Protein AF-A0A7S1SEB1-F1 (afdb_monomer_lite)

Structure (mmCIF, N/CA/C/O backbone):
data_AF-A0A7S1SEB1-F1
#
_entry.id   AF-A0A7S1SEB1-F1
#
loop_
_atom_site.group_PDB
_atom_site.id
_atom_site.type_symbol
_atom_site.label_atom_id
_atom_site.label_alt_id
_atom_site.label_comp_id
_atom_site.label_asym_id
_atom_site.label_entity_id
_atom_site.label_seq_id
_atom_site.pdbx_PDB_ins_code
_atom_site.Cartn_x
_atom_site.Cartn_y
_atom_site.Cartn_z
_atom_site.occupancy
_atom_site.B_iso_or_equiv
_atom_site.auth_seq_id
_atom_site.auth_comp_id
_atom_site.auth_asym_id
_atom_site.auth_atom_id
_atom_site.pdbx_PDB_model_num
ATOM 1 N N . MET A 1 1 ? -3.897 -37.855 32.418 1.00 38.00 1 MET A N 1
ATOM 2 C CA . MET A 1 1 ? -3.810 -38.508 31.096 1.00 38.00 1 MET A CA 1
ATOM 3 C C . MET A 1 1 ? -5.219 -38.795 30.617 1.00 38.00 1 MET A C 1
ATOM 5 O O . MET A 1 1 ? -5.769 -39.822 30.973 1.00 38.00 1 MET A O 1
ATOM 9 N N . TRP A 1 2 ? -5.819 -37.851 29.900 1.00 24.36 2 TRP A N 1
ATOM 10 C CA . TRP A 1 2 ? -7.064 -38.052 29.164 1.00 24.36 2 TRP A CA 1
ATOM 11 C C . TRP A 1 2 ? -6.826 -37.488 27.768 1.00 24.36 2 TRP A C 1
ATOM 13 O O . TRP A 1 2 ? -6.440 -36.330 27.614 1.00 24.36 2 TRP A O 1
ATOM 23 N N . VAL A 1 3 ? -6.945 -38.374 26.788 1.00 36.75 3 VAL A N 1
ATOM 24 C CA . VAL A 1 3 ? -6.894 -38.090 25.358 1.00 36.75 3 VAL A CA 1
ATOM 25 C C . VAL A 1 3 ? -8.266 -37.546 24.970 1.00 36.75 3 VAL A C 1
ATOM 27 O O . VAL A 1 3 ? -9.271 -38.155 25.327 1.00 36.75 3 VAL A O 1
ATOM 30 N N . SER A 1 4 ? -8.311 -36.435 24.235 1.00 29.17 4 SER A N 1
ATOM 31 C CA . SER A 1 4 ? -9.498 -36.045 23.468 1.00 29.17 4 SER A CA 1
ATOM 32 C C . SER A 1 4 ? -9.174 -36.181 21.978 1.00 29.17 4 SER A C 1
ATOM 34 O O . SER A 1 4 ? -8.154 -35.635 21.547 1.00 29.17 4 SER A O 1
ATOM 36 N N . PRO A 1 5 ? -9.990 -36.907 21.194 1.00 39.53 5 PRO A N 1
ATOM 37 C CA . PRO A 1 5 ? -9.763 -37.100 19.771 1.00 39.53 5 PRO A CA 1
ATOM 38 C C . PRO A 1 5 ? -10.240 -35.878 18.978 1.00 39.53 5 PRO A C 1
ATOM 40 O O . PRO A 1 5 ? -11.338 -35.365 19.200 1.00 39.53 5 PRO A O 1
ATOM 43 N N . CYS A 1 6 ? -9.413 -35.422 18.034 1.00 33.25 6 CYS A N 1
ATOM 44 C CA . CYS A 1 6 ? -9.842 -34.523 16.966 1.00 33.25 6 CYS A CA 1
ATOM 45 C C . CYS A 1 6 ? -10.966 -35.203 16.180 1.00 33.25 6 CYS A C 1
ATOM 47 O O . CYS A 1 6 ? -10.743 -36.230 15.544 1.00 33.25 6 CYS A O 1
ATOM 49 N N . GLY A 1 7 ? -12.165 -34.628 16.233 1.00 30.94 7 GLY A N 1
ATOM 50 C CA . GLY A 1 7 ? -13.262 -35.026 15.365 1.00 30.94 7 GLY A CA 1
ATOM 51 C C . GLY A 1 7 ? -12.960 -34.632 13.923 1.00 30.94 7 GLY A C 1
ATOM 52 O O . GLY A 1 7 ? -12.793 -33.449 13.623 1.00 30.94 7 GLY A O 1
ATOM 53 N N . GLU A 1 8 ? -12.924 -35.625 13.040 1.00 37.16 8 GLU A N 1
ATOM 54 C CA . GLU A 1 8 ? -13.113 -35.454 11.604 1.00 37.16 8 GLU A CA 1
ATOM 55 C C . GLU A 1 8 ? -14.477 -34.794 11.374 1.00 37.16 8 GLU A C 1
ATOM 57 O O . GLU A 1 8 ? -15.529 -35.431 11.433 1.00 37.16 8 GLU A O 1
ATOM 62 N N . LYS A 1 9 ? -14.482 -33.481 11.138 1.00 36.47 9 LYS A N 1
ATOM 63 C CA . LYS A 1 9 ? -15.625 -32.831 10.506 1.00 36.47 9 LYS A CA 1
ATOM 64 C C . LYS A 1 9 ? -15.469 -33.017 9.005 1.00 36.47 9 LYS A C 1
ATOM 66 O O . LYS A 1 9 ? -14.685 -32.324 8.367 1.00 36.47 9 LYS A O 1
ATOM 71 N N . LEU A 1 10 ? -16.232 -33.967 8.473 1.00 33.00 10 LEU A N 1
ATOM 72 C CA . LEU A 1 10 ? -16.591 -34.044 7.063 1.00 33.00 10 LEU A CA 1
ATOM 73 C C . LEU A 1 10 ? -17.139 -32.678 6.628 1.00 33.00 10 LEU A C 1
ATOM 75 O O . LEU A 1 10 ? -18.270 -32.315 6.955 1.00 33.00 10 LEU A O 1
ATOM 79 N N . CYS A 1 11 ? -16.326 -31.907 5.909 1.00 33.72 11 CYS A N 1
ATOM 80 C CA . CYS A 1 11 ? -16.822 -30.818 5.086 1.00 33.72 11 CYS A CA 1
ATOM 81 C C . CYS A 1 11 ? -17.691 -31.453 3.998 1.00 33.72 11 CYS A C 1
ATOM 83 O O . CYS A 1 11 ? -17.181 -32.113 3.094 1.00 33.72 11 CYS A O 1
ATOM 85 N N . ALA A 1 12 ? -19.010 -31.300 4.117 1.00 34.56 12 ALA A N 1
ATOM 86 C CA . ALA A 1 12 ? -19.921 -31.616 3.031 1.00 34.56 12 ALA A CA 1
ATOM 87 C C . ALA A 1 12 ? -19.513 -30.784 1.807 1.00 34.56 12 ALA A C 1
ATOM 89 O O . ALA A 1 12 ? -19.389 -29.560 1.897 1.00 34.56 12 ALA A O 1
ATOM 90 N N . ALA A 1 13 ? -19.256 -31.462 0.689 1.00 32.56 13 ALA A N 1
ATOM 91 C CA . ALA A 1 13 ? -18.938 -30.825 -0.578 1.00 32.56 13 ALA A CA 1
ATOM 92 C C . ALA A 1 13 ? -20.072 -29.854 -0.965 1.00 32.56 13 ALA A C 1
ATOM 94 O O . ALA A 1 13 ? -21.242 -30.247 -0.908 1.00 32.56 13 ALA A O 1
ATOM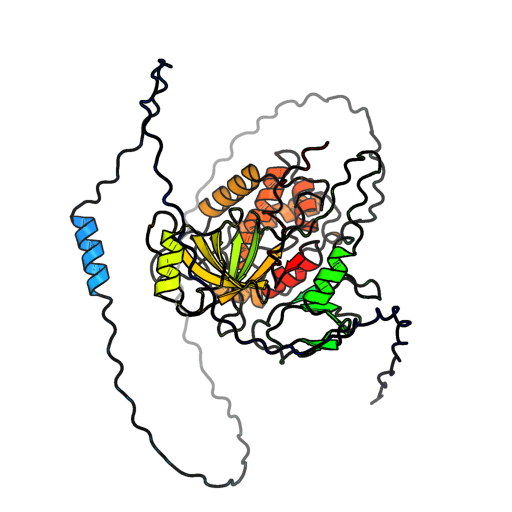 95 N N . PRO A 1 14 ? -19.774 -28.601 -1.349 1.00 40.75 14 PRO A N 1
ATOM 96 C CA . PRO A 1 14 ? -20.790 -27.731 -1.912 1.00 40.75 14 PRO A CA 1
ATOM 97 C C . PRO A 1 14 ? -21.247 -28.305 -3.256 1.00 40.75 14 PRO A C 1
ATOM 99 O O . PRO A 1 14 ? -20.438 -28.757 -4.068 1.00 40.75 14 PRO A O 1
ATOM 102 N N . SER A 1 15 ? -22.562 -28.301 -3.463 1.00 34.50 15 SER A N 1
ATOM 103 C CA . SER A 1 15 ? -23.223 -28.677 -4.708 1.00 34.50 15 SER A CA 1
ATOM 104 C C . SER A 1 15 ? -22.515 -28.053 -5.909 1.00 34.50 15 SER A C 1
ATOM 106 O O . SER A 1 15 ? -22.302 -26.842 -5.951 1.00 34.50 15 SER A O 1
ATOM 108 N N . ALA A 1 16 ? -22.146 -28.906 -6.865 1.00 33.25 16 ALA A N 1
ATOM 109 C CA . ALA A 1 16 ? -21.445 -28.543 -8.085 1.00 33.25 16 ALA A CA 1
ATOM 110 C C . ALA A 1 16 ? -22.100 -27.339 -8.781 1.00 33.25 16 ALA A C 1
ATOM 112 O O . ALA A 1 16 ? -23.281 -27.371 -9.134 1.00 33.25 16 ALA A O 1
ATOM 113 N N . LEU A 1 17 ? -21.311 -26.286 -8.999 1.00 43.44 17 LEU A N 1
ATOM 114 C CA . LEU A 1 17 ? -21.631 -25.240 -9.965 1.00 43.44 17 LEU A CA 1
ATOM 115 C C . LEU A 1 17 ? -21.738 -25.876 -11.364 1.00 43.44 17 LEU A C 1
ATOM 117 O O . LEU A 1 17 ? -20.976 -26.799 -11.668 1.00 43.44 17 LEU A O 1
ATOM 121 N N . PRO A 1 18 ? -22.658 -25.412 -12.229 1.00 37.62 18 PRO A N 1
ATOM 122 C CA . PRO A 1 18 ? -22.805 -25.963 -13.568 1.00 37.62 18 PRO A CA 1
ATOM 123 C C . PRO A 1 18 ? -21.523 -25.734 -14.374 1.00 37.62 18 PRO A C 1
ATOM 125 O O . PRO A 1 18 ? -21.113 -24.603 -14.640 1.00 37.62 18 PRO A O 1
ATOM 128 N N . SER A 1 19 ? -20.890 -26.835 -14.768 1.00 33.78 19 SER A N 1
ATOM 129 C CA . SER A 1 19 ? -19.739 -26.870 -15.659 1.00 33.78 19 SER A CA 1
ATOM 130 C C . SER A 1 19 ? -20.108 -26.257 -17.014 1.00 33.78 19 SER A C 1
ATOM 132 O O . SER A 1 19 ? -20.946 -26.773 -17.753 1.00 33.78 19 SER A O 1
ATOM 134 N N . ARG A 1 20 ? -19.464 -25.135 -17.354 1.00 40.53 20 ARG A N 1
ATOM 135 C CA . ARG A 1 20 ? -19.492 -24.563 -18.707 1.00 40.53 20 ARG A CA 1
ATOM 136 C C . ARG A 1 20 ? -18.846 -25.556 -19.688 1.00 40.53 20 ARG A C 1
ATOM 138 O O . ARG A 1 20 ? -17.756 -26.051 -19.394 1.00 40.53 20 ARG A O 1
ATOM 145 N N . PRO A 1 21 ? -19.452 -25.834 -20.856 1.00 36.34 21 PRO A N 1
ATOM 146 C CA . PRO A 1 21 ? -18.835 -26.699 -21.849 1.00 36.34 21 PRO A CA 1
ATOM 147 C C . PRO A 1 21 ? -17.609 -26.013 -22.464 1.00 36.34 21 PRO A C 1
ATOM 149 O O . PRO A 1 21 ? -17.689 -24.900 -22.985 1.00 36.34 21 PRO A O 1
ATOM 152 N N . LEU A 1 22 ? -16.471 -26.703 -22.397 1.00 37.47 22 LEU A N 1
ATOM 153 C CA . LEU A 1 22 ? -15.257 -26.378 -23.139 1.00 37.47 22 LEU A CA 1
ATOM 154 C C . LEU A 1 22 ? -15.545 -26.485 -24.642 1.00 37.47 22 LEU A C 1
ATOM 156 O O . LEU A 1 22 ? -15.949 -27.540 -25.133 1.00 37.47 22 LEU A O 1
ATOM 160 N N . ALA A 1 23 ? -15.328 -25.392 -25.372 1.00 39.53 23 ALA A N 1
ATOM 161 C CA . ALA A 1 23 ? -15.370 -25.391 -26.827 1.00 39.53 23 ALA A CA 1
ATOM 162 C C . ALA A 1 23 ? -14.225 -26.258 -27.399 1.00 39.53 23 ALA A C 1
ATOM 164 O O . ALA A 1 23 ? -13.099 -26.197 -26.892 1.00 39.53 23 ALA A O 1
ATOM 165 N N . PRO A 1 24 ? -14.468 -27.051 -28.457 1.00 37.38 24 PRO A N 1
ATOM 166 C CA . PRO A 1 24 ? -13.430 -27.865 -29.071 1.00 37.38 24 PRO A CA 1
ATOM 167 C C . PRO A 1 24 ? -12.435 -26.989 -29.845 1.00 37.38 24 PRO A C 1
ATOM 169 O O . PRO A 1 24 ? -12.802 -26.239 -30.748 1.00 37.38 24 PRO A O 1
ATOM 172 N N . ARG A 1 25 ? -11.145 -27.128 -29.519 1.00 34.66 25 ARG A N 1
ATOM 173 C CA . ARG A 1 25 ? -10.030 -26.636 -30.339 1.00 34.66 25 ARG A CA 1
ATOM 174 C C . ARG A 1 25 ? -9.874 -27.525 -31.581 1.00 34.66 25 ARG A C 1
ATOM 176 O O . ARG A 1 25 ? -9.190 -28.542 -31.537 1.00 34.66 25 ARG A O 1
ATOM 183 N N . SER A 1 26 ? -10.479 -27.126 -32.697 1.00 38.56 26 SER A N 1
ATOM 184 C CA . SER A 1 26 ? -9.928 -27.365 -34.042 1.00 38.56 26 SER A CA 1
ATOM 185 C C . SER A 1 26 ? -8.702 -26.460 -34.209 1.00 38.56 26 SER A C 1
ATOM 187 O O . SER A 1 26 ? -8.721 -25.333 -33.731 1.00 38.56 26 SER A O 1
ATOM 189 N N . GLY A 1 27 ? -7.596 -26.797 -34.851 1.00 32.59 27 GLY A N 1
ATOM 190 C CA . GLY A 1 27 ? -7.280 -27.801 -35.850 1.00 32.59 27 GLY A CA 1
ATOM 191 C C . GLY A 1 27 ? -6.057 -27.223 -36.571 1.00 32.59 27 GLY A C 1
ATOM 192 O O . GLY A 1 27 ? -6.034 -26.036 -36.890 1.00 32.59 27 GLY A O 1
ATOM 193 N N . ALA A 1 28 ? -5.004 -28.019 -36.720 1.00 39.50 28 ALA A N 1
ATOM 194 C CA . ALA A 1 28 ? -3.757 -27.599 -37.339 1.00 39.50 28 ALA A CA 1
ATOM 195 C C . ALA A 1 28 ? -3.965 -27.219 -38.815 1.00 39.50 28 ALA A C 1
ATOM 197 O O . ALA A 1 28 ? -4.583 -27.972 -39.565 1.00 39.50 28 ALA A O 1
ATOM 198 N N . ALA A 1 29 ? -3.386 -26.096 -39.240 1.00 34.09 29 ALA A N 1
ATOM 199 C CA . ALA A 1 29 ? -3.176 -25.781 -40.647 1.00 34.09 29 ALA A CA 1
ATOM 200 C C . ALA A 1 29 ? -1.748 -25.255 -40.836 1.00 34.09 29 ALA A C 1
ATOM 202 O O . ALA A 1 29 ? -1.388 -24.174 -40.374 1.00 34.09 29 ALA A O 1
ATOM 203 N N . GLN A 1 30 ? -0.933 -26.068 -41.509 1.00 40.16 30 GLN A N 1
ATOM 204 C CA . GLN A 1 30 ? 0.271 -25.630 -42.200 1.00 40.16 30 GLN A CA 1
ATOM 205 C C . GLN A 1 30 ? -0.144 -24.764 -43.392 1.00 40.16 30 GLN A C 1
ATOM 207 O O . GLN A 1 30 ? -0.973 -25.188 -44.194 1.00 40.16 30 GLN A O 1
ATOM 212 N N . ALA A 1 31 ? 0.475 -23.597 -43.551 1.00 33.25 31 ALA A N 1
ATOM 213 C CA . ALA A 1 31 ? 0.543 -22.920 -44.840 1.00 33.25 31 ALA A CA 1
ATOM 214 C C . ALA A 1 31 ? 1.804 -22.053 -44.907 1.00 33.25 31 ALA A C 1
ATOM 216 O O . ALA A 1 31 ? 1.947 -21.032 -44.240 1.00 33.25 31 ALA A O 1
ATOM 217 N N . THR A 1 32 ? 2.733 -22.510 -45.734 1.00 38.75 32 THR A N 1
ATOM 218 C CA . THR A 1 32 ? 3.841 -21.756 -46.309 1.00 38.75 32 THR A CA 1
ATOM 219 C C . THR A 1 32 ? 3.314 -20.619 -47.184 1.00 38.75 32 THR A C 1
ATOM 221 O O . THR A 1 32 ? 2.493 -20.866 -48.065 1.00 38.75 32 THR A O 1
ATOM 224 N N . GLY A 1 33 ? 3.834 -19.402 -47.020 1.00 29.72 33 GLY A N 1
ATOM 225 C CA . GLY A 1 33 ? 3.551 -18.309 -47.950 1.00 29.72 33 GLY A CA 1
ATOM 226 C C . GLY A 1 33 ? 4.321 -17.035 -47.622 1.00 29.72 33 GLY A C 1
ATOM 227 O O . GLY A 1 33 ? 3.949 -16.300 -46.716 1.00 29.72 33 GLY A O 1
ATOM 228 N N . ARG A 1 34 ? 5.398 -16.766 -48.371 1.00 40.66 34 ARG A N 1
ATOM 229 C CA . ARG A 1 34 ? 6.026 -15.438 -48.443 1.00 40.66 34 ARG A CA 1
ATOM 230 C C . ARG A 1 34 ? 5.094 -14.498 -49.219 1.00 40.66 34 ARG A C 1
ATOM 232 O O . ARG A 1 34 ? 4.678 -14.839 -50.321 1.00 40.66 34 ARG A O 1
ATOM 239 N N . GLY A 1 35 ? 4.832 -13.318 -48.664 1.00 28.19 35 GLY A N 1
ATOM 240 C CA . GLY A 1 35 ? 4.080 -12.211 -49.267 1.00 28.19 35 GLY A CA 1
ATOM 241 C C . GLY A 1 35 ? 4.427 -10.886 -48.566 1.00 28.19 35 GLY A C 1
ATOM 242 O O . GLY A 1 35 ? 5.011 -10.932 -47.488 1.00 28.19 35 GLY A O 1
ATOM 243 N N . PRO A 1 36 ? 4.182 -9.724 -49.194 1.00 33.62 36 PRO A N 1
ATOM 244 C CA . PRO A 1 36 ? 5.205 -8.696 -49.405 1.00 33.62 36 PRO A CA 1
ATOM 245 C C . PRO A 1 36 ? 5.323 -7.623 -48.312 1.00 33.62 36 PRO A C 1
ATOM 247 O O . PRO A 1 36 ? 4.404 -7.354 -47.546 1.00 33.62 36 PRO A O 1
ATOM 250 N N 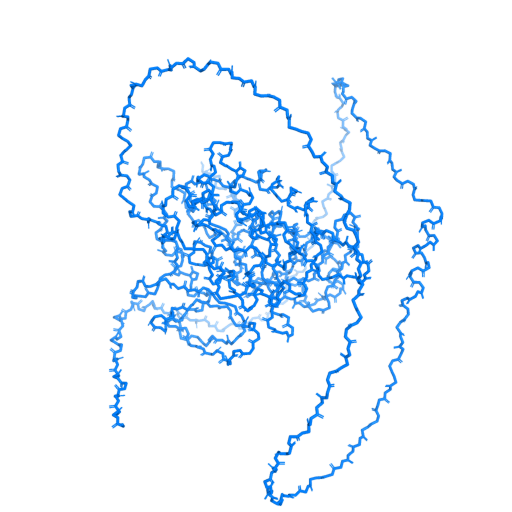. ILE A 1 37 ? 6.491 -6.974 -48.321 1.00 33.28 37 ILE A N 1
ATOM 251 C CA . ILE A 1 37 ? 6.842 -5.764 -47.572 1.00 33.28 37 ILE A CA 1
ATOM 252 C C . ILE A 1 37 ? 5.919 -4.619 -48.016 1.00 33.28 37 ILE A C 1
ATOM 254 O O . ILE A 1 37 ? 5.992 -4.174 -49.161 1.00 33.28 37 ILE A O 1
ATOM 258 N N . LEU A 1 38 ? 5.074 -4.133 -47.104 1.00 29.25 38 LEU A N 1
ATOM 259 C CA . LEU A 1 38 ? 4.325 -2.887 -47.259 1.00 29.25 38 LEU A CA 1
ATOM 260 C C . LEU A 1 38 ? 5.122 -1.747 -46.617 1.00 29.25 38 LEU A C 1
ATOM 262 O O . LEU A 1 38 ? 5.408 -1.758 -45.421 1.00 29.25 38 LEU A O 1
ATOM 266 N N . GLN A 1 39 ? 5.514 -0.786 -47.451 1.00 31.05 39 GLN A N 1
ATOM 267 C CA . GLN A 1 39 ? 6.132 0.473 -47.049 1.00 31.05 39 GLN A CA 1
ATOM 268 C C . GLN A 1 39 ? 5.088 1.390 -46.399 1.00 31.05 39 GLN A C 1
ATOM 270 O O . GLN A 1 39 ? 3.972 1.533 -46.896 1.00 31.05 39 GLN A O 1
ATOM 275 N N . TRP A 1 40 ? 5.478 2.028 -45.298 1.00 32.00 40 TRP A N 1
ATOM 276 C CA . TRP A 1 40 ? 4.720 3.092 -44.645 1.00 32.00 40 TRP A CA 1
ATOM 277 C C . TRP A 1 40 ? 4.797 4.383 -45.475 1.00 32.00 40 TRP A C 1
ATOM 279 O O . TRP A 1 40 ? 5.883 4.705 -45.962 1.00 32.00 40 TRP A O 1
ATOM 289 N N . PRO A 1 41 ? 3.704 5.152 -45.635 1.00 31.45 41 PRO A N 1
ATOM 290 C CA . PRO A 1 41 ? 3.784 6.460 -46.267 1.00 31.45 41 PRO A CA 1
ATOM 291 C C . PRO A 1 41 ? 4.419 7.487 -45.316 1.00 31.45 41 PRO A C 1
ATOM 293 O O . PRO A 1 41 ? 4.035 7.607 -44.152 1.00 31.45 41 PRO A O 1
ATOM 296 N N . GLU A 1 42 ? 5.381 8.246 -45.840 1.00 32.09 42 GLU A N 1
ATOM 297 C CA . GLU A 1 42 ? 5.944 9.444 -45.213 1.00 32.09 42 GLU A CA 1
ATOM 298 C C . GLU A 1 42 ? 4.846 10.481 -44.932 1.00 32.09 42 GLU A C 1
ATOM 300 O O . GLU A 1 42 ? 4.195 10.997 -45.844 1.00 32.09 42 GLU A O 1
ATOM 305 N N . VAL A 1 43 ? 4.679 10.832 -43.657 1.00 35.31 43 VAL A N 1
ATOM 306 C CA . VAL A 1 43 ? 3.854 11.961 -43.223 1.00 35.31 43 VAL A CA 1
ATOM 307 C C . VAL A 1 43 ? 4.688 13.235 -43.354 1.00 35.31 43 VAL A C 1
ATOM 309 O O . VAL A 1 43 ? 5.654 13.433 -42.617 1.00 35.31 43 VAL A O 1
ATOM 312 N N . ARG A 1 44 ? 4.327 14.115 -44.294 1.00 38.56 44 ARG A N 1
ATOM 313 C CA . ARG A 1 44 ? 4.907 15.465 -44.381 1.00 38.56 44 ARG A CA 1
ATOM 314 C C . ARG A 1 44 ? 4.308 16.369 -43.296 1.00 38.56 44 ARG A C 1
ATOM 316 O O . ARG A 1 44 ? 3.089 16.348 -43.117 1.00 38.56 44 ARG A O 1
ATOM 323 N N . PRO A 1 45 ? 5.112 17.201 -42.615 1.00 38.88 45 PRO A N 1
ATOM 324 C CA . PRO A 1 45 ? 4.590 18.184 -41.675 1.00 38.88 45 PRO A CA 1
ATOM 325 C C . PRO A 1 45 ? 3.885 19.331 -42.423 1.00 38.88 45 PRO A C 1
ATOM 327 O O . PRO A 1 45 ? 4.319 19.711 -43.516 1.00 38.88 45 PRO A O 1
ATOM 330 N N . PRO A 1 46 ? 2.814 19.915 -41.857 1.00 41.75 46 PRO A N 1
ATOM 331 C CA . PRO A 1 46 ? 2.149 21.058 -42.459 1.00 41.75 46 PRO A CA 1
ATOM 332 C C . PRO A 1 46 ? 3.021 22.312 -42.338 1.00 41.75 46 PRO A C 1
ATOM 334 O O . PRO A 1 46 ? 3.354 22.776 -41.250 1.00 41.75 46 PRO A O 1
ATOM 337 N N . THR A 1 47 ? 3.357 22.887 -43.488 1.00 43.69 47 THR A N 1
ATOM 338 C CA . THR A 1 47 ? 3.875 24.248 -43.628 1.00 43.69 47 THR A CA 1
ATOM 339 C C . THR A 1 47 ? 2.705 25.229 -43.602 1.00 43.69 47 THR A C 1
ATOM 341 O O . THR A 1 47 ? 1.978 25.353 -44.588 1.00 43.69 47 THR A O 1
ATOM 344 N N . GLY A 1 48 ? 2.525 25.938 -42.490 1.00 49.31 48 GLY A N 1
ATOM 345 C CA . GLY A 1 48 ? 1.622 27.082 -42.393 1.00 49.31 48 GLY A CA 1
ATOM 346 C C . GLY A 1 48 ? 2.168 28.100 -41.387 1.00 49.31 48 GLY A C 1
ATOM 347 O O . GLY A 1 48 ? 2.638 27.686 -40.326 1.00 49.31 48 GLY A O 1
ATOM 348 N N . PRO A 1 49 ? 2.170 29.408 -41.701 1.00 38.22 49 PRO A N 1
ATOM 349 C CA . PRO A 1 49 ? 2.665 30.433 -40.788 1.00 38.22 49 PRO A CA 1
ATOM 350 C C . PRO A 1 49 ? 1.650 30.694 -39.658 1.00 38.22 49 PRO A C 1
ATOM 352 O O . PRO A 1 49 ? 0.442 30.654 -39.905 1.00 38.22 49 PRO A O 1
ATOM 355 N N . PRO A 1 50 ? 2.102 30.987 -38.425 1.00 36.31 50 PRO A N 1
ATOM 356 C CA . PRO A 1 50 ? 1.198 31.248 -37.316 1.00 36.31 50 PRO A CA 1
ATOM 357 C C . PRO A 1 50 ? 0.562 32.636 -37.449 1.00 36.31 50 PRO A C 1
ATOM 359 O O . PRO A 1 50 ? 1.246 33.649 -37.606 1.00 36.31 50 PRO A O 1
ATOM 362 N N . LEU A 1 51 ? -0.767 32.671 -37.360 1.00 32.47 51 LEU A N 1
ATOM 363 C CA . LEU A 1 51 ? -1.551 33.895 -37.252 1.00 32.47 51 LEU A CA 1
ATOM 364 C C . LEU A 1 51 ? -1.415 34.476 -35.838 1.00 32.47 51 LEU A C 1
ATOM 366 O O . LEU A 1 51 ? -1.736 33.828 -34.844 1.00 32.47 51 LEU A O 1
ATOM 370 N N . TYR A 1 52 ? -0.933 35.713 -35.784 1.00 33.72 52 TYR A N 1
ATOM 371 C CA . TYR A 1 52 ? -0.799 36.554 -34.598 1.00 33.72 52 TYR A CA 1
ATOM 372 C C . TYR A 1 52 ? -2.110 37.308 -34.330 1.00 33.72 52 TYR A C 1
ATOM 374 O O . TYR A 1 52 ? -2.589 38.003 -35.223 1.00 33.72 52 TYR A O 1
ATOM 382 N N . LEU A 1 53 ? -2.632 37.258 -33.100 1.00 30.95 53 LEU A N 1
ATOM 383 C CA . LEU A 1 53 ? -3.541 38.266 -32.526 1.00 30.95 53 LEU A CA 1
ATOM 384 C C . LEU A 1 53 ? -3.299 38.398 -31.000 1.00 30.95 53 LEU A C 1
ATOM 386 O O . LEU A 1 53 ? -2.699 37.501 -30.406 1.00 30.95 53 LEU A O 1
ATOM 390 N N . PRO A 1 54 ? -3.661 39.539 -30.373 1.00 37.38 54 PRO A N 1
ATOM 391 C CA . PRO A 1 54 ? -2.765 40.207 -29.432 1.00 37.38 54 PRO A CA 1
ATOM 392 C C . PRO A 1 54 ? -3.168 40.139 -27.947 1.00 37.38 54 PRO A C 1
ATOM 394 O O . PRO A 1 54 ? -4.330 39.988 -27.590 1.00 37.38 54 PRO A O 1
ATOM 397 N N . ALA A 1 55 ? -2.138 40.362 -27.124 1.00 32.28 55 ALA A N 1
ATOM 398 C CA . ALA A 1 55 ? -2.100 41.080 -25.846 1.00 32.28 55 ALA A CA 1
ATOM 399 C C . ALA A 1 55 ? -3.153 40.763 -24.761 1.00 32.28 55 ALA A C 1
ATOM 401 O O . ALA A 1 55 ? -4.269 41.279 -24.762 1.00 32.28 55 ALA A O 1
ATOM 402 N N . LYS A 1 56 ? -2.690 40.080 -23.705 1.00 28.28 56 LYS A N 1
ATOM 403 C CA . LYS A 1 56 ? -3.166 40.287 -22.330 1.00 28.28 56 LYS A CA 1
ATOM 404 C C . LYS A 1 56 ? -1.991 40.693 -21.439 1.00 28.28 56 LYS A C 1
ATOM 406 O O . LYS A 1 56 ? -0.952 40.040 -21.443 1.00 28.28 56 LYS A O 1
ATOM 411 N N . GLN A 1 57 ? -2.187 41.804 -20.735 1.00 29.89 57 GLN A N 1
ATOM 412 C CA . GLN A 1 57 ? -1.263 42.445 -19.803 1.00 29.89 57 GLN A CA 1
ATOM 413 C C . GLN A 1 57 ? -1.006 41.613 -18.537 1.00 29.89 57 GLN A C 1
ATOM 415 O O . GLN A 1 57 ? -1.933 41.095 -17.920 1.00 29.89 57 GLN A O 1
ATOM 420 N N . GLU A 1 58 ? 0.285 41.548 -18.205 1.00 35.22 58 GLU A N 1
ATOM 421 C CA . GLU A 1 58 ? 0.948 41.649 -16.895 1.00 35.22 58 GLU A CA 1
ATOM 422 C C . GLU A 1 58 ? 0.277 41.075 -15.634 1.00 35.22 58 GLU A C 1
ATOM 424 O O . GLU A 1 58 ? -0.575 41.693 -15.002 1.00 35.22 58 GLU A O 1
ATOM 429 N N . LEU A 1 59 ? 0.845 39.962 -15.160 1.00 30.28 59 LEU A N 1
ATOM 430 C CA . LEU A 1 59 ? 1.001 39.655 -13.736 1.00 30.28 59 LEU A CA 1
ATOM 431 C C . LEU A 1 59 ? 2.389 39.021 -13.544 1.00 30.28 59 LEU A C 1
ATOM 433 O O . LEU A 1 59 ? 2.595 37.827 -13.748 1.00 30.28 59 LEU A O 1
ATOM 437 N N . LEU A 1 60 ? 3.367 39.875 -13.232 1.00 31.27 60 LEU A N 1
ATOM 438 C CA . LEU A 1 60 ? 4.734 39.511 -12.862 1.00 31.27 60 LEU A CA 1
ATOM 439 C C . LEU A 1 60 ? 4.727 38.879 -11.463 1.00 31.27 60 LEU A C 1
ATOM 441 O O . LEU A 1 60 ? 4.571 39.578 -10.463 1.00 31.27 60 LEU A O 1
ATOM 445 N N . ALA A 1 61 ? 4.934 37.565 -11.395 1.00 32.28 61 ALA A N 1
ATOM 446 C CA . ALA A 1 61 ? 5.367 36.876 -10.186 1.00 32.28 61 ALA A CA 1
ATOM 447 C C . ALA A 1 61 ? 6.803 36.377 -10.399 1.00 32.28 61 ALA A C 1
ATOM 449 O O . ALA A 1 61 ? 7.125 35.744 -11.403 1.00 32.28 61 ALA A O 1
ATOM 450 N N . LEU A 1 62 ? 7.667 36.747 -9.460 1.00 33.84 62 LEU A N 1
ATOM 451 C CA . LEU A 1 62 ? 9.110 36.536 -9.456 1.00 33.84 62 LEU A CA 1
ATOM 452 C C . LEU A 1 62 ? 9.462 35.040 -9.502 1.00 33.84 62 LEU A C 1
ATOM 454 O O . LEU A 1 62 ? 9.084 34.283 -8.610 1.00 33.84 62 LEU A O 1
ATOM 458 N N . ALA A 1 63 ? 10.237 34.633 -10.507 1.00 39.75 63 ALA A N 1
ATOM 459 C CA . ALA A 1 63 ? 10.947 33.359 -10.490 1.00 39.75 63 ALA A CA 1
ATOM 460 C C . ALA A 1 63 ? 12.092 33.413 -9.454 1.00 39.75 63 ALA A C 1
ATOM 462 O O . ALA A 1 63 ? 12.785 34.434 -9.377 1.00 39.75 63 ALA A O 1
ATOM 463 N N . PRO A 1 64 ? 12.333 32.349 -8.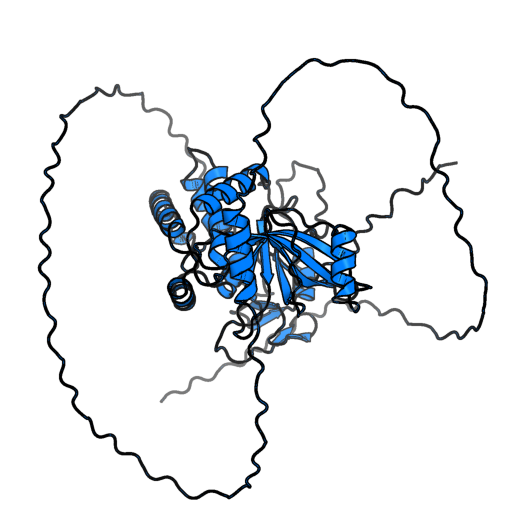665 1.00 35.59 64 PRO A N 1
ATOM 464 C CA . PRO A 1 64 ? 13.505 32.286 -7.801 1.00 35.59 64 PRO A CA 1
ATOM 465 C C . PRO A 1 64 ? 14.788 32.150 -8.645 1.00 35.59 64 PRO A C 1
ATOM 467 O O . PRO A 1 64 ? 14.770 31.500 -9.694 1.00 35.59 64 PRO A O 1
ATOM 470 N N . PRO A 1 65 ? 15.913 32.752 -8.216 1.00 39.78 65 PRO A N 1
ATOM 471 C CA . PRO A 1 65 ? 17.162 32.674 -8.958 1.00 39.78 65 PRO A CA 1
ATOM 472 C C . PRO A 1 65 ? 17.727 31.251 -8.936 1.00 39.78 65 PRO A C 1
ATOM 474 O O . PRO A 1 65 ? 17.667 30.550 -7.924 1.00 39.78 65 PRO A O 1
ATOM 477 N N . ALA A 1 66 ? 18.314 30.852 -10.065 1.00 39.34 66 ALA A N 1
ATOM 478 C CA . ALA A 1 66 ? 19.073 29.619 -10.193 1.00 39.34 66 ALA A CA 1
ATOM 479 C C . ALA A 1 66 ? 20.163 29.547 -9.112 1.00 39.34 66 ALA A C 1
ATOM 481 O O . ALA A 1 66 ? 20.946 30.483 -8.930 1.00 39.34 66 ALA A O 1
ATOM 482 N N . VAL A 1 67 ? 20.217 28.420 -8.402 1.00 44.22 67 VAL A N 1
ATOM 483 C CA . VAL A 1 67 ? 21.270 28.130 -7.428 1.00 44.22 67 VAL A CA 1
ATOM 484 C C . VAL A 1 67 ? 22.572 27.922 -8.196 1.00 44.22 67 VAL A C 1
ATOM 486 O O . VAL A 1 67 ? 22.823 26.861 -8.761 1.00 44.22 67 VAL A O 1
ATOM 489 N N . VAL A 1 68 ? 23.406 28.958 -8.233 1.00 46.44 68 VAL A N 1
ATOM 490 C CA . VAL A 1 68 ? 24.790 28.854 -8.693 1.00 46.44 68 VAL A CA 1
ATOM 491 C C . VAL A 1 68 ? 25.563 28.102 -7.614 1.00 46.44 68 VAL A C 1
ATOM 493 O O . VAL A 1 68 ? 25.924 28.665 -6.582 1.00 46.44 68 VAL A O 1
ATOM 496 N N . THR A 1 69 ? 25.791 26.806 -7.827 1.00 51.38 69 THR A N 1
ATOM 497 C CA . THR A 1 69 ? 26.695 26.019 -6.982 1.00 51.38 69 THR A CA 1
ATOM 498 C C . THR A 1 69 ? 28.098 26.600 -7.082 1.00 51.38 69 THR A C 1
ATOM 500 O O . THR A 1 69 ? 28.636 26.764 -8.179 1.00 51.38 69 THR A O 1
ATOM 503 N N . THR A 1 70 ? 28.696 26.923 -5.940 1.00 64.25 70 THR A N 1
ATOM 504 C CA . THR A 1 70 ? 30.040 27.500 -5.894 1.00 64.25 70 THR A CA 1
ATOM 505 C C . THR A 1 70 ? 31.091 26.462 -6.319 1.00 64.25 70 THR A C 1
ATOM 507 O O . THR A 1 70 ? 30.896 25.261 -6.104 1.00 64.25 70 THR A O 1
ATOM 510 N N . PRO A 1 71 ? 32.252 26.883 -6.858 1.00 54.66 71 PRO A N 1
ATOM 511 C CA . PRO A 1 71 ? 33.354 25.976 -7.208 1.00 54.66 71 PRO A CA 1
ATOM 512 C C . PRO A 1 71 ? 33.798 25.070 -6.045 1.00 54.66 71 PRO A C 1
ATOM 514 O O . PRO A 1 71 ? 34.282 23.960 -6.254 1.00 54.66 71 PRO A O 1
ATOM 517 N N . GLN A 1 72 ? 33.576 25.513 -4.805 1.00 45.16 72 GLN A N 1
ATOM 518 C CA . GLN A 1 72 ? 33.863 24.751 -3.594 1.00 45.16 72 GLN A CA 1
ATOM 519 C C . GLN A 1 72 ? 32.890 23.574 -3.386 1.00 45.16 72 GLN A C 1
ATOM 521 O O . GLN A 1 72 ? 33.325 22.502 -2.966 1.00 45.16 72 GLN A O 1
ATOM 526 N N . GLN A 1 73 ? 31.609 23.724 -3.748 1.00 42.44 73 GLN A N 1
ATOM 527 C CA . GLN A 1 73 ? 30.637 22.621 -3.745 1.00 42.44 73 GLN A CA 1
ATOM 528 C C . GLN A 1 73 ? 30.917 21.609 -4.861 1.00 42.44 73 GLN A C 1
ATOM 530 O O . GLN A 1 73 ? 30.848 20.407 -4.611 1.00 42.44 73 GLN A O 1
ATOM 535 N N . GLN A 1 74 ? 31.324 22.062 -6.053 1.00 47.16 74 GLN A N 1
ATOM 536 C CA . GLN A 1 74 ? 31.753 21.155 -7.128 1.00 47.16 74 GLN A CA 1
ATOM 537 C C . GLN A 1 74 ? 33.015 20.368 -6.749 1.00 47.16 74 GLN A C 1
ATOM 539 O O . GLN A 1 74 ? 33.080 19.162 -6.982 1.00 47.16 74 GLN A O 1
ATOM 544 N N . HIS A 1 75 ? 33.990 21.009 -6.096 1.00 44.31 75 HIS A N 1
ATOM 545 C CA . HIS A 1 75 ? 35.200 20.327 -5.635 1.00 44.31 75 HIS A CA 1
ATOM 546 C C . HIS A 1 75 ? 34.903 19.293 -4.536 1.00 44.31 75 HIS A C 1
ATOM 548 O O . HIS A 1 75 ? 35.456 18.193 -4.548 1.00 44.31 75 HIS A O 1
ATOM 554 N N . GLN A 1 76 ? 33.976 19.596 -3.622 1.00 43.72 76 GLN A N 1
ATOM 555 C CA . GLN A 1 76 ? 33.553 18.662 -2.576 1.00 43.72 76 GLN A CA 1
ATOM 556 C C . GLN A 1 76 ? 32.768 17.467 -3.146 1.00 43.72 76 GLN A C 1
ATOM 558 O O . GLN A 1 76 ? 32.952 16.337 -2.691 1.00 43.72 76 GLN A O 1
ATOM 563 N N . GLN A 1 77 ? 31.955 17.690 -4.182 1.00 45.94 77 GLN A N 1
ATOM 564 C CA . GLN A 1 77 ? 31.223 16.631 -4.882 1.00 45.94 77 GLN A CA 1
ATOM 565 C C . GLN A 1 77 ? 32.164 15.729 -5.703 1.00 45.94 77 GLN A C 1
ATOM 567 O O . GLN A 1 77 ? 31.994 14.510 -5.726 1.00 45.94 77 GLN A O 1
ATOM 572 N N . GLN A 1 78 ? 33.219 16.299 -6.294 1.00 49.03 78 GLN A N 1
ATOM 573 C CA . GLN A 1 78 ? 34.232 15.553 -7.045 1.00 49.03 78 GLN A CA 1
ATOM 574 C C . GLN A 1 78 ? 35.165 14.732 -6.131 1.00 49.03 78 GLN A C 1
ATOM 576 O O . GLN A 1 78 ? 35.516 13.601 -6.470 1.00 49.03 78 GLN A O 1
ATOM 581 N N . GLN A 1 79 ? 35.503 15.233 -4.934 1.00 48.31 79 GLN A N 1
ATOM 582 C CA . GLN A 1 79 ? 36.255 14.461 -3.931 1.00 48.31 79 GLN A CA 1
ATOM 583 C C . GLN A 1 79 ? 35.453 13.273 -3.370 1.00 48.31 79 GLN A C 1
ATOM 585 O O . GLN A 1 79 ? 36.032 12.228 -3.074 1.00 48.31 79 GLN A O 1
ATOM 590 N N . GLN A 1 80 ? 34.124 13.391 -3.264 1.00 45.00 80 GLN A N 1
ATOM 591 C CA . GLN A 1 80 ? 33.261 12.288 -2.822 1.00 45.00 80 GLN A CA 1
ATOM 592 C C . GLN A 1 80 ? 33.127 11.170 -3.869 1.00 45.00 80 GLN A C 1
ATOM 594 O O . GLN A 1 80 ? 32.975 10.009 -3.490 1.00 45.00 80 GLN A O 1
ATOM 599 N N . GLN A 1 81 ? 33.245 11.480 -5.166 1.00 46.69 81 GLN A N 1
ATOM 600 C CA . GLN A 1 81 ? 33.245 10.470 -6.235 1.00 46.69 81 GLN A CA 1
ATOM 601 C C . GLN A 1 81 ? 34.561 9.677 -6.307 1.00 46.69 81 GLN A C 1
ATOM 603 O O . GLN A 1 81 ? 34.541 8.486 -6.608 1.00 46.69 81 GLN A O 1
ATOM 608 N N . GLN A 1 82 ? 35.705 10.282 -5.966 1.00 41.28 82 GLN A N 1
ATOM 609 C CA . GLN A 1 82 ? 37.003 9.586 -6.003 1.00 41.28 82 GLN A CA 1
ATOM 610 C C . GLN A 1 82 ? 37.188 8.549 -4.880 1.00 41.28 82 GLN A C 1
ATOM 612 O O . GLN A 1 82 ? 38.010 7.646 -5.016 1.00 41.28 82 GLN A O 1
ATOM 617 N N . GLN A 1 83 ? 36.401 8.615 -3.800 1.00 40.97 83 GLN A N 1
ATOM 618 C CA . GLN A 1 83 ? 36.443 7.625 -2.713 1.00 40.97 83 GLN A CA 1
ATOM 619 C C . GLN A 1 83 ? 35.612 6.357 -2.996 1.00 40.97 83 GLN A C 1
ATOM 621 O O . GLN A 1 83 ? 35.562 5.463 -2.154 1.00 40.97 83 GLN A O 1
ATOM 626 N N . GLN A 1 84 ? 34.979 6.250 -4.170 1.00 36.97 84 GLN A N 1
ATOM 627 C CA . GLN A 1 84 ? 34.114 5.126 -4.552 1.00 36.97 84 GLN A CA 1
ATOM 628 C C . GLN A 1 84 ? 34.771 4.133 -5.530 1.00 36.97 84 GLN A C 1
ATOM 630 O O . GLN A 1 84 ? 34.085 3.547 -6.363 1.00 36.97 84 GLN A O 1
ATOM 635 N N . GLN A 1 85 ? 36.086 3.895 -5.446 1.00 33.84 85 GLN A N 1
ATOM 636 C CA . GLN A 1 85 ? 36.672 2.761 -6.173 1.00 33.84 85 GLN A CA 1
ATOM 637 C C . GLN A 1 85 ? 36.424 1.438 -5.421 1.00 33.84 85 GLN A C 1
ATOM 639 O O . GLN A 1 85 ? 36.720 1.351 -4.225 1.00 33.84 85 GLN A O 1
ATOM 644 N N . PRO A 1 86 ? 35.902 0.390 -6.085 1.00 32.22 86 PRO A N 1
ATOM 645 C CA . PRO A 1 86 ? 35.709 -0.909 -5.462 1.00 32.22 86 PRO A CA 1
ATOM 646 C C . PRO A 1 86 ? 37.054 -1.627 -5.292 1.00 32.22 86 PRO A C 1
ATOM 648 O O . PRO A 1 86 ? 37.813 -1.816 -6.240 1.00 32.22 86 PRO A O 1
ATOM 651 N N . MET A 1 87 ? 37.336 -2.064 -4.064 1.00 26.62 87 MET A N 1
ATOM 652 C CA . MET A 1 87 ? 38.433 -2.985 -3.765 1.00 26.62 87 MET A CA 1
ATOM 653 C C . MET A 1 87 ? 38.204 -4.305 -4.516 1.00 26.62 87 MET A C 1
ATOM 655 O O . MET A 1 87 ? 37.225 -5.007 -4.257 1.00 26.62 87 MET A O 1
ATOM 659 N N . HIS A 1 88 ? 39.112 -4.647 -5.432 1.00 31.06 88 HIS A N 1
ATOM 660 C CA . HIS A 1 88 ? 39.139 -5.940 -6.112 1.00 31.06 88 HIS A CA 1
ATOM 661 C C . HIS A 1 88 ? 39.179 -7.091 -5.090 1.00 31.06 88 HIS A C 1
ATOM 663 O O . HIS A 1 88 ? 40.088 -7.177 -4.263 1.00 31.06 88 HIS A O 1
ATOM 669 N N . LEU A 1 89 ? 38.191 -7.987 -5.157 1.00 32.00 89 LEU A N 1
ATOM 670 C CA . LEU A 1 89 ? 38.152 -9.214 -4.365 1.00 32.00 89 LEU A CA 1
ATOM 671 C C . LEU A 1 89 ? 39.159 -10.235 -4.917 1.00 32.00 89 LEU A C 1
ATOM 673 O O . LEU A 1 89 ? 39.136 -10.590 -6.094 1.00 32.00 89 LEU A O 1
ATOM 677 N N . VAL A 1 90 ? 40.032 -10.710 -4.030 1.00 31.12 90 VAL A N 1
ATOM 678 C CA . VAL A 1 90 ? 40.999 -11.793 -4.256 1.00 31.12 90 VAL A CA 1
ATOM 679 C C . VAL A 1 90 ? 40.256 -13.138 -4.350 1.00 31.12 90 VAL A C 1
ATOM 681 O O . VAL A 1 90 ? 39.396 -13.401 -3.507 1.00 31.12 90 VAL A O 1
ATOM 684 N N . PRO A 1 91 ? 40.571 -14.025 -5.314 1.00 30.86 91 PRO A N 1
ATOM 685 C CA . PRO A 1 91 ? 39.892 -15.312 -5.441 1.00 30.86 91 PRO A CA 1
ATOM 686 C C . PRO A 1 91 ? 40.396 -16.336 -4.408 1.00 30.86 91 PRO A C 1
ATOM 688 O O . PRO A 1 91 ? 41.593 -16.620 -4.317 1.00 30.86 91 PRO A O 1
ATOM 691 N N . CYS A 1 92 ? 39.476 -16.940 -3.651 1.00 28.36 92 CYS A N 1
ATOM 692 C CA . CYS A 1 92 ? 39.764 -18.074 -2.770 1.00 28.36 92 CYS A CA 1
ATOM 693 C C . CYS A 1 92 ? 39.867 -19.389 -3.564 1.00 28.36 92 CYS A C 1
ATOM 695 O O . CYS A 1 92 ? 38.985 -19.729 -4.351 1.00 28.36 92 CYS A O 1
ATOM 697 N N . ARG A 1 93 ? 40.941 -20.152 -3.317 1.00 30.36 93 ARG A N 1
ATOM 698 C CA . ARG A 1 93 ? 41.151 -21.524 -3.815 1.00 30.36 93 ARG A CA 1
ATOM 699 C C . ARG A 1 93 ? 40.284 -22.552 -3.062 1.00 30.36 93 ARG A C 1
ATOM 701 O O . ARG A 1 93 ? 40.042 -22.367 -1.870 1.00 30.36 93 ARG A O 1
ATOM 708 N N . PRO A 1 94 ? 39.904 -23.671 -3.708 1.00 32.94 94 PRO A N 1
ATOM 709 C CA . PRO A 1 94 ? 39.111 -24.726 -3.090 1.00 32.94 94 PRO A CA 1
ATOM 710 C C . PRO A 1 94 ? 39.991 -25.705 -2.298 1.00 32.94 94 PRO A C 1
ATOM 712 O O . PRO A 1 94 ? 41.029 -26.156 -2.783 1.00 32.94 94 PRO A O 1
ATOM 715 N N . LEU A 1 95 ? 39.551 -26.077 -1.094 1.00 35.28 95 LEU A N 1
ATOM 716 C CA . LEU A 1 95 ? 40.101 -27.201 -0.335 1.00 35.28 95 LEU A CA 1
ATOM 717 C C . LEU A 1 95 ? 39.095 -28.354 -0.337 1.00 35.28 95 LEU A C 1
ATOM 719 O O . LEU A 1 95 ? 38.044 -28.287 0.294 1.00 35.28 95 LEU A O 1
ATOM 723 N N . HIS A 1 96 ? 39.459 -29.429 -1.033 1.00 37.00 96 HIS A N 1
ATOM 724 C CA . HIS A 1 96 ? 38.897 -30.758 -0.826 1.00 37.00 96 HIS A CA 1
ATOM 725 C C . HIS A 1 96 ? 39.363 -31.319 0.525 1.00 37.00 96 HIS A C 1
ATOM 727 O O . HIS A 1 96 ? 40.563 -31.331 0.804 1.00 37.00 96 HIS A O 1
ATOM 733 N N . ARG A 1 97 ? 38.449 -31.905 1.308 1.00 31.81 97 ARG A N 1
ATOM 734 C CA . ARG A 1 97 ? 38.778 -33.051 2.171 1.00 31.81 97 ARG A CA 1
ATOM 735 C C . ARG A 1 97 ? 37.564 -33.967 2.401 1.00 31.81 97 ARG A C 1
ATOM 737 O O . ARG A 1 97 ? 36.436 -33.490 2.313 1.00 31.81 97 ARG A O 1
ATOM 744 N N . PRO A 1 98 ? 37.801 -35.271 2.638 1.00 42.66 98 PRO A N 1
ATOM 745 C CA . PRO A 1 98 ? 36.813 -36.325 2.472 1.00 42.66 98 PRO A CA 1
ATOM 746 C C . PRO A 1 98 ? 36.067 -36.693 3.761 1.00 42.66 98 PRO A C 1
ATOM 748 O O . PRO A 1 98 ? 36.463 -36.353 4.874 1.00 42.66 98 PRO A O 1
ATOM 751 N N . VAL A 1 99 ? 34.993 -37.443 3.527 1.00 43.28 99 VAL A N 1
ATOM 752 C CA . VAL A 1 99 ? 34.051 -38.070 4.459 1.00 43.28 99 VAL A CA 1
ATOM 753 C C . VAL A 1 99 ? 34.742 -39.054 5.413 1.00 43.28 99 VAL A C 1
ATOM 755 O O . VAL A 1 99 ? 35.504 -39.913 4.971 1.00 43.28 99 VAL A O 1
ATOM 758 N N . ALA A 1 100 ? 34.395 -38.987 6.702 1.00 36.12 100 ALA A N 1
ATOM 759 C CA . ALA A 1 100 ? 34.563 -40.079 7.661 1.00 36.12 100 ALA A CA 1
ATOM 760 C C . ALA A 1 100 ? 33.352 -40.146 8.614 1.00 36.12 100 ALA A C 1
ATOM 762 O O . ALA A 1 100 ? 32.789 -39.121 8.994 1.00 36.12 100 ALA A O 1
ATOM 763 N N . ALA A 1 101 ? 32.950 -41.379 8.926 1.00 44.28 101 ALA A N 1
ATOM 764 C CA . ALA A 1 101 ? 31.742 -41.801 9.640 1.00 44.28 101 ALA A CA 1
ATOM 765 C C . ALA A 1 101 ? 31.823 -41.607 11.183 1.00 44.28 101 ALA A C 1
ATOM 767 O O . ALA A 1 101 ? 32.888 -41.252 11.691 1.00 44.28 101 ALA A O 1
ATOM 768 N N . PRO A 1 102 ? 30.717 -41.815 11.938 1.00 55.66 102 PRO A N 1
ATOM 769 C CA . PRO A 1 102 ? 30.510 -41.219 13.258 1.00 55.66 102 PRO A CA 1
ATOM 770 C C . PRO A 1 102 ? 30.879 -42.140 14.434 1.00 55.66 102 PRO A C 1
ATOM 772 O O . PRO A 1 102 ? 30.811 -43.364 14.334 1.00 55.66 102 PRO A O 1
ATOM 775 N N . ALA A 1 103 ? 31.203 -41.534 15.581 1.00 34.66 103 ALA A N 1
ATOM 776 C CA . ALA A 1 103 ? 31.350 -42.192 16.885 1.00 34.66 103 ALA A CA 1
ATOM 777 C C . ALA A 1 103 ? 31.064 -41.164 18.020 1.00 34.66 103 ALA A C 1
ATOM 779 O O . ALA A 1 103 ? 31.031 -39.966 17.739 1.00 34.66 103 ALA A O 1
ATOM 780 N N . PRO A 1 104 ? 30.788 -41.584 19.271 1.00 50.47 104 PRO A N 1
ATOM 781 C CA . PRO A 1 104 ? 29.505 -41.341 19.923 1.00 50.47 104 PRO A CA 1
ATOM 782 C C . PRO A 1 104 ? 29.515 -40.249 21.002 1.00 50.47 104 PRO A C 1
ATOM 784 O O . PRO A 1 104 ? 30.551 -39.828 21.516 1.00 50.47 104 PRO A O 1
ATOM 787 N N . GLU A 1 105 ? 28.296 -39.833 21.342 1.00 43.38 105 GLU A N 1
ATOM 788 C CA . GLU A 1 105 ? 27.928 -38.809 22.317 1.00 43.38 105 GLU A CA 1
ATOM 789 C C . GLU A 1 105 ? 28.487 -39.067 23.727 1.00 43.38 105 GLU A C 1
ATOM 791 O O . GLU A 1 105 ? 28.428 -40.176 24.262 1.00 43.38 105 GLU A O 1
ATOM 796 N N . LYS A 1 106 ? 28.970 -37.993 24.365 1.00 39.53 106 LYS A N 1
ATOM 797 C CA . LYS A 1 106 ? 29.180 -37.906 25.816 1.00 39.53 106 LYS A CA 1
ATOM 798 C C . LYS A 1 106 ? 28.475 -36.660 26.369 1.00 39.53 106 LYS A C 1
ATOM 800 O O . LYS A 1 10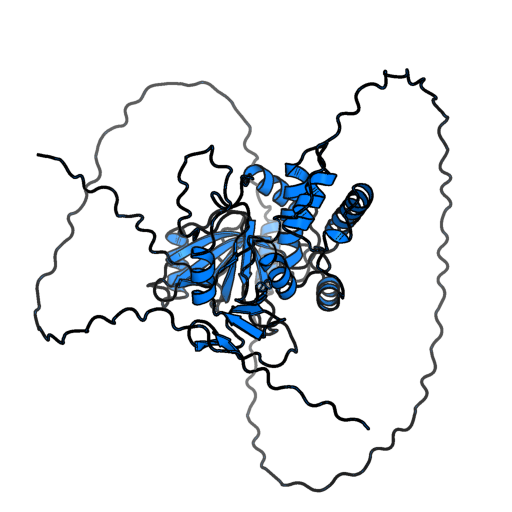6 ? 28.438 -35.638 25.684 1.00 39.53 106 LYS A O 1
ATOM 805 N N . PRO A 1 107 ? 27.932 -36.726 27.597 1.00 39.50 107 PRO A N 1
ATOM 806 C CA . PRO A 1 107 ? 27.093 -35.676 28.157 1.00 39.50 107 PRO A CA 1
ATOM 807 C C . PRO A 1 107 ? 27.938 -34.506 28.673 1.00 39.50 107 PRO A C 1
ATOM 809 O O . PRO A 1 107 ? 28.899 -34.695 29.419 1.00 39.50 107 PRO A O 1
ATOM 812 N N . VAL A 1 108 ? 27.556 -33.285 28.296 1.00 39.28 108 VAL A N 1
ATOM 813 C CA . VAL A 1 108 ? 28.166 -32.046 28.793 1.00 39.28 108 VAL A CA 1
ATOM 814 C C . VAL A 1 108 ? 27.518 -31.666 30.125 1.00 39.28 108 VAL A C 1
ATOM 816 O O . VAL A 1 108 ? 26.334 -31.336 30.189 1.00 39.28 108 VAL A O 1
ATOM 819 N N . GLN A 1 109 ? 28.316 -31.713 31.192 1.00 31.50 109 GLN A N 1
ATOM 820 C CA . GLN A 1 109 ? 28.022 -31.089 32.480 1.00 31.50 109 GLN A CA 1
ATOM 821 C C . GLN A 1 109 ? 28.226 -29.572 32.368 1.00 31.50 109 GLN A C 1
ATOM 823 O O . GLN A 1 109 ? 29.268 -29.115 31.903 1.00 31.50 109 GLN A O 1
ATOM 828 N N . TRP A 1 110 ? 27.246 -28.792 32.822 1.00 34.06 110 TRP A N 1
ATOM 829 C CA . TRP A 1 110 ? 27.359 -27.340 32.950 1.00 34.06 110 TRP A CA 1
ATOM 830 C C . TRP A 1 110 ? 27.895 -26.990 34.340 1.00 34.06 110 TRP A C 1
ATOM 832 O O . TRP A 1 110 ? 27.233 -27.257 35.342 1.00 34.06 110 TRP A O 1
ATOM 842 N N . THR A 1 111 ? 29.074 -26.373 34.411 1.00 33.72 111 THR A N 1
ATOM 843 C CA . THR A 1 111 ? 29.558 -25.692 35.617 1.00 33.72 111 THR A CA 1
ATOM 844 C C . THR A 1 111 ? 29.249 -24.200 35.525 1.00 33.72 111 THR A C 1
ATOM 846 O O . THR A 1 111 ? 29.532 -23.536 34.529 1.00 33.72 111 THR A O 1
ATOM 849 N N . ALA A 1 112 ? 28.627 -23.674 36.579 1.00 35.09 112 ALA A N 1
ATOM 850 C CA . ALA A 1 112 ? 28.340 -22.259 36.745 1.00 35.09 112 ALA A CA 1
ATOM 851 C C . ALA A 1 112 ? 29.631 -21.509 37.109 1.00 35.09 112 ALA A C 1
ATOM 853 O O . ALA A 1 112 ? 30.182 -21.713 38.190 1.00 35.09 112 ALA A O 1
ATOM 854 N N . ALA A 1 113 ? 30.103 -20.634 36.220 1.00 33.03 113 ALA A N 1
ATOM 855 C CA . ALA A 1 113 ? 31.160 -19.678 36.522 1.00 33.03 113 ALA A CA 1
ATOM 856 C C . ALA A 1 113 ? 30.544 -18.311 36.848 1.00 33.03 113 ALA A C 1
ATOM 858 O O . ALA A 1 113 ? 29.798 -17.728 36.061 1.00 33.03 113 ALA A O 1
ATOM 859 N N . GLN A 1 114 ? 30.861 -17.843 38.051 1.00 33.75 114 GLN A N 1
ATOM 860 C CA . GLN A 1 114 ? 30.517 -16.545 38.611 1.00 33.75 114 GLN A CA 1
ATOM 861 C C . GLN A 1 114 ? 31.232 -15.426 37.840 1.00 33.75 114 GLN A C 1
ATOM 863 O O . GLN A 1 114 ? 32.447 -15.471 37.662 1.00 33.75 114 GLN A O 1
ATOM 868 N N . VAL A 1 115 ? 30.490 -14.394 37.436 1.00 35.31 115 VAL A N 1
ATOM 869 C CA . VAL A 1 115 ? 31.046 -13.117 36.970 1.00 35.31 115 VAL A CA 1
ATOM 870 C C . VAL A 1 115 ? 30.543 -12.030 37.914 1.00 35.31 115 VAL A C 1
ATOM 872 O O . VAL A 1 115 ? 29.342 -11.789 38.019 1.00 35.31 115 VAL A O 1
ATOM 875 N N . ALA A 1 116 ? 31.477 -11.419 38.640 1.00 33.44 116 ALA A N 1
ATOM 876 C CA . ALA A 1 116 ? 31.235 -10.286 39.524 1.00 33.44 116 ALA A CA 1
ATOM 877 C C . ALA A 1 116 ? 30.976 -8.996 38.714 1.00 33.44 116 ALA A C 1
ATOM 879 O O . ALA A 1 116 ? 31.586 -8.816 37.657 1.00 33.44 116 ALA A O 1
ATOM 880 N N . PRO A 1 117 ? 30.117 -8.076 39.190 1.00 36.59 117 PRO A N 1
ATOM 881 C CA . PRO A 1 117 ? 29.886 -6.801 38.523 1.00 36.59 117 PRO A CA 1
ATOM 882 C C . PRO A 1 117 ? 30.910 -5.735 38.948 1.00 36.59 117 PRO A C 1
ATOM 884 O O . PRO A 1 117 ? 31.233 -5.587 40.126 1.00 36.59 117 PRO A O 1
ATOM 887 N N . ALA A 1 118 ? 31.384 -4.964 37.968 1.00 33.78 118 ALA A N 1
ATOM 888 C CA . ALA A 1 118 ? 32.180 -3.754 38.168 1.00 33.78 118 ALA A CA 1
ATOM 889 C C . ALA A 1 118 ? 31.295 -2.568 38.623 1.00 33.78 118 ALA A C 1
ATOM 891 O O . ALA A 1 118 ? 30.122 -2.504 38.239 1.00 33.78 118 ALA A O 1
ATOM 892 N N . PRO A 1 119 ? 31.823 -1.619 39.421 1.00 36.66 119 PRO A N 1
ATOM 893 C CA . PRO A 1 119 ? 31.029 -0.543 40.006 1.00 36.66 119 PRO A CA 1
ATOM 894 C C . PRO A 1 119 ? 30.768 0.614 39.027 1.00 36.66 119 PRO A C 1
ATOM 896 O O . PRO A 1 119 ? 31.664 1.098 38.337 1.00 36.66 119 PRO A O 1
ATOM 899 N N . LEU A 1 120 ? 29.517 1.078 39.024 1.00 33.06 120 LEU A N 1
ATOM 900 C CA . LEU A 1 120 ? 29.031 2.286 38.354 1.00 33.06 120 LEU A CA 1
ATOM 901 C C . LEU A 1 120 ? 29.543 3.547 39.069 1.00 33.06 120 LEU A C 1
ATOM 903 O O . LEU A 1 120 ? 29.223 3.778 40.234 1.00 33.06 120 LEU A O 1
ATOM 907 N N . GLN A 1 121 ? 30.284 4.391 38.347 1.00 36.28 121 GLN A N 1
ATOM 908 C CA . GLN A 1 121 ? 30.557 5.773 38.741 1.00 36.28 121 GLN A CA 1
ATOM 909 C C . GLN A 1 121 ? 29.292 6.623 38.562 1.00 36.28 121 GLN A C 1
ATOM 911 O O . GLN A 1 121 ? 28.728 6.713 37.471 1.00 36.28 121 GLN A O 1
ATOM 916 N N . GLN A 1 122 ? 28.846 7.243 39.653 1.00 31.86 122 GLN A N 1
ATOM 917 C CA . GLN A 1 122 ? 27.769 8.226 39.673 1.00 31.86 122 GLN A CA 1
ATOM 918 C C . GLN A 1 122 ? 28.313 9.585 39.215 1.00 31.86 122 GLN A C 1
ATOM 920 O O . GLN A 1 122 ? 29.102 10.211 39.919 1.00 31.86 122 GLN A O 1
ATOM 925 N N . HIS A 1 123 ? 27.868 10.059 38.052 1.00 37.78 123 HIS A N 1
ATOM 926 C CA . HIS A 1 123 ? 27.966 11.472 37.699 1.00 37.78 123 HIS A CA 1
ATOM 927 C C . HIS A 1 123 ? 26.750 12.207 38.275 1.00 37.78 123 HIS A C 1
ATOM 929 O O . HIS A 1 123 ? 25.612 11.984 37.863 1.00 37.78 123 HIS A O 1
ATOM 935 N N . HIS A 1 124 ? 27.008 13.064 39.262 1.00 34.62 124 HIS A N 1
ATOM 936 C CA . HIS A 1 124 ? 26.080 14.086 39.731 1.00 34.62 124 HIS A CA 1
ATOM 937 C C . HIS A 1 124 ? 25.996 15.199 38.676 1.00 34.62 124 HIS A C 1
ATOM 939 O O . HIS A 1 124 ? 26.946 15.959 38.510 1.00 34.62 124 HIS A O 1
ATOM 945 N N . GLU A 1 125 ? 24.856 15.316 37.994 1.00 34.81 125 GLU A N 1
ATOM 946 C CA . GLU A 1 125 ? 24.492 16.521 37.243 1.00 34.81 125 GLU A CA 1
ATOM 947 C C . GLU A 1 125 ? 23.389 17.282 37.984 1.00 34.81 125 GLU A C 1
ATOM 949 O O . GLU A 1 125 ? 22.281 16.795 38.223 1.00 34.81 125 GLU A O 1
ATOM 954 N N . SER A 1 126 ? 23.737 18.502 38.377 1.00 36.12 126 SER A N 1
ATOM 955 C CA . SER A 1 126 ? 22.906 19.482 39.063 1.00 36.12 126 SER A CA 1
ATOM 956 C C . SER A 1 126 ? 21.872 20.072 38.098 1.00 36.12 126 SER A C 1
ATOM 958 O O . SER A 1 126 ? 22.231 20.719 37.116 1.00 36.12 126 SER A O 1
ATOM 960 N N . LYS A 1 127 ? 20.576 19.910 38.389 1.00 38.44 127 LYS A N 1
ATOM 961 C CA . LYS A 1 127 ? 19.496 20.661 37.724 1.00 38.44 127 LYS A CA 1
ATOM 962 C C . LYS A 1 127 ? 19.422 22.091 38.281 1.00 38.44 127 LYS A C 1
ATOM 964 O O . LYS A 1 127 ? 19.305 22.228 39.499 1.00 38.44 127 LYS A O 1
ATOM 969 N N . PRO A 1 128 ? 19.377 23.147 37.449 1.00 41.31 128 PRO A N 1
ATOM 970 C CA . PRO A 1 128 ? 18.947 24.459 37.909 1.00 41.31 128 PRO A CA 1
ATOM 971 C C . PRO A 1 128 ? 17.414 24.516 37.997 1.00 41.31 128 PRO A C 1
ATOM 973 O O . PRO A 1 128 ? 16.694 24.110 37.082 1.00 41.31 128 PRO A O 1
ATOM 976 N N . ALA A 1 129 ? 16.920 25.016 39.128 1.00 34.41 129 ALA A N 1
ATOM 977 C CA . ALA A 1 129 ? 15.514 25.303 39.361 1.00 34.41 129 ALA A CA 1
ATOM 978 C C . ALA A 1 129 ? 15.102 26.561 38.581 1.00 34.41 129 ALA A C 1
ATOM 980 O O . ALA A 1 129 ? 15.579 27.657 38.864 1.00 34.41 129 ALA A O 1
ATOM 981 N N . VAL A 1 130 ? 14.195 26.405 37.617 1.00 40.34 130 VAL A N 1
ATOM 982 C CA . VAL A 1 130 ? 13.498 27.523 36.971 1.00 40.34 130 VAL A CA 1
ATOM 983 C C . VAL A 1 130 ? 12.171 27.717 37.698 1.00 40.34 130 VAL A C 1
ATOM 985 O O . VAL A 1 130 ? 11.268 26.886 37.602 1.00 40.34 130 VAL A O 1
ATOM 988 N N . GLN A 1 131 ? 12.071 28.804 38.463 1.00 37.75 131 GLN A N 1
ATOM 989 C CA . GLN A 1 131 ? 10.814 29.289 39.026 1.00 37.75 131 GLN A CA 1
ATOM 990 C C . GLN A 1 131 ? 9.993 29.927 37.900 1.00 37.75 131 GLN A C 1
ATOM 992 O O . GLN A 1 131 ? 10.360 30.975 37.375 1.00 37.75 131 GLN A O 1
ATOM 997 N N . ALA A 1 132 ? 8.885 29.291 37.523 1.00 37.06 132 ALA A N 1
ATOM 998 C CA . ALA A 1 132 ? 7.893 29.885 36.638 1.00 37.06 132 ALA A CA 1
ATOM 999 C C . ALA A 1 132 ? 6.867 30.658 37.477 1.00 37.06 132 ALA A C 1
ATOM 1001 O O . ALA A 1 132 ? 6.147 30.084 38.297 1.00 37.06 132 ALA A O 1
ATOM 1002 N N . ALA A 1 133 ? 6.830 31.974 37.272 1.00 36.28 133 ALA A N 1
ATOM 1003 C CA . ALA A 1 133 ? 5.831 32.869 37.829 1.00 36.28 133 ALA A CA 1
ATOM 1004 C C . ALA A 1 133 ? 4.432 32.541 37.277 1.00 36.28 133 ALA A C 1
ATOM 1006 O O . ALA A 1 133 ? 4.246 32.289 36.087 1.00 36.28 133 ALA A O 1
ATOM 1007 N N . ARG A 1 134 ? 3.447 32.549 38.174 1.00 37.81 134 ARG A N 1
ATOM 1008 C CA . ARG A 1 134 ? 2.027 32.288 37.918 1.00 37.81 134 ARG A CA 1
ATOM 1009 C C . ARG A 1 134 ? 1.355 33.605 37.484 1.00 37.81 134 ARG A C 1
ATOM 1011 O O . ARG A 1 134 ? 1.435 34.558 38.259 1.00 37.81 134 ARG A O 1
ATOM 1018 N N . PRO A 1 135 ? 0.697 33.707 36.315 1.00 42.66 135 PRO A N 1
ATOM 1019 C CA . PRO A 1 135 ? -0.086 34.894 35.988 1.00 42.66 135 PRO A CA 1
ATOM 1020 C C . PRO A 1 135 ? -1.457 34.870 36.698 1.00 42.66 135 PRO A C 1
ATOM 1022 O O . PRO A 1 135 ? -1.964 33.791 37.027 1.00 42.66 135 PRO A O 1
ATOM 1025 N N . PRO A 1 136 ? -2.047 36.047 36.980 1.00 44.00 136 PRO A N 1
ATOM 1026 C CA . PRO A 1 136 ? -3.265 36.171 37.770 1.00 44.00 136 PRO A CA 1
ATOM 1027 C C . PRO A 1 136 ? -4.536 35.828 36.981 1.00 44.00 136 PRO A C 1
ATOM 1029 O O . PRO A 1 136 ? -4.649 36.078 35.784 1.00 44.00 136 PRO A O 1
ATOM 1032 N N . ASN A 1 137 ? -5.502 35.280 37.722 1.00 39.97 137 ASN A N 1
ATOM 1033 C CA . ASN A 1 137 ? -6.890 35.034 37.336 1.00 39.97 137 ASN A CA 1
ATOM 1034 C C . ASN A 1 137 ? -7.538 36.251 36.659 1.00 39.97 137 ASN A C 1
ATOM 1036 O O . ASN A 1 137 ? -7.733 37.280 37.306 1.00 39.97 137 ASN A O 1
ATOM 1040 N N . LEU A 1 138 ? -8.002 36.071 35.423 1.00 37.03 138 LEU A N 1
ATOM 1041 C CA . LEU A 1 138 ? -9.074 36.869 34.834 1.00 37.03 138 LEU A CA 1
ATOM 1042 C C . LEU A 1 138 ? -10.330 35.995 34.783 1.00 37.03 138 LEU A C 1
ATOM 1044 O O . LEU A 1 138 ? -10.422 35.046 34.010 1.00 37.03 138 LEU A O 1
ATOM 1048 N N . ARG A 1 139 ? -11.274 36.292 35.680 1.00 36.53 139 ARG A N 1
ATOM 1049 C CA . ARG A 1 139 ? -12.653 35.809 35.610 1.00 36.53 139 ARG A CA 1
ATOM 1050 C C . ARG A 1 139 ? -13.398 36.700 34.620 1.00 36.53 139 ARG A C 1
ATOM 1052 O O . ARG A 1 139 ? -13.757 37.818 34.975 1.00 36.53 139 ARG A O 1
ATOM 1059 N N . GLU A 1 140 ? -13.637 36.201 33.415 1.00 38.66 140 GLU A N 1
ATOM 1060 C CA . GLU A 1 140 ? -14.665 36.748 32.531 1.00 38.66 140 GLU A CA 1
ATOM 1061 C C . GLU A 1 140 ? -16.010 36.084 32.835 1.00 38.66 140 GLU A C 1
ATOM 1063 O O . GLU A 1 140 ? -16.114 34.869 33.023 1.00 38.66 140 GLU A O 1
ATOM 1068 N N . ALA A 1 141 ? -17.036 36.922 32.954 1.00 39.25 141 ALA A N 1
ATOM 1069 C CA . ALA A 1 141 ? -18.410 36.530 33.198 1.00 39.25 141 ALA A CA 1
ATOM 1070 C C . ALA A 1 141 ? -19.002 35.901 31.929 1.00 39.25 141 ALA A C 1
ATOM 1072 O O . ALA A 1 141 ? -19.188 36.576 30.919 1.00 39.25 141 ALA A O 1
ATOM 1073 N N . VAL A 1 142 ? -19.314 34.607 31.996 1.00 41.34 142 VAL A N 1
ATOM 1074 C CA . VAL A 1 142 ? -20.064 33.896 30.956 1.00 41.34 142 VAL A CA 1
ATOM 1075 C C . VAL A 1 142 ? -21.554 34.143 31.185 1.00 41.34 142 VAL A C 1
ATOM 1077 O O . VAL A 1 142 ? -22.104 33.791 32.228 1.00 41.34 142 VAL A O 1
ATOM 1080 N N . VAL A 1 143 ? -22.196 34.774 30.203 1.00 48.62 143 VAL A N 1
ATOM 1081 C CA . VAL A 1 143 ? -23.653 34.929 30.113 1.00 48.62 143 VAL A CA 1
ATOM 1082 C C . VAL A 1 143 ? -24.273 33.561 29.783 1.00 48.62 143 VAL A C 1
ATOM 1084 O O . VAL A 1 143 ? -23.777 32.899 28.868 1.00 48.62 143 VAL A O 1
ATOM 1087 N N . PRO A 1 144 ? -25.339 33.108 30.471 1.00 38.53 144 PRO A N 1
ATOM 1088 C CA . PRO A 1 144 ? -26.000 31.850 30.139 1.00 38.53 144 PRO A CA 1
ATOM 1089 C C . PRO A 1 144 ? -26.775 32.002 28.825 1.00 38.53 144 PRO A C 1
ATOM 1091 O O . PRO A 1 144 ? -27.685 32.825 28.730 1.00 38.53 144 PRO A O 1
ATOM 1094 N N . LEU A 1 145 ? -26.424 31.204 27.816 1.00 40.31 145 LEU A N 1
ATOM 1095 C CA . LEU A 1 145 ? -27.269 30.989 26.640 1.00 40.31 145 LEU A CA 1
ATOM 1096 C C . LEU A 1 145 ? -28.406 30.015 27.002 1.00 40.31 145 LEU A C 1
ATOM 1098 O O . LEU A 1 145 ? -28.176 29.082 27.778 1.00 40.31 145 LEU A O 1
ATOM 1102 N N . PRO A 1 146 ? -29.622 30.220 26.468 1.00 45.47 146 PRO A N 1
ATOM 1103 C CA . PRO A 1 146 ? -30.776 29.400 26.794 1.00 45.47 146 PRO A CA 1
ATOM 1104 C C . PRO A 1 146 ? -30.586 27.970 26.282 1.00 45.47 146 PRO A C 1
ATOM 1106 O O . PRO A 1 146 ? -30.344 27.722 25.101 1.00 45.47 146 PRO A O 1
ATOM 1109 N N . SER A 1 147 ? -30.689 27.046 27.230 1.00 53.97 147 SER A N 1
ATOM 1110 C CA . SER A 1 147 ? -30.848 25.613 27.035 1.00 53.97 147 SER A CA 1
ATOM 1111 C C . SER A 1 147 ? -32.259 25.362 26.531 1.00 53.97 147 SER A C 1
ATOM 1113 O O . SER A 1 147 ? -33.153 25.388 27.359 1.00 53.97 147 SER A O 1
ATOM 1115 N N . ASP A 1 148 ? -32.449 25.113 25.234 1.00 53.28 148 ASP A N 1
ATOM 1116 C CA . ASP A 1 148 ? -33.651 24.457 24.703 1.00 53.28 148 ASP A CA 1
ATOM 1117 C C . ASP A 1 148 ? -33.400 23.937 23.279 1.00 53.28 148 ASP A C 1
ATOM 1119 O O . ASP A 1 148 ? -33.349 24.707 22.322 1.00 53.28 148 ASP A O 1
ATOM 1123 N N . ALA A 1 149 ? -33.208 22.618 23.169 1.00 42.50 149 ALA A N 1
ATOM 1124 C CA . ALA A 1 149 ? -33.709 21.729 22.113 1.00 42.50 149 ALA A CA 1
ATOM 1125 C C . ALA A 1 149 ? -32.921 20.410 22.174 1.00 42.50 149 ALA A C 1
ATOM 1127 O O . ALA A 1 149 ? -31.922 20.228 21.474 1.00 42.50 149 ALA A O 1
ATOM 1128 N N . GLU A 1 150 ? -33.384 19.469 23.004 1.00 45.16 150 GLU A N 1
ATOM 1129 C CA . GLU A 1 150 ? -33.036 18.050 22.877 1.00 45.16 150 GLU A CA 1
ATOM 1130 C C . GLU A 1 150 ? -33.512 17.546 21.508 1.00 45.16 150 GLU A C 1
ATOM 1132 O O . GLU A 1 150 ? -34.590 16.976 21.339 1.00 45.16 150 GLU A O 1
ATOM 1137 N N . THR A 1 151 ? -32.686 17.773 20.492 1.00 46.69 151 THR A N 1
ATOM 1138 C CA . THR A 1 151 ? -32.783 17.053 19.233 1.00 46.69 151 THR A CA 1
ATOM 1139 C C . THR A 1 151 ? -32.347 15.634 19.552 1.00 46.69 151 THR A C 1
ATOM 1141 O O . THR A 1 151 ? -31.152 15.356 19.635 1.00 46.69 151 THR A O 1
ATOM 1144 N N . LYS A 1 152 ? -33.317 14.744 19.795 1.00 39.53 152 LYS A N 1
ATOM 1145 C CA . LYS A 1 152 ? -33.082 13.300 19.848 1.00 39.53 152 LYS A CA 1
ATOM 1146 C C . LYS A 1 152 ? -32.443 12.907 18.524 1.00 39.53 152 LYS A C 1
ATOM 1148 O O . LYS A 1 152 ? -33.138 12.744 17.521 1.00 39.53 152 LYS A O 1
ATOM 1153 N N . GLN A 1 153 ? -31.114 12.826 18.509 1.00 39.78 153 GLN A N 1
ATOM 1154 C CA . GLN A 1 153 ? -30.408 12.210 17.405 1.00 39.78 153 GLN A CA 1
ATOM 1155 C C . GLN A 1 153 ? -31.005 10.811 17.258 1.00 39.78 153 GLN A C 1
ATOM 1157 O O . GLN A 1 153 ? -31.140 10.113 18.268 1.00 39.78 153 GLN A O 1
ATOM 1162 N N . PRO A 1 154 ? -31.447 10.425 16.050 1.00 42.62 154 PRO A N 1
ATOM 1163 C CA . PRO A 1 154 ? -31.967 9.090 15.834 1.00 42.62 154 PRO A CA 1
ATOM 1164 C C . PRO A 1 154 ? -30.904 8.123 16.336 1.00 42.62 154 PRO A C 1
ATOM 1166 O O . PRO A 1 154 ? -29.737 8.258 15.959 1.00 42.62 154 PRO A O 1
ATOM 1169 N N . GLU A 1 155 ? -31.296 7.208 17.223 1.00 43.53 155 GLU A N 1
ATOM 1170 C CA . GLU A 1 155 ? -30.458 6.093 17.634 1.00 43.53 155 GLU A CA 1
ATOM 1171 C C . GLU A 1 155 ? -30.056 5.365 16.353 1.00 43.53 155 GLU A C 1
ATOM 1173 O O . GLU A 1 155 ? -30.807 4.563 15.794 1.00 43.53 155 GLU A O 1
ATOM 1178 N N . LEU A 1 156 ? -28.885 5.729 15.829 1.00 45.47 156 LEU A N 1
ATOM 1179 C CA . LEU A 1 156 ? -28.208 5.037 14.758 1.00 45.47 156 LEU A CA 1
ATOM 1180 C C . LEU A 1 156 ? -27.936 3.659 15.346 1.00 45.47 156 LEU A C 1
ATOM 1182 O O . LEU A 1 156 ? -26.921 3.456 16.006 1.00 45.47 156 LEU A O 1
ATOM 1186 N N . GLY A 1 157 ? -28.880 2.731 15.187 1.00 44.47 157 GLY A N 1
ATOM 1187 C CA . GLY A 1 157 ? -28.696 1.335 15.528 1.00 44.47 157 GLY A CA 1
ATOM 1188 C C . GLY A 1 157 ? -27.434 0.882 14.816 1.00 44.47 157 GLY A C 1
ATOM 1189 O O . GLY A 1 157 ? -27.447 0.671 13.603 1.00 44.47 157 GLY A O 1
ATOM 1190 N N . GLN A 1 158 ? -26.339 0.817 15.576 1.00 49.41 158 GLN A N 1
ATOM 1191 C CA . GLN A 1 158 ? -24.962 0.574 15.160 1.00 49.41 158 GLN A CA 1
ATOM 1192 C C . GLN A 1 158 ? -24.788 -0.874 14.684 1.00 49.41 158 GLN A C 1
ATOM 1194 O O . GLN A 1 158 ? -23.884 -1.594 15.106 1.00 49.41 158 GLN A O 1
ATOM 1199 N N . ARG A 1 159 ? -25.618 -1.328 13.739 1.00 46.56 159 ARG A N 1
ATOM 1200 C CA . ARG A 1 159 ? -25.166 -2.324 12.777 1.00 46.56 159 ARG A CA 1
ATOM 1201 C C . ARG A 1 159 ? -24.107 -1.628 11.951 1.00 46.56 159 ARG A C 1
ATOM 1203 O O . ARG A 1 159 ? -24.381 -0.979 10.947 1.00 46.56 159 ARG A O 1
ATOM 1210 N N . THR A 1 160 ? -22.886 -1.732 12.447 1.00 52.59 160 THR A N 1
ATOM 1211 C CA . THR A 1 160 ? -21.659 -1.427 11.743 1.00 52.59 160 THR A CA 1
ATOM 1212 C C . THR A 1 160 ? -21.672 -2.207 10.426 1.00 52.59 160 THR A C 1
ATOM 1214 O O . THR A 1 160 ? -21.105 -3.289 10.323 1.00 52.59 160 THR A O 1
ATOM 1217 N N . ARG A 1 161 ? -22.256 -1.616 9.370 1.00 57.94 161 ARG A N 1
ATOM 1218 C CA . ARG A 1 161 ? -22.102 -1.990 7.943 1.00 57.94 161 ARG A CA 1
ATOM 1219 C C . ARG A 1 161 ? -20.630 -1.883 7.475 1.00 57.94 161 ARG A C 1
ATOM 1221 O O . ARG A 1 161 ? -20.316 -1.724 6.304 1.00 57.94 161 ARG A O 1
ATOM 1228 N N . SER A 1 162 ? -19.690 -1.886 8.422 1.00 52.09 162 SER A N 1
ATOM 1229 C CA . SER A 1 162 ? -18.265 -1.611 8.277 1.00 52.09 162 SER A CA 1
ATOM 1230 C C . SER A 1 162 ? -17.485 -2.808 7.729 1.00 52.09 162 SER A C 1
ATOM 1232 O O . SER A 1 162 ? -16.298 -2.661 7.458 1.00 52.09 162 SER A O 1
ATOM 1234 N N . LEU A 1 163 ? -18.114 -3.979 7.573 1.00 60.38 163 LEU A N 1
ATOM 1235 C CA . LEU A 1 163 ? -17.448 -5.224 7.175 1.00 60.38 163 LEU A CA 1
ATOM 1236 C C . LEU A 1 163 ? -17.950 -5.798 5.843 1.00 60.38 163 LEU A C 1
ATOM 1238 O O . LEU A 1 163 ? -17.609 -6.934 5.511 1.00 60.38 163 LEU A O 1
ATOM 1242 N N . ASP A 1 164 ? -18.753 -5.055 5.086 1.00 70.88 164 ASP A N 1
ATOM 1243 C CA . ASP A 1 164 ? -19.361 -5.586 3.857 1.00 70.88 164 ASP A CA 1
ATOM 1244 C C . ASP A 1 164 ? -18.362 -5.661 2.689 1.00 70.88 164 ASP A C 1
ATOM 1246 O O . ASP A 1 164 ? -18.602 -6.354 1.710 1.00 70.88 164 ASP A O 1
ATOM 1250 N N . PHE A 1 165 ? -17.195 -5.020 2.814 1.00 81.50 165 PHE A N 1
ATOM 1251 C CA . PHE A 1 165 ? -16.175 -4.974 1.758 1.00 81.50 165 PHE A CA 1
ATOM 1252 C C . PHE A 1 165 ? -15.064 -6.022 1.895 1.00 81.50 165 PHE A C 1
ATOM 1254 O O . PHE A 1 165 ? -14.226 -6.145 1.000 1.00 81.50 165 PHE A O 1
ATOM 1261 N N . ALA A 1 166 ? -14.995 -6.727 3.026 1.00 91.06 166 ALA A N 1
ATOM 1262 C CA . ALA A 1 166 ? -13.993 -7.764 3.228 1.00 91.06 166 ALA A CA 1
ATOM 1263 C C . ALA A 1 166 ? -14.387 -9.021 2.446 1.00 91.06 166 ALA A C 1
ATOM 1265 O O . ALA A 1 166 ? -15.546 -9.433 2.488 1.00 91.06 166 ALA A O 1
ATOM 1266 N N . ILE A 1 167 ? -13.417 -9.675 1.797 1.00 93.94 167 ILE A N 1
ATOM 1267 C CA . ILE A 1 167 ? -13.654 -11.008 1.231 1.00 93.94 167 ILE A CA 1
ATOM 1268 C C . ILE A 1 167 ? -14.093 -11.935 2.364 1.00 93.94 167 ILE A C 1
ATOM 1270 O O . ILE A 1 167 ? -13.464 -11.953 3.425 1.00 93.94 167 ILE A O 1
ATOM 1274 N N . ARG A 1 168 ? -15.146 -12.721 2.140 1.00 95.19 168 ARG A N 1
ATOM 1275 C CA . ARG A 1 168 ? -15.627 -13.723 3.093 1.00 95.19 168 ARG A CA 1
ATOM 1276 C C . ARG A 1 168 ? -15.471 -15.124 2.530 1.00 95.19 168 ARG A C 1
ATOM 1278 O O . ARG A 1 168 ? -15.643 -15.340 1.335 1.00 95.19 168 ARG A O 1
ATOM 1285 N N . CYS A 1 169 ? -15.153 -16.074 3.401 1.00 96.56 169 CYS A N 1
ATOM 1286 C CA . CYS A 1 169 ? -15.231 -17.485 3.040 1.00 96.56 169 CYS A CA 1
ATOM 1287 C C . CYS A 1 169 ? -16.707 -17.934 2.970 1.00 96.56 169 CYS A C 1
ATOM 1289 O O . CYS A 1 169 ? -17.587 -17.203 3.437 1.00 96.56 169 CYS A O 1
ATOM 1291 N N . PRO A 1 170 ? -17.005 -19.153 2.481 1.00 96.44 170 PRO A N 1
ATOM 1292 C CA . PRO A 1 170 ? -18.374 -19.681 2.457 1.00 96.44 170 PRO A CA 1
ATOM 1293 C C . PRO A 1 170 ? -19.064 -19.728 3.833 1.00 96.44 170 PRO A C 1
ATOM 1295 O O . PRO A 1 170 ? -20.285 -19.655 3.914 1.00 96.44 170 PRO A O 1
ATOM 1298 N N . GLY A 1 171 ? -18.291 -19.801 4.924 1.00 95.69 171 GLY A N 1
ATOM 1299 C CA . GLY A 1 171 ? -18.798 -19.722 6.300 1.00 95.69 171 GLY A CA 1
ATOM 1300 C C . GLY A 1 171 ? -19.105 -18.301 6.794 1.00 95.69 171 GLY A C 1
ATOM 1301 O O . GLY A 1 171 ? -19.461 -18.128 7.952 1.00 95.69 171 GLY A O 1
ATOM 1302 N N . GLY A 1 172 ? -18.930 -17.274 5.959 1.00 94.06 172 GLY A N 1
ATOM 1303 C CA . GLY A 1 172 ? -19.195 -15.877 6.306 1.00 94.06 172 GLY A CA 1
ATOM 1304 C C . GLY A 1 172 ? -18.078 -15.173 7.086 1.00 94.06 172 GLY A C 1
ATOM 1305 O O . GLY A 1 172 ? -18.195 -13.976 7.350 1.00 94.06 172 GLY A O 1
ATOM 1306 N N . HIS A 1 173 ? -16.980 -15.850 7.430 1.00 94.75 173 HIS A N 1
ATOM 1307 C CA . HIS A 1 173 ? -15.849 -15.239 8.139 1.00 94.75 173 HIS A CA 1
ATOM 1308 C C . HIS A 1 173 ? -15.019 -14.349 7.210 1.00 94.75 173 HIS A C 1
ATOM 1310 O O . HIS A 1 173 ? -14.767 -14.707 6.058 1.00 94.75 173 HIS A O 1
ATOM 1316 N N . ALA A 1 174 ? -14.536 -13.217 7.725 1.00 94.00 174 ALA A N 1
ATOM 1317 C CA . ALA A 1 174 ? -13.648 -12.333 6.977 1.00 94.00 174 ALA A CA 1
ATOM 1318 C C . ALA A 1 174 ? -12.296 -13.014 6.701 1.00 94.00 174 ALA A C 1
ATOM 1320 O O . ALA A 1 174 ? -11.645 -13.555 7.599 1.00 94.00 174 ALA A O 1
ATOM 1321 N N . MET A 1 175 ? -11.864 -12.964 5.447 1.00 96.75 175 MET A N 1
ATOM 1322 C CA . MET A 1 175 ? -10.580 -13.478 4.992 1.00 96.75 175 MET A CA 1
ATOM 1323 C C . MET A 1 175 ? -9.511 -12.391 5.089 1.00 96.75 175 MET A C 1
ATOM 1325 O O . MET A 1 175 ? -9.786 -11.205 4.914 1.00 96.75 175 MET A O 1
ATOM 1329 N N . LYS A 1 176 ? -8.272 -12.805 5.352 1.00 96.12 176 LYS A N 1
ATOM 1330 C CA . LYS A 1 176 ? -7.114 -11.912 5.445 1.00 96.12 176 LYS A CA 1
ATOM 1331 C C . LYS A 1 176 ? -6.211 -12.120 4.250 1.00 96.12 176 LYS A C 1
ATOM 1333 O O . LYS A 1 176 ? -5.865 -13.261 3.944 1.00 96.12 176 LYS A O 1
ATOM 1338 N N . ALA A 1 177 ? -5.812 -11.026 3.620 1.00 96.12 177 ALA A N 1
ATOM 1339 C CA . ALA A 1 177 ? -4.802 -11.064 2.581 1.00 96.12 177 ALA A CA 1
ATOM 1340 C C . ALA A 1 177 ? -3.430 -11.387 3.182 1.00 96.12 177 ALA A C 1
ATOM 1342 O O . ALA A 1 177 ? -3.115 -11.000 4.312 1.00 96.12 177 ALA A O 1
ATOM 1343 N N . ARG A 1 178 ? -2.613 -12.096 2.411 1.00 93.44 178 ARG A N 1
ATOM 1344 C CA . ARG A 1 178 ? -1.264 -12.519 2.767 1.00 93.44 178 ARG A CA 1
ATOM 1345 C C . ARG A 1 178 ? -0.351 -12.333 1.567 1.00 93.44 178 ARG A C 1
ATOM 1347 O O . ARG A 1 178 ? -0.764 -12.520 0.428 1.00 93.44 178 ARG A O 1
ATOM 1354 N N . VAL A 1 179 ? 0.898 -12.008 1.857 1.00 90.06 179 VAL A N 1
ATOM 1355 C CA . VAL A 1 179 ? 2.025 -12.079 0.923 1.00 90.06 179 VAL A CA 1
ATOM 1356 C C . VAL A 1 179 ? 3.097 -12.973 1.536 1.00 90.06 179 VAL A C 1
ATOM 1358 O O . VAL A 1 179 ? 2.986 -13.357 2.709 1.00 90.06 179 VAL A O 1
ATOM 1361 N N . SER A 1 180 ? 4.122 -13.301 0.750 1.00 78.38 180 SER A N 1
ATOM 1362 C CA . SER A 1 180 ? 5.290 -14.076 1.172 1.00 78.38 180 SER A CA 1
ATOM 1363 C C . SER A 1 180 ? 5.767 -13.637 2.556 1.00 78.38 180 SER A C 1
ATOM 1365 O O . SER A 1 180 ? 5.908 -12.443 2.830 1.00 78.38 180 SER A O 1
ATOM 1367 N N . ARG A 1 181 ? 5.924 -14.607 3.462 1.00 69.12 181 ARG A N 1
ATOM 1368 C CA . ARG A 1 181 ? 6.022 -14.318 4.896 1.00 69.12 181 ARG A CA 1
ATOM 1369 C C . ARG A 1 181 ? 7.356 -13.680 5.280 1.00 69.12 181 ARG A C 1
ATOM 1371 O O . ARG A 1 181 ? 8.425 -14.156 4.907 1.00 69.12 181 ARG A O 1
ATOM 1378 N N . GLU A 1 182 ? 7.261 -12.687 6.157 1.00 60.25 182 GLU A N 1
ATOM 1379 C CA . GLU A 1 182 ? 8.384 -12.119 6.900 1.00 60.25 182 GLU A CA 1
ATOM 1380 C C . GLU A 1 182 ? 8.840 -13.137 7.956 1.00 60.25 182 GLU A C 1
ATOM 1382 O O . GLU A 1 182 ? 8.007 -13.627 8.714 1.00 60.25 182 GLU A O 1
ATOM 1387 N N . LEU A 1 183 ? 10.139 -13.462 7.979 1.00 61.50 183 LEU A N 1
ATOM 1388 C CA . LEU A 1 183 ? 10.890 -14.170 9.032 1.00 61.50 183 LEU A CA 1
ATOM 1389 C C . LEU A 1 183 ? 10.182 -15.322 9.810 1.00 61.50 183 LEU A C 1
ATOM 1391 O O . LEU A 1 183 ? 9.244 -15.138 10.579 1.00 61.50 183 LEU A O 1
ATOM 1395 N N . TRP A 1 184 ? 10.792 -16.516 9.765 1.00 59.56 184 TRP A N 1
ATOM 1396 C CA . TRP A 1 184 ? 10.709 -17.571 10.804 1.00 59.56 184 TRP A CA 1
ATOM 1397 C C . TRP A 1 184 ? 9.393 -18.342 10.947 1.00 59.56 184 TRP A C 1
ATOM 1399 O O . TRP A 1 184 ? 9.248 -19.170 11.848 1.00 59.56 184 TRP A O 1
ATOM 1409 N N . THR A 1 185 ? 8.444 -18.158 10.042 1.00 58.03 185 THR A N 1
ATOM 1410 C CA . THR A 1 185 ? 7.280 -19.040 9.982 1.00 58.03 185 THR A CA 1
ATOM 1411 C C . THR A 1 185 ? 7.524 -20.178 8.993 1.00 58.03 185 THR A C 1
ATOM 1413 O O . THR A 1 185 ? 8.102 -19.962 7.932 1.00 58.03 185 THR A O 1
ATOM 1416 N N . ARG A 1 186 ? 7.122 -21.405 9.366 1.00 69.25 186 ARG A N 1
ATOM 1417 C CA . ARG A 1 186 ? 7.203 -22.597 8.498 1.00 69.25 186 ARG A CA 1
ATOM 1418 C C . ARG A 1 186 ? 6.635 -22.280 7.112 1.00 69.25 186 ARG A C 1
ATOM 1420 O O . ARG A 1 186 ? 5.649 -21.538 7.035 1.00 69.25 186 ARG A O 1
ATOM 1427 N N . SER A 1 187 ? 7.258 -22.843 6.072 1.00 74.81 187 SER A N 1
ATOM 1428 C CA . SER A 1 187 ? 6.770 -22.764 4.693 1.00 74.81 187 SER A CA 1
ATOM 1429 C C . SER A 1 187 ? 5.270 -23.038 4.692 1.00 74.81 187 SER A C 1
ATOM 1431 O O . SER A 1 187 ? 4.804 -24.040 5.235 1.00 74.81 187 SER A O 1
ATOM 1433 N N . TYR A 1 188 ? 4.516 -22.058 4.206 1.00 83.38 188 TYR A N 1
ATOM 1434 C CA . TYR A 1 188 ? 3.079 -22.173 4.059 1.00 83.38 188 TYR A CA 1
ATOM 1435 C C . TYR A 1 188 ? 2.820 -22.521 2.610 1.00 83.38 188 TYR A C 1
ATOM 1437 O O . TYR A 1 188 ? 3.089 -21.707 1.731 1.00 83.38 188 TYR A O 1
ATOM 1445 N N . GLU A 1 189 ? 2.347 -23.731 2.398 1.00 91.88 189 GLU A N 1
ATOM 1446 C CA . GLU A 1 189 ? 1.863 -24.208 1.116 1.00 91.88 189 GLU A CA 1
ATOM 1447 C C . GLU A 1 189 ? 0.403 -24.571 1.333 1.00 91.88 189 GLU A C 1
ATOM 1449 O O . GLU A 1 189 ? 0.036 -25.128 2.373 1.00 91.88 189 GLU A O 1
ATOM 1454 N N . ALA A 1 190 ? -0.432 -24.170 0.389 1.00 95.19 190 ALA A N 1
ATOM 1455 C CA . ALA A 1 190 ? -1.857 -24.424 0.427 1.00 95.19 190 ALA A CA 1
ATOM 1456 C C . ALA A 1 190 ? -2.346 -24.740 -0.982 1.00 95.19 190 ALA A C 1
ATOM 1458 O O . ALA A 1 190 ? -1.652 -24.519 -1.972 1.00 95.19 190 ALA A O 1
ATOM 1459 N N . GLU A 1 191 ? -3.568 -25.233 -1.070 1.00 97.56 191 GLU A N 1
ATOM 1460 C CA . GLU A 1 191 ? -4.274 -25.391 -2.329 1.00 97.56 191 GLU A CA 1
ATOM 1461 C C . GLU A 1 191 ? -5.443 -24.409 -2.333 1.00 97.56 191 GLU A C 1
ATOM 1463 O O . GLU A 1 191 ? -6.145 -24.261 -1.331 1.00 97.56 191 GLU A O 1
ATOM 1468 N N . CYS A 1 192 ? -5.640 -23.699 -3.441 1.00 98.00 192 CYS A N 1
ATOM 1469 C CA . CYS A 1 192 ? -6.773 -22.801 -3.586 1.00 98.00 192 CYS A CA 1
ATOM 1470 C C . CYS A 1 192 ? -8.077 -23.603 -3.515 1.00 98.00 192 CYS A C 1
ATOM 1472 O O . CYS A 1 192 ? -8.332 -24.448 -4.367 1.00 98.00 192 CYS A O 1
ATOM 1474 N N . CYS A 1 193 ? -8.951 -23.287 -2.564 1.00 98.12 193 CYS A N 1
ATOM 1475 C CA . CYS A 1 193 ? -10.237 -23.964 -2.413 1.00 98.12 193 CYS A CA 1
ATOM 1476 C C . CYS A 1 193 ? -11.222 -23.680 -3.562 1.00 98.12 193 CYS A C 1
ATOM 1478 O O . CYS A 1 193 ? -12.251 -24.342 -3.647 1.00 98.12 193 CYS A O 1
ATOM 1480 N N . GLY A 1 194 ? -10.942 -22.684 -4.413 1.00 97.12 194 GLY A N 1
ATOM 1481 C CA . GLY A 1 194 ? -11.751 -22.364 -5.592 1.00 97.12 194 GLY A CA 1
ATOM 1482 C C . GLY A 1 194 ? -11.316 -23.124 -6.847 1.00 97.12 194 GLY A C 1
ATOM 1483 O O . GLY A 1 194 ? -12.125 -23.802 -7.470 1.00 97.12 194 GLY A O 1
ATOM 1484 N N . CYS A 1 195 ? -10.039 -23.008 -7.226 1.00 97.69 195 CYS A N 1
ATOM 1485 C CA . CYS A 1 195 ? -9.519 -23.550 -8.489 1.00 97.69 195 CYS A CA 1
ATOM 1486 C C . CYS A 1 195 ? -8.546 -24.725 -8.336 1.00 97.69 195 CYS A C 1
ATOM 1488 O O . CYS A 1 195 ? -8.011 -25.186 -9.343 1.00 97.69 195 CYS A O 1
ATOM 1490 N N . HIS A 1 196 ? -8.274 -25.180 -7.111 1.00 97.81 196 HIS A N 1
ATOM 1491 C CA . HIS A 1 196 ? -7.356 -26.285 -6.808 1.00 97.81 196 HIS A CA 1
ATOM 1492 C C . HIS A 1 196 ? -5.890 -26.057 -7.215 1.00 97.81 196 HIS A C 1
ATOM 1494 O O . HIS A 1 196 ? -5.064 -26.967 -7.178 1.00 97.81 196 HIS A O 1
ATOM 1500 N N . GLN A 1 197 ? -5.523 -24.833 -7.601 1.00 97.06 197 GLN A N 1
ATOM 1501 C CA . GLN A 1 197 ? -4.132 -24.503 -7.889 1.00 97.06 197 GLN A CA 1
ATOM 1502 C C . GLN A 1 197 ? -3.314 -24.421 -6.601 1.00 97.06 197 GLN A C 1
ATOM 1504 O O . GLN A 1 197 ? -3.771 -23.898 -5.581 1.00 97.06 197 GLN A O 1
ATOM 1509 N N . HIS A 1 198 ? -2.076 -24.900 -6.676 1.00 96.69 198 HIS A N 1
ATOM 1510 C CA . HIS A 1 198 ? -1.109 -24.787 -5.595 1.00 96.69 198 HIS A CA 1
ATOM 1511 C C . HIS A 1 198 ? -0.749 -23.316 -5.337 1.00 96.69 198 HIS A C 1
ATOM 1513 O O . HIS A 1 198 ? -0.343 -22.599 -6.249 1.00 96.69 198 HIS A O 1
ATOM 1519 N N . ILE A 1 199 ? -0.871 -22.891 -4.081 1.00 95.38 199 ILE A N 1
ATOM 1520 C CA . ILE A 1 199 ? -0.457 -21.585 -3.570 1.00 95.38 199 ILE A CA 1
ATOM 1521 C C . ILE A 1 199 ? 0.867 -21.796 -2.841 1.00 95.38 199 ILE A C 1
ATOM 1523 O O . ILE A 1 199 ? 0.913 -22.350 -1.738 1.00 95.38 199 ILE A O 1
ATOM 1527 N N . SER A 1 200 ? 1.955 -21.355 -3.462 1.00 92.44 200 SER A N 1
ATOM 1528 C CA . SER A 1 200 ? 3.287 -21.436 -2.879 1.00 92.44 200 SER A CA 1
ATOM 1529 C C . SER A 1 200 ? 3.497 -20.383 -1.791 1.00 92.44 200 SER A C 1
ATOM 1531 O O . SER A 1 200 ? 2.783 -19.385 -1.685 1.00 92.44 200 SER A O 1
ATOM 1533 N N . ALA A 1 201 ? 4.579 -20.540 -1.027 1.00 87.69 201 ALA A N 1
ATOM 1534 C CA . ALA A 1 201 ? 4.997 -19.552 -0.035 1.00 87.69 201 ALA A CA 1
ATOM 1535 C C . ALA A 1 201 ? 5.377 -18.179 -0.631 1.00 87.69 201 ALA A C 1
ATOM 1537 O O . ALA A 1 201 ? 5.565 -17.231 0.135 1.00 87.69 201 ALA A O 1
ATOM 1538 N N . LYS A 1 202 ? 5.538 -18.078 -1.960 1.00 86.69 202 LYS A N 1
ATOM 1539 C CA . LYS A 1 202 ? 5.836 -16.828 -2.677 1.00 86.69 202 LYS A CA 1
ATOM 1540 C C . LYS A 1 202 ? 4.585 -16.132 -3.217 1.00 86.69 202 LYS A C 1
ATOM 1542 O O . LYS A 1 202 ? 4.661 -14.975 -3.632 1.00 86.69 202 LYS A O 1
ATOM 1547 N N . ASP A 1 203 ? 3.456 -16.830 -3.225 1.00 90.94 203 ASP A N 1
ATOM 1548 C CA . ASP A 1 203 ? 2.226 -16.318 -3.800 1.00 90.94 203 ASP A CA 1
ATOM 1549 C C . ASP A 1 203 ? 1.475 -15.456 -2.790 1.00 90.94 203 ASP A C 1
ATOM 1551 O O . ASP A 1 203 ? 1.429 -15.720 -1.584 1.00 90.94 203 ASP A O 1
ATOM 1555 N N . ALA A 1 204 ? 0.852 -14.402 -3.304 1.00 93.75 204 ALA A N 1
ATOM 1556 C CA . ALA A 1 204 ? -0.154 -13.690 -2.544 1.00 93.75 204 ALA A CA 1
ATOM 1557 C C . ALA A 1 204 ? -1.443 -14.521 -2.498 1.00 93.75 204 ALA A C 1
ATOM 1559 O O . ALA A 1 204 ? -1.759 -15.263 -3.428 1.00 93.75 204 ALA A O 1
ATOM 1560 N N . SER A 1 205 ? -2.193 -14.410 -1.410 1.00 96.06 205 SER A N 1
ATOM 1561 C CA . SER A 1 205 ? -3.431 -15.171 -1.227 1.00 96.06 205 SER A CA 1
ATOM 1562 C C . SER A 1 205 ? -4.349 -14.516 -0.206 1.00 96.06 205 SER A C 1
ATOM 1564 O O . SER A 1 205 ? -3.943 -13.625 0.542 1.00 96.06 205 SER A O 1
ATOM 1566 N N . TYR A 1 206 ? -5.593 -14.980 -0.151 1.00 97.38 206 TYR A N 1
ATOM 1567 C CA . TYR A 1 206 ? -6.502 -14.712 0.957 1.00 97.38 206 TYR A CA 1
ATOM 1568 C C . TYR A 1 206 ? -6.721 -15.991 1.760 1.00 97.38 206 TYR A C 1
ATOM 1570 O O . TYR A 1 206 ? -6.993 -17.039 1.186 1.00 97.38 206 TYR A O 1
ATOM 1578 N N . ASN A 1 207 ? -6.658 -15.898 3.088 1.00 96.69 207 ASN A N 1
ATOM 1579 C CA . ASN A 1 207 ? -6.863 -17.031 3.990 1.00 96.69 207 ASN A CA 1
ATOM 1580 C C . ASN A 1 207 ? -7.911 -16.710 5.061 1.00 96.69 207 ASN A C 1
ATOM 1582 O O . ASN A 1 207 ? -7.885 -15.653 5.700 1.00 96.69 207 ASN A O 1
ATOM 1586 N N . CYS A 1 208 ? -8.809 -17.660 5.298 1.00 97.19 208 CYS A N 1
ATOM 1587 C CA . CYS A 1 208 ? -9.694 -17.683 6.450 1.00 97.19 208 CYS A CA 1
ATOM 1588 C C . CYS A 1 208 ? -9.073 -18.534 7.564 1.00 97.19 208 CYS A C 1
ATOM 1590 O O . CYS A 1 208 ? -8.995 -19.755 7.438 1.00 97.19 208 CYS A O 1
ATOM 1592 N N . LYS A 1 209 ? -8.702 -17.910 8.690 1.00 93.62 209 LYS A N 1
ATOM 1593 C CA . LYS A 1 209 ? -8.107 -18.625 9.837 1.00 93.62 209 LYS A CA 1
ATOM 1594 C C . LYS A 1 209 ? -9.106 -19.528 10.578 1.00 93.62 209 LYS A C 1
ATOM 1596 O O . LYS A 1 209 ? -8.677 -20.417 11.301 1.00 93.62 209 LYS A O 1
ATOM 1601 N N . GLU A 1 210 ? -10.408 -19.296 10.410 1.00 96.19 210 GLU A N 1
ATOM 1602 C CA . GLU A 1 210 ? -11.473 -20.043 11.097 1.00 96.19 210 GLU A CA 1
ATOM 1603 C C . GLU A 1 210 ? -11.868 -21.315 10.338 1.00 96.19 210 GLU A C 1
ATOM 1605 O O . GLU A 1 210 ? -12.023 -22.372 10.941 1.00 96.19 210 GLU A O 1
ATOM 1610 N N . CYS A 1 211 ? -11.985 -21.227 9.009 1.00 96.62 211 CYS A N 1
ATOM 1611 C CA . CYS A 1 211 ? -12.360 -22.358 8.156 1.00 96.62 211 CYS A CA 1
ATOM 1612 C C . CYS A 1 211 ? -11.173 -23.083 7.520 1.00 96.62 211 CYS A C 1
ATOM 1614 O O . CYS A 1 211 ? -11.388 -24.131 6.925 1.00 96.62 211 CYS A O 1
ATOM 1616 N N . VAL A 1 212 ? -9.961 -22.517 7.588 1.00 95.25 212 VAL A N 1
ATOM 1617 C CA . VAL A 1 212 ? -8.810 -22.974 6.786 1.00 95.25 212 VAL A CA 1
ATOM 1618 C C . VAL A 1 212 ? -9.171 -22.980 5.292 1.00 95.25 212 VAL A C 1
ATOM 1620 O O . VAL A 1 212 ? -9.009 -23.966 4.586 1.00 95.25 212 VAL A O 1
ATOM 1623 N N . TYR A 1 213 ? -9.763 -21.870 4.842 1.00 97.44 213 TYR A N 1
ATOM 1624 C CA . TYR A 1 213 ? -10.191 -21.672 3.457 1.00 97.44 213 TYR A CA 1
ATOM 1625 C C . TYR A 1 213 ? -9.229 -20.700 2.781 1.00 97.44 213 TYR A C 1
ATOM 1627 O O . TYR A 1 213 ? -9.116 -19.552 3.224 1.00 97.44 213 TYR A O 1
ATOM 1635 N N . ASP A 1 214 ? -8.546 -21.150 1.735 1.00 97.69 214 ASP A N 1
ATOM 1636 C CA . ASP A 1 214 ? -7.520 -20.397 1.019 1.00 97.69 214 ASP A CA 1
ATOM 1637 C C . ASP A 1 214 ? -7.967 -20.088 -0.407 1.00 97.69 214 ASP A C 1
ATOM 1639 O O . ASP A 1 214 ? -8.525 -20.934 -1.101 1.00 97.69 214 ASP A O 1
ATOM 1643 N N . LEU A 1 215 ? -7.707 -18.866 -0.862 1.00 97.94 215 LEU A N 1
ATOM 1644 C CA . LEU A 1 215 ? -7.959 -18.435 -2.232 1.00 97.94 215 LEU A CA 1
ATOM 1645 C C . LEU A 1 215 ? -6.681 -17.865 -2.839 1.00 97.94 215 LEU A C 1
ATOM 1647 O O . LEU A 1 215 ? -6.039 -16.991 -2.247 1.00 97.94 215 LEU A O 1
ATOM 1651 N N . CYS A 1 216 ? -6.350 -18.322 -4.047 1.00 96.75 216 CYS A N 1
ATOM 1652 C CA . CYS A 1 216 ? -5.360 -17.660 -4.885 1.00 96.75 216 CYS A CA 1
ATOM 1653 C C . CYS A 1 216 ? -5.872 -16.275 -5.314 1.00 96.75 216 CYS A C 1
ATOM 1655 O O . CYS A 1 216 ? -7.058 -15.948 -5.175 1.00 96.75 216 CYS A O 1
ATOM 1657 N N . MET A 1 217 ? -4.976 -15.451 -5.857 1.00 94.62 217 MET A N 1
ATOM 1658 C CA . MET A 1 217 ? -5.328 -14.085 -6.241 1.00 94.62 217 MET A CA 1
ATOM 1659 C C . MET A 1 217 ? -6.398 -14.019 -7.328 1.00 94.62 217 MET A C 1
ATOM 1661 O O . MET A 1 217 ? -7.265 -13.148 -7.241 1.00 94.62 217 MET A O 1
ATOM 1665 N N . ASP A 1 218 ? -6.401 -14.948 -8.280 1.00 93.44 218 ASP A N 1
ATOM 1666 C CA . ASP A 1 218 ? -7.367 -14.949 -9.382 1.00 93.44 218 ASP A CA 1
ATOM 1667 C C . ASP A 1 218 ? -8.782 -15.251 -8.872 1.00 93.44 218 ASP A C 1
ATOM 1669 O O . ASP A 1 218 ? -9.688 -14.440 -9.059 1.00 93.44 218 ASP A O 1
ATOM 1673 N N . CYS A 1 219 ? -8.951 -16.327 -8.091 1.00 95.88 219 CYS A N 1
ATOM 1674 C CA . CYS A 1 219 ? -10.232 -16.647 -7.447 1.00 95.88 219 CYS A CA 1
ATOM 1675 C C . CYS A 1 219 ? -10.697 -15.533 -6.499 1.00 95.88 219 CYS A C 1
ATOM 1677 O O . CYS A 1 219 ? -11.884 -15.220 -6.435 1.00 95.88 219 CYS A O 1
ATOM 1679 N N . SER A 1 220 ? -9.776 -14.906 -5.756 1.00 95.19 220 SER A N 1
ATOM 1680 C CA . SER A 1 220 ? -10.128 -13.787 -4.874 1.00 95.19 220 SER A CA 1
ATOM 1681 C C . SER A 1 220 ? -10.577 -12.542 -5.650 1.00 95.19 220 SER A C 1
ATOM 1683 O O . SER A 1 220 ? -11.445 -11.807 -5.181 1.00 95.19 220 SER A O 1
ATOM 1685 N N . THR A 1 221 ? -10.017 -12.317 -6.843 1.00 91.75 221 THR A N 1
ATOM 1686 C CA . THR A 1 221 ? -10.365 -11.194 -7.721 1.00 91.75 221 THR A CA 1
ATOM 1687 C C . THR A 1 221 ? -11.732 -11.413 -8.355 1.00 91.75 221 THR A C 1
ATOM 1689 O O . THR A 1 221 ? -12.555 -10.501 -8.332 1.00 91.75 221 THR A O 1
ATOM 1692 N N . GLU A 1 222 ? -12.009 -12.624 -8.841 1.00 91.94 222 GLU A N 1
ATOM 1693 C CA . GLU A 1 222 ? -13.331 -13.007 -9.347 1.00 91.94 222 GLU A CA 1
ATOM 1694 C C . GLU A 1 222 ? -14.402 -12.880 -8.257 1.00 91.94 222 GLU A C 1
ATOM 1696 O O . GLU A 1 222 ? -15.434 -12.240 -8.462 1.00 91.94 222 GLU A O 1
ATOM 1701 N N . LEU A 1 223 ? -14.116 -13.389 -7.053 1.00 92.50 223 LEU A N 1
ATOM 1702 C CA . LEU A 1 223 ? -15.019 -13.257 -5.913 1.00 92.50 223 LEU A CA 1
ATOM 1703 C C . LEU A 1 223 ? -15.291 -11.783 -5.584 1.00 92.50 223 LEU A C 1
ATOM 1705 O O . LEU A 1 223 ? -16.443 -11.407 -5.388 1.00 92.50 223 LEU A O 1
ATOM 1709 N N . GLN A 1 224 ? -14.265 -10.928 -5.584 1.00 89.38 224 GLN A N 1
ATOM 1710 C CA . GLN A 1 224 ? -14.441 -9.488 -5.377 1.00 89.38 224 GLN A CA 1
ATOM 1711 C C . GLN A 1 224 ? -15.249 -8.803 -6.478 1.00 89.38 224 GLN A C 1
ATOM 1713 O O . GLN A 1 224 ? -16.034 -7.914 -6.159 1.00 89.38 224 GLN A O 1
ATOM 1718 N N . ALA A 1 225 ? -15.078 -9.203 -7.738 1.00 86.56 225 ALA A N 1
ATOM 1719 C CA . ALA A 1 225 ? -15.860 -8.678 -8.855 1.00 86.56 225 ALA A CA 1
ATOM 1720 C C . ALA A 1 225 ? -17.342 -9.086 -8.767 1.00 86.56 225 ALA A C 1
ATOM 1722 O O . ALA A 1 225 ? -18.206 -8.358 -9.244 1.00 86.56 225 ALA A O 1
ATOM 1723 N N . SER A 1 226 ? -17.636 -10.226 -8.132 1.00 87.44 226 SER A N 1
ATOM 1724 C CA . SER A 1 226 ? -19.005 -10.707 -7.908 1.00 87.44 226 SER A CA 1
ATOM 1725 C C . SER A 1 226 ? -19.694 -10.115 -6.674 1.00 87.44 226 SER A C 1
ATOM 1727 O O . SER A 1 226 ? -20.904 -10.282 -6.515 1.00 87.44 226 SER A O 1
ATOM 1729 N N . MET A 1 227 ? -18.951 -9.454 -5.777 1.00 84.69 227 MET A N 1
ATOM 1730 C CA . MET A 1 227 ? -19.555 -8.871 -4.581 1.00 84.69 227 MET A CA 1
ATOM 1731 C C . MET A 1 227 ? -20.486 -7.722 -4.981 1.00 84.69 227 MET A C 1
ATOM 1733 O O . MET A 1 227 ? -20.083 -6.872 -5.781 1.00 84.69 227 MET A O 1
ATOM 1737 N N . PRO A 1 228 ? -21.710 -7.659 -4.423 1.00 76.56 228 PRO A N 1
ATOM 1738 C CA . PRO A 1 228 ? -22.585 -6.526 -4.662 1.00 76.56 228 PRO A CA 1
ATOM 1739 C C . PRO A 1 228 ? -21.847 -5.253 -4.246 1.00 76.56 228 PRO A C 1
ATOM 1741 O O . PRO A 1 228 ? -21.255 -5.185 -3.164 1.00 76.56 228 PRO A O 1
ATOM 1744 N N . GLY A 1 229 ? -21.857 -4.255 -5.131 1.00 69.12 229 GLY A N 1
ATOM 1745 C CA . GLY A 1 229 ? -21.387 -2.921 -4.784 1.00 69.12 229 GLY A CA 1
ATOM 1746 C C . GLY A 1 229 ? -22.141 -2.385 -3.562 1.00 69.12 229 GLY A C 1
ATOM 1747 O O . GLY A 1 229 ? -23.165 -2.952 -3.164 1.00 69.12 229 GLY A O 1
ATOM 1748 N N . PRO A 1 230 ? -21.676 -1.279 -2.957 1.00 65.38 230 PRO A N 1
ATOM 1749 C CA . PRO A 1 230 ? -22.496 -0.584 -1.977 1.00 65.38 230 PRO A CA 1
ATOM 1750 C C . PRO A 1 230 ? -23.859 -0.337 -2.614 1.00 65.38 230 PRO A C 1
ATOM 1752 O O . PRO A 1 230 ? -23.928 0.266 -3.684 1.00 65.38 230 PRO A O 1
ATOM 1755 N N . THR A 1 231 ? -24.930 -0.801 -1.974 1.00 60.34 231 THR A N 1
ATOM 1756 C CA . THR A 1 231 ? -26.272 -0.332 -2.301 1.00 60.34 231 THR A CA 1
ATOM 1757 C C . THR A 1 231 ? -26.291 1.146 -1.935 1.00 60.34 231 THR A C 1
ATOM 1759 O O . THR A 1 231 ? -26.504 1.497 -0.773 1.00 60.34 231 THR A O 1
ATOM 1762 N N . LEU A 1 232 ? -25.930 2.005 -2.887 1.00 57.97 232 LEU A N 1
ATOM 1763 C CA . LEU A 1 232 ? -26.259 3.416 -2.804 1.00 57.97 232 LEU A CA 1
ATOM 1764 C C . LEU A 1 232 ? -27.784 3.458 -2.745 1.00 57.97 232 LEU A C 1
ATOM 1766 O O . LEU A 1 232 ? -28.445 2.754 -3.513 1.00 57.97 232 LEU A O 1
ATOM 1770 N N . ASP A 1 233 ? -28.325 4.159 -1.750 1.00 59.75 233 ASP A N 1
ATOM 1771 C CA . ASP A 1 233 ? -29.769 4.288 -1.586 1.00 59.75 233 ASP A CA 1
ATOM 1772 C C . ASP A 1 233 ? -30.373 4.700 -2.939 1.00 59.75 233 ASP A C 1
ATOM 1774 O O . ASP A 1 233 ? -29.835 5.576 -3.618 1.00 59.75 233 ASP A O 1
ATOM 1778 N N . ALA A 1 234 ? -31.422 3.983 -3.345 1.00 53.31 234 ALA A N 1
ATOM 1779 C CA . ALA A 1 234 ? -31.879 3.781 -4.725 1.00 53.31 234 ALA A CA 1
ATOM 1780 C C . ALA A 1 234 ? -32.372 5.034 -5.488 1.00 53.31 234 ALA A C 1
ATOM 1782 O O . ALA A 1 234 ? -32.991 4.897 -6.536 1.00 53.31 234 ALA A O 1
ATOM 1783 N N . ASP A 1 235 ? -32.087 6.237 -4.993 1.00 54.88 235 ASP A N 1
ATOM 1784 C CA . ASP A 1 235 ? -32.521 7.510 -5.573 1.00 54.88 235 ASP A CA 1
ATOM 1785 C C . ASP A 1 235 ? -31.445 8.197 -6.440 1.00 54.88 235 ASP A C 1
ATOM 1787 O O . ASP A 1 235 ? -31.688 9.275 -6.982 1.00 54.88 235 ASP A O 1
ATOM 1791 N N . GLN A 1 236 ? -30.257 7.600 -6.609 1.00 55.53 236 GLN A N 1
ATOM 1792 C CA . GLN A 1 236 ? -29.263 8.047 -7.597 1.00 55.53 236 GLN A CA 1
ATOM 1793 C C . GLN A 1 236 ? -29.081 6.981 -8.678 1.00 55.53 236 GLN A C 1
ATOM 1795 O O . GLN A 1 236 ? -28.184 6.145 -8.609 1.00 55.53 236 GLN A O 1
ATOM 1800 N N . ASP A 1 237 ? -29.955 7.045 -9.681 1.00 46.62 237 ASP A N 1
ATOM 1801 C CA . ASP A 1 237 ? -30.054 6.164 -10.858 1.00 46.62 237 ASP A CA 1
ATOM 1802 C C . ASP A 1 237 ? -28.865 6.275 -11.846 1.00 46.62 237 ASP A C 1
ATOM 1804 O O . ASP A 1 237 ? -28.937 5.819 -12.989 1.00 46.62 237 ASP A O 1
ATOM 1808 N N . ASP A 1 238 ? -27.738 6.856 -11.422 1.00 50.84 238 ASP A N 1
ATOM 1809 C CA . ASP A 1 238 ? -26.498 6.803 -12.190 1.00 50.84 238 ASP A CA 1
ATOM 1810 C C . ASP A 1 238 ? -25.845 5.442 -11.957 1.00 50.84 238 ASP A C 1
ATOM 1812 O O . ASP A 1 238 ? -25.145 5.191 -10.974 1.00 50.84 238 ASP A O 1
ATOM 1816 N N . LEU A 1 239 ? -26.127 4.543 -12.897 1.00 47.72 239 LEU A N 1
ATOM 1817 C CA . LEU A 1 239 ? -25.589 3.197 -13.036 1.00 47.72 239 LEU A CA 1
ATOM 1818 C C . LEU A 1 239 ? -24.051 3.245 -13.178 1.00 47.72 239 LEU A C 1
ATOM 1820 O O . LEU A 1 239 ? -23.493 3.074 -14.263 1.00 47.72 239 LEU A O 1
ATOM 1824 N N . PHE A 1 240 ? -23.333 3.497 -12.083 1.00 51.47 240 PHE A N 1
ATOM 1825 C CA . PHE A 1 240 ? -21.881 3.383 -12.037 1.00 51.47 240 PHE A CA 1
ATOM 1826 C C . PHE A 1 240 ? -21.521 1.907 -12.180 1.00 51.47 240 PHE A C 1
ATOM 1828 O O . PHE A 1 240 ? -21.442 1.158 -11.205 1.00 51.47 240 PHE A O 1
ATOM 1835 N N . CYS A 1 241 ? -21.300 1.479 -13.423 1.00 49.72 241 CYS A N 1
ATOM 1836 C CA . CYS A 1 241 ? -20.625 0.229 -13.714 1.00 49.72 241 CYS A CA 1
ATOM 1837 C C . CYS A 1 241 ? -19.290 0.249 -12.967 1.00 49.72 241 CYS A C 1
ATOM 1839 O O . CYS A 1 241 ? -18.375 0.992 -13.326 1.00 49.72 241 CYS A O 1
ATOM 1841 N N . LEU A 1 242 ? -19.199 -0.572 -11.920 1.00 54.19 242 LEU A N 1
ATOM 1842 C CA . LEU A 1 242 ? -17.967 -0.947 -11.239 1.00 54.19 242 LEU A CA 1
ATOM 1843 C C . LEU A 1 242 ? -17.085 -1.716 -12.228 1.00 54.19 242 LEU A C 1
ATOM 1845 O O . LEU A 1 242 ? -16.921 -2.931 -12.131 1.00 54.19 242 LEU A O 1
ATOM 1849 N N . GLY A 1 243 ? -16.555 -1.016 -13.231 1.00 56.72 243 GLY A N 1
ATOM 1850 C CA . GLY A 1 243 ? -15.510 -1.549 -14.082 1.00 56.72 243 GLY A CA 1
ATOM 1851 C C . GLY A 1 243 ? -14.345 -2.011 -13.205 1.00 56.72 243 GLY A C 1
ATOM 1852 O O . GLY A 1 243 ? -14.169 -1.496 -12.093 1.00 56.72 243 GLY A O 1
ATOM 1853 N N . PRO A 1 244 ? -13.552 -2.992 -13.662 1.00 61.22 244 PRO A N 1
ATOM 1854 C CA . PRO A 1 244 ? -12.383 -3.436 -12.924 1.00 61.22 244 PRO A CA 1
ATOM 1855 C C . PRO A 1 244 ? -11.477 -2.220 -12.705 1.00 61.22 244 PRO A C 1
ATOM 1857 O O . PRO A 1 244 ? -10.875 -1.695 -13.639 1.00 61.22 244 PRO A O 1
ATOM 1860 N N . CYS A 1 245 ? -11.455 -1.718 -11.469 1.00 61.38 245 CYS A N 1
ATOM 1861 C CA . CYS A 1 245 ? -10.672 -0.555 -11.071 1.00 61.38 245 CYS A CA 1
ATOM 1862 C C . CYS A 1 245 ? -9.203 -0.991 -10.993 1.00 61.38 245 CYS A C 1
ATOM 1864 O O . CYS A 1 245 ? -8.666 -1.238 -9.915 1.00 61.38 245 CYS A O 1
ATOM 1866 N N . ASN A 1 246 ? -8.610 -1.197 -12.169 1.00 75.06 246 ASN A N 1
ATOM 1867 C CA . ASN A 1 246 ? -7.246 -1.681 -12.364 1.00 75.06 246 ASN A CA 1
ATOM 1868 C C . ASN A 1 246 ? -6.238 -0.530 -12.418 1.00 75.06 246 ASN A C 1
ATOM 1870 O O . ASN A 1 246 ? -5.037 -0.770 -12.450 1.00 75.06 246 ASN A O 1
ATOM 1874 N N . GLU A 1 247 ? -6.712 0.713 -12.439 1.00 89.12 247 GLU A N 1
ATOM 1875 C CA . GLU A 1 247 ? -5.846 1.883 -12.435 1.00 89.12 247 GLU A CA 1
ATOM 1876 C C . GLU A 1 247 ? -5.209 2.065 -11.058 1.00 89.12 247 GLU A C 1
ATOM 1878 O O . GLU A 1 247 ? -5.900 2.090 -10.037 1.00 89.12 247 GLU A O 1
ATOM 1883 N N . ILE A 1 248 ? -3.888 2.203 -11.029 1.00 93.31 248 ILE A N 1
ATOM 1884 C CA . ILE A 1 248 ? -3.142 2.513 -9.812 1.00 93.31 248 ILE A CA 1
ATOM 1885 C C . ILE A 1 248 ? -3.256 4.014 -9.576 1.00 93.31 248 ILE A C 1
ATOM 1887 O O . ILE A 1 248 ? -2.910 4.808 -10.451 1.00 93.31 248 ILE A O 1
ATOM 1891 N N . ALA A 1 249 ? -3.773 4.382 -8.410 1.00 94.62 249 ALA A N 1
ATOM 1892 C CA . ALA A 1 249 ? -4.143 5.748 -8.076 1.00 94.62 249 ALA A CA 1
ATOM 1893 C C . ALA A 1 249 ? -3.404 6.233 -6.828 1.00 94.62 249 ALA A C 1
ATOM 1895 O O . ALA A 1 249 ? -2.825 5.456 -6.063 1.00 94.62 249 ALA A O 1
ATOM 1896 N N . GLU A 1 250 ? -3.471 7.541 -6.608 1.00 96.38 250 GLU A N 1
ATOM 1897 C CA . GLU A 1 250 ? -2.949 8.179 -5.407 1.00 96.38 250 GLU A CA 1
ATOM 1898 C C . GLU A 1 250 ? -3.475 7.516 -4.131 1.00 96.38 250 GLU A C 1
ATOM 1900 O O . GLU A 1 250 ? -4.665 7.256 -3.970 1.00 96.38 250 GLU A O 1
ATOM 1905 N N . GLY A 1 251 ? -2.565 7.257 -3.197 1.00 97.31 251 GLY A N 1
ATOM 1906 C CA . GLY A 1 251 ? -2.876 6.639 -1.918 1.00 97.31 251 GLY A CA 1
ATOM 1907 C C . GLY A 1 251 ? -2.954 5.115 -1.925 1.00 97.31 251 GLY A C 1
ATOM 1908 O O . GLY A 1 251 ? -3.033 4.525 -0.842 1.00 97.31 251 GLY A O 1
ATOM 1909 N N . ASP A 1 252 ? -2.852 4.455 -3.079 1.00 97.62 252 ASP A N 1
ATOM 1910 C CA . ASP A 1 252 ? -2.556 3.024 -3.100 1.00 97.62 252 ASP A CA 1
ATOM 1911 C C . ASP A 1 252 ? -1.210 2.715 -2.446 1.00 97.62 252 ASP A C 1
ATOM 1913 O O . ASP A 1 252 ? -0.301 3.547 -2.372 1.00 97.62 252 ASP A O 1
ATOM 1917 N N . ILE A 1 253 ? -1.076 1.476 -1.979 1.00 98.12 253 ILE A N 1
ATOM 1918 C CA . ILE A 1 253 ? 0.122 1.019 -1.286 1.00 98.12 253 ILE A CA 1
ATOM 1919 C C . ILE A 1 253 ? 0.763 -0.111 -2.086 1.00 98.12 253 ILE A C 1
ATOM 1921 O O . ILE A 1 253 ? 0.154 -1.164 -2.290 1.00 98.12 253 ILE A O 1
ATOM 1925 N N . PHE A 1 254 ? 2.014 0.088 -2.485 1.00 97.75 254 PHE A N 1
ATOM 1926 C CA . PHE A 1 254 ? 2.850 -0.952 -3.064 1.00 97.75 254 PHE A CA 1
ATOM 1927 C C . PHE A 1 254 ? 3.576 -1.727 -1.965 1.00 97.75 254 PHE A C 1
ATOM 1929 O O . PHE A 1 254 ? 4.101 -1.158 -1.005 1.00 97.75 254 PHE A O 1
ATOM 1936 N N . PHE A 1 255 ? 3.644 -3.039 -2.147 1.00 96.81 255 PHE A N 1
ATOM 1937 C CA . PHE A 1 255 ? 4.460 -3.966 -1.382 1.00 96.81 255 PHE A CA 1
ATOM 1938 C C . PHE A 1 255 ? 5.520 -4.537 -2.326 1.00 96.81 255 PHE A C 1
ATOM 1940 O O . PHE A 1 255 ? 5.249 -5.486 -3.063 1.00 96.81 255 PHE A O 1
ATOM 1947 N N . CYS A 1 256 ? 6.708 -3.937 -2.320 1.00 96.06 256 CYS A N 1
ATOM 1948 C CA . CYS A 1 256 ? 7.827 -4.300 -3.188 1.00 96.06 256 CYS A CA 1
ATOM 1949 C C . CYS A 1 256 ? 8.692 -5.366 -2.504 1.00 96.06 256 CYS A C 1
ATOM 1951 O O . CYS A 1 256 ? 9.173 -5.154 -1.388 1.00 96.06 256 CYS A O 1
ATOM 1953 N N . GLY A 1 257 ? 8.899 -6.512 -3.147 1.00 92.56 257 GLY A N 1
ATOM 1954 C CA . GLY A 1 257 ? 9.722 -7.605 -2.635 1.00 92.56 257 GLY A CA 1
ATOM 1955 C C . GLY A 1 257 ? 9.024 -8.968 -2.709 1.00 92.56 257 GLY A C 1
ATOM 1956 O O . GLY A 1 257 ? 8.207 -9.196 -3.599 1.00 92.56 257 GLY A O 1
ATOM 1957 N N . PRO A 1 258 ? 9.344 -9.901 -1.797 1.00 90.50 258 PRO A N 1
ATOM 1958 C CA . PRO A 1 258 ? 10.106 -9.707 -0.560 1.00 90.50 258 PRO A CA 1
ATOM 1959 C C . PRO A 1 258 ? 11.616 -9.509 -0.771 1.00 90.50 258 PRO A C 1
ATOM 1961 O O . PRO A 1 258 ? 12.181 -9.973 -1.756 1.00 90.50 258 PRO A O 1
ATOM 1964 N N . ASP A 1 259 ? 12.288 -8.879 0.197 1.00 85.69 259 ASP A N 1
ATOM 1965 C CA . ASP A 1 259 ? 13.750 -8.899 0.293 1.00 85.69 259 ASP A CA 1
ATOM 1966 C C . ASP A 1 259 ? 14.275 -10.285 0.733 1.00 85.69 259 ASP A C 1
ATOM 1968 O O . ASP A 1 259 ? 13.517 -11.215 1.024 1.00 85.69 259 ASP A O 1
ATOM 1972 N N . LYS A 1 260 ? 15.599 -10.435 0.851 1.00 84.25 260 LYS A N 1
ATOM 1973 C CA . LYS A 1 260 ? 16.238 -11.685 1.314 1.00 84.25 260 LYS A CA 1
ATOM 1974 C C . LYS A 1 260 ? 15.817 -12.160 2.716 1.00 84.25 260 LYS A C 1
ATOM 1976 O O . LYS A 1 260 ? 16.165 -13.270 3.109 1.00 84.25 260 LYS A O 1
ATOM 1981 N N . TRP A 1 261 ? 15.123 -11.326 3.490 1.00 81.62 261 TRP A N 1
ATOM 1982 C CA . TRP A 1 261 ? 14.579 -11.652 4.809 1.00 81.62 261 TRP A CA 1
ATOM 1983 C C . TRP A 1 261 ? 13.081 -11.982 4.766 1.00 81.62 261 TRP A C 1
ATOM 1985 O O . TRP A 1 261 ? 12.477 -12.218 5.817 1.00 81.62 261 TRP A O 1
ATOM 1995 N N . GLY A 1 262 ? 12.476 -12.008 3.577 1.00 84.00 262 GLY A N 1
ATOM 1996 C CA . GLY A 1 262 ? 11.040 -12.201 3.415 1.00 84.00 262 GLY A CA 1
ATOM 1997 C C . GLY A 1 262 ? 10.230 -10.922 3.644 1.00 84.00 262 GLY A C 1
ATOM 1998 O O . GLY A 1 262 ? 9.011 -11.004 3.750 1.00 84.00 262 GLY A O 1
ATOM 1999 N N . ILE A 1 263 ? 10.873 -9.754 3.780 1.00 87.19 263 ILE A N 1
ATOM 2000 C CA . ILE A 1 263 ? 10.207 -8.503 4.160 1.00 87.19 263 ILE A CA 1
ATOM 2001 C C . ILE A 1 263 ? 9.888 -7.680 2.921 1.00 87.19 263 ILE A C 1
ATOM 2003 O O . ILE A 1 263 ? 10.768 -7.385 2.117 1.00 87.19 263 ILE A O 1
ATOM 2007 N N . HIS A 1 264 ? 8.625 -7.279 2.789 1.00 93.25 264 HIS A N 1
ATOM 2008 C CA . HIS A 1 264 ? 8.210 -6.365 1.731 1.00 93.25 264 HIS A CA 1
ATOM 2009 C C . HIS A 1 264 ? 8.517 -4.922 2.138 1.00 93.25 264 HIS A C 1
ATOM 2011 O O . HIS A 1 264 ? 8.237 -4.496 3.264 1.00 93.25 264 HIS A O 1
ATOM 2017 N N . HIS A 1 265 ? 9.074 -4.150 1.213 1.00 94.69 265 HIS A N 1
ATOM 2018 C CA . HIS A 1 265 ? 9.136 -2.705 1.346 1.00 94.69 265 HIS A CA 1
ATOM 2019 C C . HIS A 1 265 ? 7.764 -2.101 1.041 1.00 94.69 265 HIS A C 1
ATOM 2021 O O . HIS A 1 265 ? 7.067 -2.573 0.148 1.00 94.69 265 HIS A O 1
ATOM 2027 N N . VAL A 1 266 ? 7.363 -1.086 1.807 1.00 96.25 266 VAL A N 1
ATOM 2028 C CA . VAL A 1 266 ? 6.060 -0.431 1.648 1.00 96.25 266 VAL A CA 1
ATOM 2029 C C . VAL A 1 266 ? 6.286 0.945 1.056 1.00 96.25 266 VAL A C 1
ATOM 2031 O O . VAL A 1 266 ? 6.970 1.759 1.678 1.00 96.25 266 VAL A O 1
ATOM 2034 N N . VAL A 1 267 ? 5.673 1.186 -0.097 1.00 97.56 267 VAL A N 1
ATOM 2035 C CA . VAL A 1 267 ? 5.769 2.436 -0.855 1.00 97.56 267 VAL A CA 1
ATOM 2036 C C . VAL A 1 267 ? 4.364 2.984 -1.054 1.00 97.56 267 VAL A C 1
ATOM 2038 O O . VAL A 1 267 ? 3.443 2.231 -1.369 1.00 97.56 267 VAL A O 1
ATOM 2041 N N . LEU A 1 268 ? 4.174 4.281 -0.834 1.00 98.19 268 LEU A N 1
ATOM 2042 C CA . LEU A 1 268 ? 2.886 4.941 -1.027 1.00 98.19 268 LEU A CA 1
ATOM 2043 C C . LEU A 1 268 ? 2.856 5.611 -2.403 1.00 98.19 268 LEU A C 1
ATOM 2045 O O . LEU A 1 268 ? 3.759 6.385 -2.716 1.00 98.19 268 LEU A O 1
ATOM 2049 N N . ALA A 1 269 ? 1.818 5.345 -3.196 1.00 98.25 269 ALA A N 1
ATOM 2050 C CA . ALA A 1 269 ? 1.570 6.053 -4.448 1.00 98.25 269 ALA A CA 1
ATOM 2051 C C . ALA A 1 269 ? 1.177 7.511 -4.167 1.00 98.25 269 ALA A C 1
ATOM 2053 O O . ALA A 1 269 ? 0.253 7.775 -3.391 1.00 98.25 269 ALA A O 1
ATOM 2054 N N . SER A 1 270 ? 1.861 8.455 -4.809 1.00 97.75 270 SER A N 1
ATOM 2055 C CA . SER A 1 270 ? 1.575 9.891 -4.738 1.00 97.75 270 SER A CA 1
ATOM 2056 C C . SER A 1 270 ? 1.123 10.488 -6.068 1.00 97.75 270 SER A C 1
ATOM 2058 O O . SER A 1 270 ? 0.838 11.676 -6.122 1.00 97.75 270 SER A O 1
ATOM 2060 N N . SER A 1 271 ? 1.011 9.686 -7.125 1.00 97.06 271 SER A N 1
ATOM 2061 C CA . SER A 1 271 ? 0.293 10.047 -8.348 1.00 97.06 271 SER A CA 1
ATOM 2062 C C . SER A 1 271 ? -0.471 8.841 -8.882 1.00 97.06 271 SER A C 1
ATOM 2064 O O . SER A 1 271 ? -0.280 7.711 -8.433 1.00 97.06 271 SER A O 1
ATOM 2066 N N . THR A 1 272 ? -1.302 9.073 -9.890 1.00 95.38 272 THR A N 1
ATOM 2067 C CA . THR A 1 272 ? -1.753 8.011 -10.790 1.00 95.38 272 THR A CA 1
ATOM 2068 C C . THR A 1 272 ? -0.563 7.431 -11.557 1.00 95.38 272 THR A C 1
ATOM 2070 O O . THR A 1 272 ? 0.373 8.160 -11.910 1.00 95.38 272 THR A O 1
ATOM 2073 N N . MET A 1 273 ? -0.592 6.124 -11.816 1.00 95.88 273 MET A N 1
ATOM 2074 C CA . MET A 1 273 ? 0.413 5.465 -12.648 1.00 95.88 273 MET A CA 1
ATOM 2075 C C . MET A 1 273 ? 0.163 5.745 -14.132 1.00 95.88 273 MET A C 1
ATOM 2077 O O . MET A 1 273 ? -0.957 5.628 -14.620 1.00 95.88 273 MET A O 1
ATOM 2081 N N . THR A 1 274 ? 1.219 6.085 -14.864 1.00 95.75 274 THR A N 1
ATOM 2082 C CA . THR A 1 274 ? 1.157 6.440 -16.290 1.00 95.75 274 THR A CA 1
ATOM 2083 C C . THR A 1 274 ? 2.243 5.711 -17.080 1.00 95.75 274 THR A C 1
ATOM 2085 O O . THR A 1 274 ? 3.214 5.249 -16.480 1.00 95.75 274 THR A O 1
ATOM 2088 N N . PRO A 1 275 ? 2.119 5.568 -18.411 1.00 96.81 275 PRO A N 1
ATOM 2089 C CA . PRO A 1 275 ? 3.219 5.088 -19.243 1.00 96.81 275 PRO A CA 1
ATOM 2090 C C . PRO A 1 275 ? 4.474 5.945 -19.065 1.00 96.81 275 PRO A C 1
ATOM 2092 O O . PRO A 1 275 ? 4.392 7.173 -19.014 1.00 96.81 275 PRO A O 1
ATOM 2095 N N . ALA A 1 276 ? 5.635 5.299 -18.979 1.00 97.31 276 ALA A N 1
ATOM 2096 C CA . ALA A 1 276 ? 6.900 6.000 -18.832 1.00 97.31 276 ALA A CA 1
ATOM 2097 C C . ALA A 1 276 ? 7.241 6.816 -20.085 1.00 97.31 276 ALA A C 1
ATOM 2099 O O . ALA A 1 276 ? 6.933 6.429 -21.216 1.00 97.31 276 ALA A O 1
ATOM 2100 N N . GLU A 1 277 ? 7.953 7.929 -19.897 1.00 97.81 277 GLU A N 1
ATOM 2101 C CA . GLU A 1 277 ? 8.507 8.675 -21.022 1.00 97.81 277 GLU A CA 1
ATOM 2102 C C . GLU A 1 277 ? 9.418 7.782 -21.875 1.00 97.81 277 GLU A C 1
ATOM 2104 O O . GLU A 1 277 ? 10.113 6.883 -21.384 1.00 97.81 277 GLU A O 1
ATOM 2109 N N . ARG A 1 278 ? 9.458 8.064 -23.180 1.00 97.75 278 ARG A N 1
ATOM 2110 C CA . ARG A 1 278 ? 10.250 7.289 -24.141 1.00 97.75 278 ARG A CA 1
ATOM 2111 C C . ARG A 1 278 ? 11.728 7.211 -23.750 1.00 97.75 278 ARG A C 1
ATOM 2113 O O . ARG A 1 278 ? 12.327 6.149 -23.854 1.00 97.75 278 ARG A O 1
ATOM 2120 N N . THR A 1 279 ? 12.300 8.310 -23.269 1.00 97.88 279 THR A N 1
ATOM 2121 C CA . THR A 1 279 ? 13.713 8.394 -22.864 1.00 97.88 279 THR A CA 1
ATOM 2122 C C . THR A 1 279 ? 14.032 7.509 -21.656 1.00 97.88 279 THR A C 1
ATOM 2124 O O . THR A 1 279 ? 15.111 6.921 -21.597 1.00 97.88 279 THR A O 1
ATOM 2127 N N . ILE A 1 280 ? 13.102 7.389 -20.702 1.00 98.12 280 ILE A N 1
ATOM 2128 C CA . ILE A 1 280 ? 13.213 6.479 -19.554 1.00 98.12 280 ILE A CA 1
ATOM 2129 C C . ILE A 1 280 ? 13.125 5.037 -20.052 1.00 98.12 280 ILE A C 1
ATOM 2131 O O . ILE A 1 280 ? 14.000 4.230 -19.747 1.00 98.12 280 ILE A O 1
ATOM 2135 N N . SER A 1 281 ? 12.122 4.743 -20.882 1.00 98.19 281 SER A N 1
ATOM 2136 C CA . SER A 1 281 ? 11.903 3.411 -21.453 1.00 98.19 281 SER A CA 1
ATOM 2137 C C . SER A 1 281 ? 13.116 2.920 -22.250 1.00 98.19 281 SER A C 1
ATOM 2139 O O . SER A 1 281 ? 13.574 1.802 -22.050 1.00 98.19 281 SER A O 1
ATOM 2141 N N . GLU A 1 282 ? 13.702 3.766 -23.101 1.00 98.06 282 GLU A N 1
ATOM 2142 C CA . GLU A 1 282 ? 14.901 3.428 -23.879 1.00 98.06 282 GLU A CA 1
ATOM 2143 C C . GLU A 1 282 ? 16.102 3.099 -22.981 1.00 98.06 282 GLU A C 1
ATOM 2145 O O . GLU A 1 282 ? 16.812 2.132 -23.248 1.00 98.06 282 GLU A O 1
ATOM 2150 N N . LYS A 1 283 ? 16.316 3.851 -21.892 1.00 97.94 283 LYS A N 1
ATOM 2151 C CA . LYS A 1 283 ? 17.391 3.563 -20.926 1.00 97.94 283 LYS A CA 1
ATOM 2152 C C . LYS A 1 283 ? 17.160 2.256 -20.172 1.00 97.94 283 LYS A C 1
ATOM 2154 O O . LYS A 1 283 ? 18.109 1.502 -19.975 1.00 97.94 283 LYS A O 1
ATOM 2159 N N . ILE A 1 284 ? 15.917 1.979 -19.776 1.00 98.19 284 ILE A N 1
ATOM 2160 C CA . ILE A 1 284 ? 15.546 0.708 -19.148 1.00 98.19 284 ILE A CA 1
ATOM 2161 C C . ILE A 1 284 ? 15.821 -0.451 -20.105 1.00 98.19 284 ILE A C 1
ATOM 2163 O O . ILE A 1 284 ? 16.505 -1.388 -19.719 1.00 98.19 284 ILE A O 1
ATOM 2167 N N . LEU A 1 285 ? 15.371 -0.368 -21.358 1.00 98.00 285 LEU A N 1
ATOM 2168 C CA . LEU A 1 285 ? 15.541 -1.437 -22.349 1.00 98.00 285 LEU A CA 1
ATOM 2169 C C . LEU A 1 285 ? 17.001 -1.650 -22.772 1.00 98.00 285 LEU A C 1
ATOM 2171 O O . LEU A 1 285 ? 17.372 -2.752 -23.167 1.00 98.00 285 LEU A O 1
ATOM 2175 N N . GLN A 1 286 ? 17.847 -0.622 -22.677 1.00 97.69 286 GLN A N 1
ATOM 2176 C CA . GLN A 1 286 ? 19.295 -0.781 -22.851 1.00 97.69 286 GLN A CA 1
ATOM 2177 C C . GLN A 1 286 ? 19.922 -1.634 -21.742 1.00 97.69 286 GLN A C 1
ATOM 2179 O O . GLN A 1 286 ? 20.887 -2.349 -22.005 1.00 97.69 286 GLN A O 1
ATOM 2184 N N . HIS A 1 287 ? 19.395 -1.550 -20.519 1.00 97.31 287 HIS A N 1
ATOM 2185 C CA . HIS A 1 287 ? 19.897 -2.300 -19.369 1.00 97.31 287 HIS A CA 1
ATOM 2186 C C . HIS A 1 287 ? 19.234 -3.684 -19.239 1.00 97.31 287 HIS A C 1
ATOM 2188 O O . HIS A 1 287 ? 19.917 -4.668 -18.975 1.00 97.31 287 HIS A O 1
ATOM 2194 N N . HIS A 1 288 ? 17.925 -3.756 -19.497 1.00 97.44 288 HIS A N 1
ATOM 2195 C CA . HIS A 1 288 ? 17.066 -4.941 -19.411 1.00 97.44 288 HIS A CA 1
ATOM 2196 C C . HIS A 1 288 ? 16.384 -5.213 -20.766 1.00 97.44 288 HIS A C 1
ATOM 2198 O O . HIS A 1 288 ? 15.197 -4.921 -20.946 1.00 97.44 288 HIS A O 1
ATOM 2204 N N . PRO A 1 289 ? 17.122 -5.725 -21.770 1.00 97.75 289 PRO A N 1
ATOM 2205 C CA . PRO A 1 289 ? 16.590 -5.943 -23.119 1.00 97.75 289 PRO A CA 1
ATOM 2206 C C . PRO A 1 289 ? 15.502 -7.026 -23.189 1.00 97.75 289 PRO A C 1
ATOM 2208 O O . PRO A 1 289 ? 14.743 -7.078 -24.155 1.00 97.75 289 PRO A O 1
ATOM 2211 N N . ASP A 1 290 ? 15.402 -7.891 -22.180 1.00 97.56 290 ASP A N 1
ATOM 2212 C CA . ASP A 1 290 ? 14.352 -8.902 -22.039 1.00 97.56 290 ASP A CA 1
ATOM 2213 C C . ASP A 1 290 ? 12.964 -8.297 -21.769 1.00 97.56 290 ASP A C 1
ATOM 2215 O O . ASP A 1 290 ? 11.953 -8.936 -22.064 1.00 97.56 290 ASP A O 1
ATOM 2219 N N . LEU A 1 291 ? 12.903 -7.040 -21.316 1.00 97.50 291 LEU A N 1
ATOM 2220 C CA . LEU A 1 291 ? 11.659 -6.296 -21.096 1.00 97.50 291 LEU A CA 1
ATOM 2221 C C . LEU A 1 291 ? 11.089 -5.661 -22.377 1.00 97.50 291 LEU A C 1
ATOM 2223 O O . LEU A 1 291 ? 10.135 -4.894 -22.305 1.00 97.50 291 LEU A O 1
ATOM 2227 N N . ALA A 1 292 ? 11.632 -5.964 -23.563 1.00 97.56 292 ALA A N 1
ATOM 2228 C CA . ALA A 1 292 ? 11.212 -5.346 -24.829 1.00 97.56 292 ALA A CA 1
ATOM 2229 C C . ALA A 1 292 ? 9.723 -5.534 -25.184 1.00 97.56 292 ALA A C 1
ATOM 2231 O O . ALA A 1 292 ? 9.195 -4.773 -25.992 1.00 97.56 292 ALA A O 1
ATOM 2232 N N . ASN A 1 293 ? 9.056 -6.538 -24.603 1.00 96.94 293 ASN A N 1
ATOM 2233 C CA . ASN A 1 293 ? 7.626 -6.803 -24.802 1.00 96.94 293 ASN A CA 1
ATOM 2234 C C . ASN A 1 293 ? 6.753 -6.369 -23.614 1.00 96.94 293 ASN A C 1
ATOM 2236 O O . ASN A 1 293 ? 5.535 -6.556 -23.659 1.00 96.94 293 ASN A O 1
ATOM 2240 N N . ASP A 1 294 ? 7.360 -5.838 -22.556 1.00 96.50 294 ASP A N 1
ATOM 2241 C CA . ASP A 1 294 ? 6.643 -5.382 -21.375 1.00 96.50 294 ASP A CA 1
ATOM 2242 C C . ASP A 1 294 ? 6.287 -3.887 -21.499 1.00 96.50 294 ASP A C 1
ATOM 2244 O O . ASP A 1 294 ? 6.849 -3.140 -22.305 1.00 96.50 294 ASP A O 1
ATOM 2248 N N . VAL A 1 295 ? 5.327 -3.434 -20.692 1.00 95.75 295 VAL A N 1
ATOM 2249 C CA . VAL A 1 295 ? 4.912 -2.029 -20.626 1.00 95.75 295 VAL A CA 1
ATOM 2250 C C . VAL A 1 295 ? 5.660 -1.339 -19.492 1.00 95.75 295 VAL A C 1
ATOM 2252 O O . VAL A 1 295 ? 5.508 -1.711 -18.329 1.00 95.75 295 VAL A O 1
ATOM 2255 N N . ILE A 1 296 ? 6.435 -0.302 -19.813 1.00 97.56 296 ILE A N 1
ATOM 2256 C CA . ILE A 1 296 ? 7.143 0.494 -18.805 1.00 97.56 296 ILE A CA 1
ATOM 2257 C C . ILE A 1 296 ? 6.223 1.601 -18.287 1.00 97.56 296 ILE A C 1
ATOM 2259 O O . ILE A 1 296 ? 5.667 2.387 -19.058 1.00 97.56 296 ILE A O 1
ATOM 2263 N N . LEU A 1 297 ? 6.060 1.657 -16.970 1.00 97.62 297 LEU A N 1
ATOM 2264 C CA . LEU A 1 297 ? 5.146 2.549 -16.264 1.00 97.62 297 LEU A CA 1
ATOM 2265 C C . LEU A 1 297 ? 5.912 3.391 -15.236 1.00 97.62 297 LEU A C 1
ATOM 2267 O O . LEU A 1 297 ? 6.930 2.959 -14.702 1.00 97.62 297 LEU A O 1
ATOM 2271 N N . CYS A 1 298 ? 5.395 4.571 -14.915 1.00 97.94 298 CYS A N 1
ATOM 2272 C CA . CYS A 1 298 ? 5.917 5.467 -13.890 1.00 97.94 298 CYS A CA 1
ATOM 2273 C C . CYS A 1 298 ? 4.816 5.861 -12.904 1.00 97.94 298 CYS A C 1
ATOM 2275 O O . CYS A 1 298 ? 3.660 6.059 -13.281 1.00 97.94 298 CYS A O 1
ATOM 2277 N N . CYS A 1 299 ? 5.190 6.024 -11.640 1.00 97.88 299 CYS A N 1
ATOM 2278 C CA . CYS A 1 299 ? 4.320 6.557 -10.599 1.00 97.88 299 CYS A CA 1
ATOM 2279 C C . CYS A 1 299 ? 5.157 7.402 -9.644 1.00 97.88 299 CYS A C 1
ATOM 2281 O O . CYS A 1 299 ? 6.212 6.955 -9.188 1.00 97.88 299 CYS A O 1
ATOM 2283 N N . ASN A 1 300 ? 4.684 8.598 -9.295 1.00 98.06 300 ASN A N 1
ATOM 2284 C CA . ASN A 1 300 ? 5.263 9.310 -8.168 1.00 98.06 300 ASN A CA 1
ATOM 2285 C C . ASN A 1 300 ? 4.957 8.523 -6.897 1.00 98.06 300 ASN A C 1
ATOM 2287 O O . ASN A 1 300 ? 3.873 7.957 -6.720 1.00 98.06 300 ASN A O 1
ATOM 2291 N N . THR A 1 301 ? 5.950 8.451 -6.030 1.00 97.88 301 THR A N 1
ATOM 2292 C CA . THR A 1 301 ? 5.939 7.622 -4.839 1.00 97.88 301 THR A CA 1
ATOM 2293 C C . THR A 1 301 ? 6.621 8.326 -3.689 1.00 97.88 301 THR A C 1
ATOM 2295 O O . THR A 1 301 ? 7.475 9.193 -3.880 1.00 97.88 301 THR A O 1
ATOM 2298 N N . ILE A 1 302 ? 6.250 7.924 -2.479 1.00 96.25 302 ILE A N 1
ATOM 2299 C CA . ILE A 1 302 ? 6.943 8.326 -1.267 1.00 96.25 302 ILE A CA 1
ATOM 2300 C C . ILE A 1 302 ? 7.144 7.126 -0.349 1.00 96.25 302 ILE A C 1
ATOM 2302 O O . ILE A 1 302 ? 6.233 6.332 -0.097 1.00 96.25 302 ILE A O 1
ATOM 2306 N N . GLU A 1 303 ? 8.354 6.999 0.178 1.00 94.12 303 GLU A N 1
ATOM 2307 C CA . GLU A 1 303 ? 8.720 5.919 1.085 1.00 94.12 303 GLU A CA 1
ATOM 2308 C C . GLU A 1 303 ? 9.670 6.393 2.187 1.00 94.12 303 GLU A C 1
ATOM 2310 O O . GLU A 1 303 ? 10.054 7.559 2.287 1.00 94.12 303 GLU A O 1
ATOM 2315 N N . CYS A 1 304 ? 10.036 5.472 3.075 1.00 88.94 304 CYS A N 1
ATOM 2316 C CA . CYS A 1 304 ? 11.062 5.717 4.074 1.00 88.94 304 CYS A CA 1
ATOM 2317 C C . CYS A 1 304 ? 12.249 4.803 3.780 1.00 88.94 304 CYS A C 1
ATOM 2319 O O . CYS A 1 304 ? 12.237 3.622 4.145 1.00 88.94 304 CYS A O 1
ATOM 2321 N N . THR A 1 305 ? 13.269 5.356 3.125 1.00 74.62 305 THR A N 1
ATOM 2322 C CA . THR A 1 305 ? 14.471 4.618 2.741 1.00 74.62 305 THR A CA 1
ATOM 2323 C C . THR A 1 305 ? 15.333 4.263 3.951 1.00 74.62 305 THR A C 1
ATOM 2325 O O . THR A 1 305 ? 15.369 4.937 4.990 1.00 74.62 305 THR A O 1
ATOM 2328 N N . ARG A 1 306 ? 16.081 3.163 3.819 1.00 59.88 306 ARG A N 1
ATOM 2329 C CA . ARG A 1 306 ? 17.232 2.904 4.690 1.00 59.88 306 ARG A CA 1
ATOM 2330 C C . ARG A 1 306 ? 18.381 3.799 4.222 1.00 59.88 306 ARG A C 1
ATOM 2332 O O . ARG A 1 306 ? 18.648 3.850 3.029 1.00 59.88 306 ARG A O 1
ATOM 2339 N N . PRO A 1 307 ? 19.081 4.478 5.141 1.00 52.88 307 PRO A N 1
ATOM 2340 C CA . PRO A 1 307 ? 19.940 5.583 4.766 1.00 52.88 307 PRO A CA 1
ATOM 2341 C C . PRO A 1 307 ? 21.168 5.084 4.004 1.00 52.88 307 PRO A C 1
ATOM 2343 O O . PRO A 1 307 ? 21.876 4.185 4.478 1.00 52.88 307 PRO A O 1
ATOM 2346 N N . PHE A 1 308 ? 21.490 5.778 2.912 1.00 56.09 308 PHE A N 1
ATOM 2347 C CA . PHE A 1 308 ? 22.877 6.113 2.609 1.00 56.09 308 PHE A CA 1
ATOM 2348 C C . PHE A 1 308 ? 23.538 6.566 3.920 1.00 56.09 308 PHE A C 1
ATOM 2350 O O . PHE A 1 308 ? 23.042 7.463 4.606 1.00 56.09 308 PHE A O 1
ATOM 2357 N N . ARG A 1 309 ? 24.586 5.862 4.365 1.00 59.22 309 ARG A N 1
ATOM 2358 C CA . ARG A 1 309 ? 25.180 6.097 5.691 1.00 59.22 309 ARG A CA 1
ATOM 2359 C C . ARG A 1 309 ? 25.595 7.570 5.827 1.00 59.22 309 ARG A C 1
ATOM 2361 O O . ARG A 1 309 ? 26.449 8.021 5.079 1.00 59.22 309 ARG A O 1
ATOM 2368 N N . GLY A 1 310 ? 25.064 8.270 6.833 1.00 57.62 310 GLY A N 1
ATOM 2369 C CA . GLY A 1 310 ? 25.609 9.555 7.295 1.00 57.62 310 GLY A CA 1
ATOM 2370 C C . GLY A 1 310 ? 24.768 10.808 7.040 1.00 57.62 310 GLY A C 1
ATOM 2371 O O . GLY A 1 310 ? 25.176 11.864 7.506 1.00 57.62 310 GLY A O 1
ATOM 2372 N N . GLN A 1 311 ? 23.605 10.718 6.387 1.00 58.78 311 GLN A N 1
ATOM 2373 C CA . GLN A 1 311 ? 22.700 11.864 6.218 1.00 58.78 311 GLN A CA 1
ATOM 2374 C C . GLN A 1 311 ? 21.318 11.577 6.819 1.00 58.78 311 GLN A C 1
ATOM 2376 O O . GLN A 1 311 ? 20.803 10.456 6.734 1.00 58.78 311 GLN A O 1
ATOM 2381 N N . ASP A 1 312 ? 20.740 12.587 7.470 1.00 60.34 312 ASP A N 1
ATOM 2382 C CA . ASP A 1 312 ? 19.347 12.567 7.902 1.00 60.34 312 ASP A CA 1
ATOM 2383 C C . ASP A 1 312 ? 18.479 12.851 6.681 1.00 60.34 312 ASP A C 1
ATOM 2385 O O . ASP A 1 312 ? 18.200 13.999 6.349 1.00 60.34 312 ASP A O 1
ATOM 2389 N N . TYR A 1 313 ? 18.087 11.789 5.982 1.00 62.00 313 TYR A N 1
ATOM 2390 C CA . TYR A 1 313 ? 17.111 11.929 4.917 1.00 62.00 313 TYR A CA 1
ATOM 2391 C C . TYR A 1 313 ? 15.700 12.013 5.516 1.00 62.00 313 TYR A C 1
ATOM 2393 O O . TYR A 1 313 ? 15.352 11.177 6.369 1.00 62.00 313 TYR A O 1
ATOM 2401 N N . PRO A 1 314 ? 14.886 12.996 5.087 1.00 79.50 314 PRO A N 1
ATOM 2402 C CA . PRO A 1 314 ? 13.440 12.932 5.252 1.00 79.50 314 PRO A CA 1
ATOM 2403 C C . PRO A 1 314 ? 12.883 11.710 4.499 1.00 79.50 314 PRO A C 1
ATOM 2405 O O . PRO A 1 314 ? 13.626 10.864 3.992 1.00 79.50 314 PRO A O 1
ATOM 2408 N N . TRP A 1 315 ? 11.560 11.570 4.450 1.00 91.06 315 TRP A N 1
ATOM 2409 C CA . TRP A 1 315 ? 10.933 10.653 3.492 1.00 91.06 315 TRP A CA 1
ATOM 2410 C C . TRP A 1 315 ? 11.527 10.826 2.088 1.00 91.06 315 TRP A C 1
ATOM 2412 O O . TRP A 1 315 ? 11.991 11.911 1.750 1.00 91.06 315 TRP A O 1
ATOM 2422 N N . TYR A 1 316 ? 11.557 9.740 1.320 1.00 92.38 316 TYR A N 1
ATOM 2423 C CA . TYR A 1 316 ? 12.154 9.671 -0.008 1.00 92.38 316 TYR A CA 1
ATOM 2424 C C . TYR A 1 316 ? 11.052 9.794 -1.063 1.00 92.38 316 TYR A C 1
ATOM 2426 O O . TYR A 1 316 ? 10.386 8.797 -1.354 1.00 92.38 316 TYR A O 1
ATOM 2434 N N . PRO A 1 317 ? 10.786 11.011 -1.563 1.00 94.56 317 PRO A N 1
ATOM 2435 C CA . PRO A 1 317 ? 9.974 11.211 -2.747 1.00 94.56 317 PRO A CA 1
ATOM 2436 C C . PRO A 1 317 ? 10.776 10.820 -3.992 1.00 94.56 317 PRO A C 1
ATOM 2438 O O . PRO A 1 317 ? 11.930 11.222 -4.170 1.00 94.56 317 PRO A O 1
ATOM 2441 N N . ALA A 1 318 ? 10.154 10.029 -4.857 1.00 96.38 318 ALA A N 1
ATOM 2442 C CA . ALA A 1 318 ? 10.748 9.581 -6.108 1.00 96.38 318 ALA A CA 1
ATOM 2443 C C . ALA A 1 318 ? 9.669 9.287 -7.148 1.00 96.38 318 ALA A C 1
ATOM 2445 O O . ALA A 1 318 ? 8.537 8.939 -6.807 1.00 96.38 318 ALA A O 1
ATOM 2446 N N . MET A 1 319 ? 10.037 9.356 -8.421 1.00 98.00 319 MET A N 1
ATOM 2447 C CA . MET A 1 319 ? 9.277 8.715 -9.486 1.00 98.00 319 MET A CA 1
ATOM 2448 C C . MET A 1 319 ? 9.768 7.275 -9.618 1.00 98.00 319 MET A C 1
ATOM 2450 O O . MET A 1 319 ? 10.849 7.034 -10.151 1.00 98.00 319 MET A O 1
ATOM 2454 N N . SER A 1 320 ? 8.985 6.326 -9.117 1.00 97.94 320 SER A N 1
ATOM 2455 C CA . SER A 1 320 ? 9.270 4.900 -9.263 1.00 97.94 320 SER A CA 1
ATOM 2456 C C . SER A 1 320 ? 8.915 4.434 -10.674 1.00 97.94 320 SER A C 1
ATOM 2458 O O . SER A 1 320 ? 7.875 4.813 -11.220 1.00 97.94 320 SER A O 1
ATOM 2460 N N . VAL A 1 321 ? 9.776 3.597 -11.250 1.00 98.38 321 VAL A N 1
ATOM 2461 C CA . VAL A 1 321 ? 9.637 3.019 -12.590 1.00 98.38 321 VAL A CA 1
ATOM 2462 C C . VAL A 1 321 ? 9.342 1.530 -12.461 1.00 98.38 321 VAL A C 1
ATOM 2464 O O . VAL A 1 321 ? 10.037 0.793 -11.757 1.00 98.38 321 VAL A O 1
ATOM 2467 N N . TYR A 1 322 ? 8.316 1.081 -13.170 1.00 97.94 322 TYR A N 1
ATOM 2468 C CA . TYR A 1 322 ? 7.812 -0.281 -13.132 1.00 97.94 322 TYR A CA 1
ATOM 2469 C C . TYR A 1 322 ? 7.802 -0.893 -14.529 1.00 97.94 322 TYR A C 1
ATOM 2471 O O . TYR A 1 322 ? 7.688 -0.185 -15.527 1.00 97.94 322 TYR A O 1
ATOM 2479 N N . THR A 1 323 ? 7.859 -2.218 -14.590 1.00 97.38 323 THR A N 1
ATOM 2480 C CA . THR A 1 323 ? 7.485 -2.984 -15.779 1.00 97.38 323 THR A CA 1
ATOM 2481 C C . THR A 1 323 ? 6.231 -3.794 -15.479 1.00 97.38 323 THR A C 1
ATOM 2483 O O . THR A 1 323 ? 6.113 -4.403 -14.411 1.00 97.38 323 THR A O 1
ATOM 2486 N N . HIS A 1 324 ? 5.282 -3.778 -16.408 1.00 95.81 324 HIS A N 1
ATOM 2487 C CA . HIS A 1 324 ? 4.085 -4.604 -16.396 1.00 95.81 324 HIS A CA 1
ATOM 2488 C C . HIS A 1 324 ? 4.162 -5.609 -17.536 1.00 95.81 324 HIS A C 1
ATOM 2490 O O . HIS A 1 324 ? 4.332 -5.226 -18.692 1.00 95.81 324 HIS A O 1
ATOM 2496 N N . ARG A 1 325 ? 4.023 -6.893 -17.211 1.00 96.06 325 ARG A N 1
ATOM 2497 C CA . ARG A 1 325 ? 4.078 -7.977 -18.190 1.00 96.06 325 ARG A CA 1
ATOM 2498 C C . ARG A 1 325 ? 2.667 -8.312 -18.672 1.00 96.06 325 ARG A C 1
ATOM 2500 O O . ARG A 1 325 ? 1.924 -8.938 -17.914 1.00 96.06 325 ARG A O 1
ATOM 2507 N N . PRO A 1 326 ? 2.281 -8.006 -19.926 1.00 93.06 326 PRO A N 1
ATOM 2508 C CA . PRO A 1 326 ? 0.902 -8.206 -20.376 1.00 93.06 326 PRO A CA 1
ATOM 2509 C C . PRO A 1 326 ? 0.448 -9.669 -20.332 1.00 93.06 326 PRO A C 1
ATOM 2511 O O . PRO A 1 326 ? -0.717 -9.951 -20.079 1.00 93.06 326 PRO A O 1
ATOM 2514 N N . SER A 1 327 ? 1.369 -10.614 -20.545 1.00 92.44 327 SER A N 1
ATOM 2515 C CA . SER A 1 327 ? 1.053 -12.047 -20.587 1.00 92.44 327 SER A CA 1
ATOM 2516 C C . SER A 1 327 ? 0.700 -12.652 -19.227 1.00 92.44 327 SER A C 1
ATOM 2518 O O . SER A 1 327 ? -0.055 -13.620 -19.183 1.00 92.44 327 SER A O 1
ATOM 2520 N N . THR A 1 328 ? 1.238 -12.110 -18.131 1.00 91.56 328 THR A N 1
ATOM 2521 C CA . THR A 1 328 ? 0.998 -12.609 -16.762 1.00 91.56 328 THR A CA 1
ATOM 2522 C C . THR A 1 328 ? 0.225 -11.616 -15.899 1.00 91.56 328 THR A C 1
ATOM 2524 O O . THR A 1 328 ? -0.295 -11.974 -14.847 1.00 91.56 328 THR A O 1
ATOM 2527 N N . GLY A 1 329 ? 0.154 -10.356 -16.321 1.00 91.19 329 GLY A N 1
ATOM 2528 C CA . GLY A 1 329 ? -0.370 -9.251 -15.533 1.00 91.19 329 GLY A CA 1
ATOM 2529 C C . GLY A 1 329 ? 0.551 -8.817 -14.387 1.00 91.19 329 GLY A C 1
ATOM 2530 O O . GLY A 1 329 ? 0.172 -7.937 -13.617 1.00 91.19 329 GLY A O 1
ATOM 2531 N N . GLU A 1 330 ? 1.726 -9.424 -14.222 1.00 93.44 330 GLU A N 1
ATOM 2532 C CA . GLU A 1 330 ? 2.629 -9.125 -13.109 1.00 93.44 330 GLU A CA 1
ATOM 2533 C C . GLU A 1 330 ? 3.230 -7.721 -13.225 1.00 93.44 330 GLU A C 1
ATOM 2535 O O . GLU A 1 330 ? 3.488 -7.222 -14.322 1.00 93.44 330 GLU A O 1
ATOM 2540 N N . LEU A 1 331 ? 3.487 -7.106 -12.071 1.00 95.50 331 LEU A N 1
ATOM 2541 C CA . LEU A 1 331 ? 4.140 -5.809 -11.957 1.00 95.50 331 LEU A CA 1
ATOM 2542 C C . LEU A 1 331 ? 5.456 -5.958 -11.190 1.00 95.50 331 LEU A C 1
ATOM 2544 O O . LEU A 1 331 ? 5.491 -6.583 -10.125 1.00 95.50 331 LEU A O 1
ATOM 2548 N N . PHE A 1 332 ? 6.517 -5.341 -11.700 1.00 97.19 332 PHE A N 1
ATOM 2549 C CA . PHE A 1 332 ? 7.826 -5.313 -11.054 1.00 97.19 332 PHE A CA 1
ATOM 2550 C C . PHE A 1 332 ? 8.349 -3.881 -10.963 1.00 97.19 332 PHE A C 1
ATOM 2552 O O . PHE A 1 332 ? 8.196 -3.109 -11.903 1.00 97.19 332 PHE A O 1
ATOM 2559 N N . LEU A 1 333 ? 8.983 -3.531 -9.846 1.00 97.56 333 LEU A N 1
ATOM 2560 C CA . LEU A 1 333 ? 9.762 -2.306 -9.688 1.00 97.56 333 LEU A CA 1
ATOM 2561 C C . LEU A 1 333 ? 11.150 -2.550 -10.293 1.00 97.56 333 LEU A C 1
ATOM 2563 O O . LEU A 1 333 ? 11.804 -3.542 -9.960 1.00 97.56 333 LEU A O 1
ATOM 2567 N N . ILE A 1 334 ? 11.578 -1.657 -11.183 1.00 97.88 334 ILE A N 1
ATOM 2568 C CA . ILE A 1 334 ? 12.810 -1.814 -11.976 1.00 97.88 334 ILE A CA 1
ATOM 2569 C C . ILE A 1 334 ? 13.762 -0.627 -11.853 1.00 97.88 334 ILE A C 1
ATOM 2571 O O . ILE A 1 334 ? 14.879 -0.675 -12.361 1.00 97.88 334 ILE A O 1
ATOM 2575 N N . GLY A 1 335 ? 13.337 0.439 -11.186 1.00 97.00 335 GLY A N 1
ATOM 2576 C CA . GLY A 1 335 ? 14.159 1.612 -10.964 1.00 97.00 335 GLY A CA 1
ATOM 2577 C C . GLY A 1 335 ? 13.367 2.768 -10.384 1.00 97.00 335 GLY A C 1
ATOM 2578 O O . GLY A 1 335 ? 12.166 2.658 -10.138 1.00 97.00 335 GLY A O 1
ATOM 2579 N N . ASP A 1 336 ? 14.046 3.886 -10.186 1.00 97.56 336 ASP A N 1
ATOM 2580 C CA . ASP A 1 336 ? 13.467 5.106 -9.650 1.00 97.56 336 ASP A CA 1
ATOM 2581 C C . ASP A 1 336 ? 14.292 6.346 -10.028 1.00 97.56 336 ASP A C 1
ATOM 2583 O O . ASP A 1 336 ? 15.469 6.268 -10.391 1.00 97.56 336 ASP A O 1
ATOM 2587 N N . ILE A 1 337 ? 13.651 7.511 -9.965 1.00 96.94 337 ILE A N 1
ATOM 2588 C CA . ILE A 1 337 ? 14.286 8.822 -10.109 1.00 96.94 337 ILE A CA 1
ATOM 2589 C C . ILE A 1 337 ? 13.984 9.626 -8.847 1.00 96.94 337 ILE A C 1
ATOM 2591 O O . ILE A 1 337 ? 12.834 10.003 -8.612 1.00 96.94 337 ILE A O 1
ATOM 2595 N N . ALA A 1 338 ? 15.012 9.898 -8.042 1.00 94.50 338 ALA A N 1
ATOM 2596 C CA . ALA A 1 338 ? 14.878 10.708 -6.833 1.00 94.50 338 ALA A CA 1
ATOM 2597 C C . ALA A 1 338 ? 14.381 12.123 -7.171 1.00 94.50 338 ALA A C 1
ATOM 2599 O O . ALA A 1 338 ? 14.833 12.720 -8.158 1.00 94.50 338 ALA A O 1
ATOM 2600 N N . GLU A 1 339 ? 13.509 12.687 -6.331 1.00 92.88 339 GLU A N 1
ATOM 2601 C CA . GLU A 1 339 ? 13.018 14.056 -6.511 1.00 92.88 339 GLU A CA 1
ATOM 2602 C C . GLU A 1 339 ? 14.173 15.069 -6.606 1.00 92.88 339 GLU A C 1
ATOM 2604 O O . GLU A 1 339 ? 15.156 15.013 -5.863 1.00 92.88 339 GLU A O 1
ATOM 2609 N N . GLY A 1 340 ? 14.063 16.003 -7.554 1.00 93.56 340 GLY A N 1
ATOM 2610 C CA . GLY A 1 340 ? 15.088 17.020 -7.805 1.00 93.56 340 GLY A CA 1
ATOM 2611 C C . GLY A 1 340 ? 16.333 16.501 -8.533 1.00 93.56 340 GLY A C 1
ATOM 2612 O O . GLY A 1 340 ? 17.278 17.263 -8.736 1.00 93.56 340 GLY A O 1
ATOM 2613 N N . THR A 1 341 ? 16.348 15.233 -8.953 1.00 94.19 341 THR A N 1
ATOM 2614 C CA . THR A 1 341 ? 17.436 14.645 -9.741 1.00 94.19 341 THR A CA 1
ATOM 2615 C C . THR A 1 341 ? 16.961 14.241 -11.137 1.00 94.19 341 THR A C 1
ATOM 2617 O O . THR A 1 341 ? 15.773 14.069 -11.385 1.00 94.19 341 THR A O 1
ATOM 2620 N N . ALA A 1 342 ? 17.909 14.072 -12.061 1.00 95.31 342 ALA A N 1
ATOM 2621 C CA . ALA A 1 342 ? 17.672 13.492 -13.389 1.00 95.31 342 ALA A CA 1
ATOM 2622 C C . ALA A 1 342 ? 18.354 12.119 -13.546 1.00 95.31 342 ALA A C 1
ATOM 2624 O O . ALA A 1 342 ? 18.567 11.636 -14.662 1.00 95.31 342 ALA A O 1
ATOM 2625 N N . ILE A 1 343 ? 18.776 11.523 -12.427 1.00 96.38 343 ILE A N 1
ATOM 2626 C CA . ILE A 1 343 ? 19.522 10.268 -12.410 1.00 96.38 343 ILE A CA 1
ATOM 2627 C C . ILE A 1 343 ? 18.513 9.138 -12.262 1.00 96.38 343 ILE A C 1
ATOM 2629 O O . ILE A 1 343 ? 17.862 9.018 -11.231 1.00 96.38 343 ILE A O 1
ATOM 2633 N N . LEU A 1 344 ? 18.411 8.315 -13.302 1.00 97.38 344 LEU A N 1
ATOM 2634 C CA . LEU A 1 344 ? 17.644 7.079 -13.256 1.00 97.38 344 LEU A CA 1
ATOM 2635 C C . LEU A 1 344 ? 18.481 6.003 -12.562 1.00 97.38 344 LEU A C 1
ATOM 2637 O O . LEU A 1 344 ? 19.471 5.533 -13.128 1.00 97.38 344 LEU A O 1
ATOM 2641 N N . GLY A 1 345 ? 18.087 5.637 -11.345 1.00 96.50 345 GLY A N 1
ATOM 2642 C CA . GLY A 1 345 ? 18.561 4.430 -10.684 1.00 96.50 345 GLY A CA 1
ATOM 2643 C C . GLY A 1 345 ? 17.863 3.228 -11.304 1.00 96.50 345 GLY A C 1
ATOM 2644 O O . GLY A 1 345 ? 16.645 3.129 -11.229 1.00 96.50 345 GLY A O 1
ATOM 2645 N N . ILE A 1 346 ? 18.612 2.337 -11.951 1.00 97.25 346 ILE A N 1
ATOM 2646 C CA . ILE A 1 346 ? 18.078 1.083 -12.499 1.00 97.25 346 ILE A CA 1
ATOM 2647 C C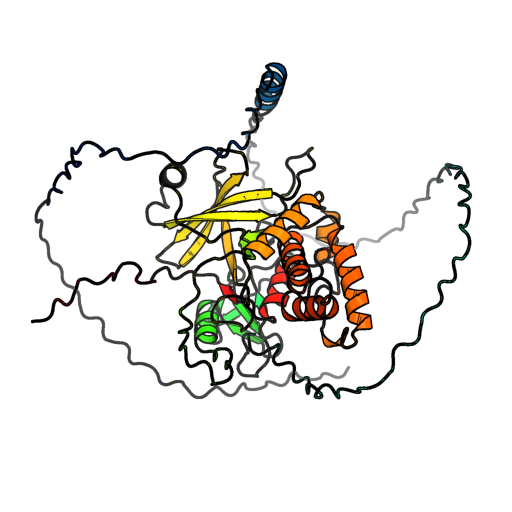 . ILE A 1 346 ? 18.429 -0.037 -11.517 1.00 97.25 346 ILE A C 1
ATOM 2649 O O . ILE A 1 346 ? 19.575 -0.143 -11.085 1.00 97.25 346 ILE A O 1
ATOM 2653 N N . SER A 1 347 ? 17.435 -0.838 -11.138 1.00 95.75 347 SER A N 1
ATOM 2654 C CA . SER A 1 347 ? 17.616 -2.016 -10.291 1.00 95.75 347 SER A CA 1
ATOM 2655 C C . SER A 1 347 ? 18.228 -3.146 -11.111 1.00 95.75 347 SER A C 1
ATOM 2657 O O . SER A 1 347 ? 17.731 -3.442 -12.198 1.00 95.75 347 SER A O 1
ATOM 2659 N N . ASP A 1 348 ? 19.251 -3.817 -10.580 1.00 95.38 348 ASP A N 1
ATOM 2660 C CA . ASP A 1 348 ? 19.863 -4.982 -11.239 1.00 95.38 348 ASP A CA 1
ATOM 2661 C C . ASP A 1 348 ? 18.887 -6.173 -11.331 1.00 95.38 348 ASP A C 1
ATOM 2663 O O . ASP A 1 348 ? 18.990 -7.010 -12.224 1.00 95.38 348 ASP A O 1
ATOM 2667 N N . GLU A 1 349 ? 17.926 -6.252 -10.407 1.00 95.44 349 GLU A N 1
ATOM 2668 C CA . GLU A 1 349 ? 16.917 -7.311 -10.338 1.00 95.44 349 GLU A CA 1
ATOM 2669 C C . GLU A 1 349 ? 15.505 -6.721 -10.398 1.00 95.44 349 GLU A C 1
ATOM 2671 O O . GLU A 1 349 ? 15.222 -5.678 -9.799 1.00 95.44 349 GLU A O 1
ATOM 2676 N N . LEU A 1 350 ? 14.599 -7.426 -11.081 1.00 96.06 350 LEU A N 1
ATOM 2677 C CA . LEU A 1 350 ? 13.171 -7.111 -11.093 1.00 96.06 350 LEU A CA 1
ATOM 2678 C C . LEU A 1 350 ? 12.576 -7.414 -9.716 1.00 96.06 350 LEU A C 1
ATOM 2680 O O . LEU A 1 350 ? 12.553 -8.566 -9.279 1.00 96.06 350 LEU A O 1
ATOM 2684 N N . VAL A 1 351 ? 12.058 -6.394 -9.035 1.00 95.75 351 VAL A N 1
ATOM 2685 C CA . VAL A 1 351 ? 11.479 -6.549 -7.697 1.00 95.75 351 VAL A CA 1
ATOM 2686 C C . VAL A 1 351 ? 9.970 -6.759 -7.828 1.00 95.75 351 VAL A C 1
ATOM 2688 O O . VAL A 1 351 ? 9.287 -5.829 -8.252 1.00 95.75 351 VAL A O 1
ATOM 2691 N N . PRO A 1 352 ? 9.402 -7.926 -7.465 1.00 95.19 352 PRO A N 1
ATOM 2692 C CA . PRO A 1 352 ? 7.965 -8.156 -7.586 1.00 95.19 352 PRO A CA 1
ATOM 2693 C C . PRO A 1 352 ? 7.162 -7.157 -6.751 1.00 95.19 352 PRO A C 1
ATOM 2695 O O . PRO A 1 352 ? 7.546 -6.822 -5.627 1.00 95.19 352 PRO A O 1
ATOM 2698 N N . VAL A 1 353 ? 6.032 -6.696 -7.283 1.00 95.75 353 VAL A N 1
ATOM 2699 C CA . VAL A 1 353 ? 5.180 -5.710 -6.616 1.00 95.75 353 VAL A CA 1
ATOM 2700 C C . VAL A 1 353 ? 3.780 -6.265 -6.422 1.00 95.75 353 VAL A C 1
ATOM 2702 O O . VAL A 1 353 ? 3.133 -6.739 -7.355 1.00 95.75 353 VAL A O 1
ATOM 2705 N N . LYS A 1 354 ? 3.292 -6.179 -5.186 1.00 95.56 354 LYS A N 1
ATOM 2706 C CA . LYS A 1 354 ? 1.886 -6.412 -4.843 1.00 95.56 354 LYS A CA 1
ATOM 2707 C C . LYS A 1 354 ? 1.233 -5.081 -4.512 1.00 95.56 354 LYS A C 1
ATOM 2709 O O . LYS A 1 354 ? 1.878 -4.211 -3.933 1.00 95.56 354 LYS A O 1
ATOM 2714 N N . LEU A 1 355 ? -0.037 -4.921 -4.857 1.00 95.62 355 LEU A N 1
ATOM 2715 C CA . LEU A 1 355 ? -0.743 -3.660 -4.662 1.00 95.62 355 LEU A CA 1
ATOM 2716 C C . LEU A 1 355 ? -1.935 -3.801 -3.754 1.00 95.62 355 LEU A C 1
ATOM 2718 O O . LEU A 1 355 ? -2.729 -4.724 -3.886 1.00 95.62 355 LEU A O 1
ATOM 2722 N N . LEU A 1 356 ? -2.080 -2.838 -2.861 1.00 96.44 356 LEU A N 1
ATOM 2723 C CA . LEU A 1 356 ? -3.206 -2.741 -1.965 1.00 96.44 356 LEU A CA 1
ATOM 2724 C C . LEU A 1 356 ? -3.989 -1.474 -2.304 1.00 96.44 356 LEU A C 1
ATOM 2726 O O . LEU A 1 356 ? -3.557 -0.361 -2.007 1.00 96.44 356 LEU A O 1
ATOM 2730 N N . LEU A 1 357 ? -5.136 -1.676 -2.949 1.00 95.12 357 LEU A N 1
ATOM 2731 C CA . LEU A 1 357 ? -5.991 -0.615 -3.462 1.00 95.12 357 LEU A CA 1
ATOM 2732 C C . LEU A 1 357 ? -6.861 -0.038 -2.347 1.00 95.12 357 LEU A C 1
ATOM 2734 O O . LEU A 1 357 ? -7.533 -0.792 -1.627 1.00 95.12 357 LEU A O 1
ATOM 2738 N N . HIS A 1 358 ? -6.874 1.289 -2.222 1.00 95.12 358 HIS A N 1
ATOM 2739 C CA . HIS A 1 358 ? -7.624 1.964 -1.164 1.00 95.12 358 HIS A CA 1
ATOM 2740 C C . HIS A 1 358 ? -9.152 1.899 -1.385 1.00 95.12 358 HIS A C 1
ATOM 2742 O O . HIS A 1 358 ? -9.633 1.810 -2.518 1.00 95.12 358 HIS A O 1
ATOM 2748 N N . PRO A 1 359 ? -9.964 1.933 -0.311 1.00 92.19 359 PRO A N 1
ATOM 2749 C CA . PRO A 1 359 ? -11.415 1.764 -0.414 1.00 92.19 359 PRO A CA 1
ATOM 2750 C C . PRO A 1 359 ? -12.143 2.991 -0.979 1.00 92.19 359 PRO A C 1
ATOM 2752 O O . PRO A 1 359 ? -13.210 2.831 -1.556 1.00 92.19 359 PRO A O 1
ATOM 2755 N N . LEU A 1 360 ? -11.571 4.197 -0.871 1.00 91.75 360 LEU A N 1
ATOM 2756 C CA . LEU A 1 360 ? -12.213 5.464 -1.283 1.00 91.75 360 LEU A CA 1
ATOM 2757 C C . LEU A 1 360 ? -12.231 5.734 -2.800 1.00 91.75 360 LEU A C 1
ATOM 2759 O O . LEU A 1 360 ? -12.321 6.881 -3.233 1.00 91.75 360 LEU A O 1
ATOM 2763 N N . ARG A 1 361 ? -12.084 4.695 -3.620 1.00 87.69 361 ARG A N 1
ATOM 2764 C CA . ARG A 1 361 ? -12.079 4.824 -5.079 1.00 87.69 361 ARG A CA 1
ATOM 2765 C C . ARG A 1 361 ? -13.484 5.143 -5.601 1.00 87.69 361 ARG A C 1
ATOM 2767 O O . ARG A 1 361 ? -14.461 4.672 -5.003 1.00 87.69 361 ARG A O 1
ATOM 2774 N N . PRO A 1 362 ? -13.606 5.889 -6.715 1.00 81.31 362 PRO A N 1
ATOM 2775 C CA . PRO A 1 362 ? -14.893 6.113 -7.367 1.00 81.31 362 PRO A CA 1
ATOM 2776 C C . PRO A 1 362 ? -15.661 4.797 -7.567 1.00 81.31 362 PRO A C 1
ATOM 2778 O O . PRO A 1 362 ? -15.075 3.767 -7.901 1.00 81.31 362 PRO A O 1
ATOM 2781 N N . GLY A 1 363 ? -16.964 4.818 -7.283 1.00 73.12 363 GLY A N 1
ATOM 2782 C CA . GLY A 1 363 ? -17.850 3.651 -7.359 1.00 73.12 363 GLY A CA 1
ATOM 2783 C C . GLY A 1 363 ? -17.839 2.723 -6.135 1.00 73.12 363 GLY A C 1
ATOM 2784 O O . GLY A 1 363 ? -18.815 2.010 -5.921 1.00 73.12 363 GLY A O 1
ATOM 2785 N N . ARG A 1 364 ? -16.804 2.729 -5.278 1.00 71.81 364 ARG A N 1
ATOM 2786 C CA . ARG A 1 364 ? -16.719 1.785 -4.137 1.00 71.81 364 ARG A CA 1
ATOM 2787 C C . ARG A 1 364 ? -17.244 2.325 -2.814 1.00 71.81 364 ARG A C 1
ATOM 2789 O O . ARG A 1 364 ? -17.642 1.538 -1.963 1.00 71.81 364 ARG A O 1
ATOM 2796 N N . THR A 1 365 ? -17.227 3.635 -2.599 1.00 70.69 365 THR A N 1
ATOM 2797 C CA . THR A 1 365 ? -17.782 4.251 -1.386 1.00 70.69 365 THR A CA 1
ATOM 2798 C C . THR A 1 365 ? -18.484 5.553 -1.725 1.00 70.69 365 THR A C 1
ATOM 2800 O O . THR A 1 365 ? -18.072 6.241 -2.652 1.00 70.69 365 THR A O 1
ATOM 2803 N N . SER A 1 366 ? -19.482 5.937 -0.925 1.00 62.53 366 SER A N 1
ATOM 2804 C CA . SER A 1 366 ? -20.152 7.239 -1.050 1.00 62.53 366 SER A CA 1
ATOM 2805 C C . SER A 1 366 ? -19.230 8.429 -0.752 1.00 62.53 366 SER A C 1
ATOM 2807 O O . SER A 1 366 ? -19.487 9.546 -1.188 1.00 62.53 366 SER A O 1
ATOM 2809 N N . THR A 1 367 ? -18.142 8.213 -0.010 1.00 73.44 367 THR A N 1
ATOM 2810 C CA . THR A 1 367 ? -17.129 9.238 0.255 1.00 73.44 367 THR A CA 1
ATOM 2811 C C . THR A 1 367 ? -16.122 9.306 -0.884 1.00 73.44 367 THR A C 1
ATOM 2813 O O . THR A 1 367 ? -15.354 8.365 -1.080 1.00 73.44 367 THR A O 1
ATOM 2816 N N . LEU A 1 368 ? -16.090 10.435 -1.589 1.00 82.94 368 LEU A N 1
ATOM 2817 C CA . LEU A 1 368 ? -15.114 10.685 -2.645 1.00 82.94 368 LEU A CA 1
ATOM 2818 C C . LEU A 1 368 ? -13.721 10.949 -2.057 1.00 82.94 368 LEU A C 1
ATOM 2820 O O . LEU A 1 368 ? -13.565 11.694 -1.085 1.00 82.94 368 LEU A O 1
ATOM 2824 N N . PHE A 1 369 ? -12.703 10.333 -2.655 1.00 93.50 369 PHE A N 1
ATOM 2825 C CA . PHE A 1 369 ? -11.304 10.643 -2.387 1.00 93.50 369 PHE A CA 1
ATOM 2826 C C . PHE A 1 369 ? -10.965 12.057 -2.879 1.00 93.50 369 PHE A C 1
ATOM 2828 O O . PHE A 1 369 ? -11.245 12.404 -4.025 1.00 93.50 369 PHE A O 1
ATOM 2835 N N . ASN A 1 370 ? -10.365 12.879 -2.015 1.00 95.44 370 ASN A N 1
ATOM 2836 C CA . ASN A 1 370 ? -9.916 14.226 -2.360 1.00 95.44 370 ASN A CA 1
ATOM 2837 C C . ASN A 1 370 ? -8.390 14.235 -2.529 1.00 95.44 370 ASN A C 1
ATOM 2839 O O . ASN A 1 370 ? -7.656 14.315 -1.544 1.00 95.44 370 ASN A O 1
ATOM 2843 N N . SER A 1 371 ? -7.943 14.180 -3.785 1.00 95.50 371 SER A N 1
ATOM 2844 C CA . SER A 1 371 ? -6.524 14.174 -4.169 1.00 95.50 371 SER A CA 1
ATOM 2845 C C . SER A 1 371 ? -5.746 15.357 -3.573 1.00 95.50 371 SER A C 1
ATOM 2847 O O . SER A 1 371 ? -4.766 15.152 -2.863 1.00 95.50 371 SER A O 1
ATOM 2849 N N . ASN A 1 372 ? -6.238 16.593 -3.724 1.00 97.12 372 ASN A N 1
ATOM 2850 C CA . ASN A 1 372 ? -5.562 17.790 -3.200 1.00 97.12 372 ASN A CA 1
ATOM 2851 C C . ASN A 1 372 ? -5.323 17.717 -1.686 1.00 97.12 372 ASN A C 1
ATOM 2853 O O . ASN A 1 372 ? -4.263 18.088 -1.182 1.00 97.12 372 ASN A O 1
ATOM 2857 N N . LEU A 1 373 ? -6.315 17.227 -0.944 1.00 97.50 373 LEU A N 1
ATOM 2858 C CA . LEU A 1 373 ? -6.200 17.074 0.499 1.00 97.50 373 LEU A CA 1
ATOM 2859 C C . LEU A 1 373 ? -5.234 15.947 0.884 1.00 97.50 373 LEU A C 1
ATOM 2861 O O . LEU A 1 373 ? -4.519 16.061 1.880 1.00 97.50 373 LEU A O 1
ATOM 2865 N N . PHE A 1 374 ? -5.213 14.865 0.106 1.00 97.75 374 PHE A N 1
ATOM 2866 C CA . PHE A 1 374 ? -4.269 13.770 0.287 1.00 97.75 374 PHE A CA 1
ATOM 2867 C C . PHE A 1 374 ? -2.824 14.235 0.069 1.00 97.75 374 PHE A C 1
ATOM 2869 O O . PHE A 1 374 ? -1.968 13.960 0.912 1.00 97.75 374 PHE A O 1
ATOM 2876 N N . GLN A 1 375 ? -2.575 15.030 -0.976 1.00 97.69 375 GLN A N 1
ATOM 2877 C CA . GLN A 1 375 ? -1.276 15.666 -1.214 1.00 97.69 375 GLN A CA 1
ATOM 2878 C C . GLN A 1 375 ? -0.876 16.583 -0.053 1.00 97.69 375 GLN A C 1
ATOM 2880 O O . GLN A 1 375 ? 0.215 16.449 0.497 1.00 97.69 375 GLN A O 1
ATOM 2885 N N . ALA A 1 376 ? -1.789 17.434 0.427 1.00 97.62 376 ALA A N 1
ATOM 2886 C CA . ALA A 1 376 ? -1.516 18.302 1.573 1.00 97.62 376 ALA A CA 1
ATOM 2887 C C . ALA A 1 376 ? -1.174 17.511 2.855 1.00 97.62 376 ALA A C 1
ATOM 2889 O O . ALA A 1 376 ? -0.292 17.910 3.624 1.00 97.62 376 ALA A O 1
ATOM 2890 N N . ALA A 1 377 ? -1.845 16.377 3.091 1.00 97.69 377 ALA A N 1
ATOM 2891 C CA . ALA A 1 377 ? -1.533 15.477 4.201 1.00 97.69 377 ALA A CA 1
ATOM 2892 C C . ALA A 1 377 ? -0.142 14.844 4.047 1.00 97.69 377 ALA A C 1
ATOM 2894 O O . ALA A 1 377 ? 0.617 14.767 5.016 1.00 97.69 377 ALA A O 1
ATOM 2895 N N . MET A 1 378 ? 0.212 14.436 2.829 1.00 96.75 378 MET A N 1
ATOM 2896 C CA . MET A 1 378 ? 1.515 13.866 2.500 1.00 96.75 378 MET A CA 1
ATOM 2897 C C . MET A 1 378 ? 2.649 14.866 2.718 1.00 96.75 378 MET A C 1
ATOM 2899 O O . MET A 1 378 ? 3.585 14.560 3.454 1.00 96.75 378 MET A O 1
ATOM 2903 N N . GLU A 1 379 ? 2.535 16.073 2.164 1.00 95.38 379 GLU A N 1
ATOM 2904 C CA . GLU A 1 379 ? 3.502 17.159 2.350 1.00 95.38 379 GLU A CA 1
ATOM 2905 C C . GLU A 1 379 ? 3.678 17.511 3.829 1.00 95.38 379 GLU A C 1
ATOM 2907 O O . GLU A 1 379 ? 4.798 17.683 4.316 1.00 95.38 379 GLU A O 1
ATOM 2912 N N . HIS A 1 380 ? 2.573 17.594 4.578 1.00 95.25 380 HIS A N 1
ATOM 2913 C CA . HIS A 1 380 ? 2.619 17.848 6.012 1.00 95.25 380 HIS A CA 1
ATOM 2914 C C . HIS A 1 380 ? 3.416 16.764 6.745 1.00 95.25 380 HIS A C 1
ATOM 2916 O O . HIS A 1 380 ? 4.335 17.086 7.499 1.00 95.25 380 HIS A O 1
ATOM 2922 N N . CYS A 1 381 ? 3.125 15.487 6.491 1.00 94.94 381 CYS A N 1
ATOM 2923 C CA . CYS A 1 381 ? 3.855 14.398 7.129 1.00 94.94 381 CYS A CA 1
ATOM 2924 C C . CYS A 1 381 ? 5.319 14.294 6.664 1.00 94.94 381 CYS A C 1
ATOM 2926 O O . CYS A 1 381 ? 6.181 13.934 7.469 1.00 94.94 381 CYS A O 1
ATOM 2928 N N . ALA A 1 382 ? 5.621 14.631 5.407 1.00 91.81 382 ALA A N 1
ATOM 2929 C CA . ALA A 1 382 ? 6.982 14.660 4.878 1.00 91.81 382 ALA A CA 1
ATOM 2930 C C . ALA A 1 382 ? 7.835 15.731 5.578 1.00 91.81 382 ALA A C 1
ATOM 2932 O O . ALA A 1 382 ? 8.960 15.439 5.991 1.00 91.81 382 ALA A O 1
ATOM 2933 N N . ARG A 1 383 ? 7.283 16.933 5.811 1.00 90.69 383 ARG A N 1
ATOM 2934 C CA . ARG A 1 383 ? 7.959 18.011 6.563 1.00 90.69 383 ARG A CA 1
ATOM 2935 C C . ARG A 1 383 ? 8.279 17.629 8.007 1.00 90.69 383 ARG A C 1
ATOM 2937 O O . ARG A 1 383 ? 9.312 18.029 8.532 1.00 90.69 383 ARG A O 1
ATOM 2944 N N . GLU A 1 384 ? 7.414 16.849 8.648 1.00 89.94 384 GLU A N 1
ATOM 2945 C CA . GLU A 1 384 ? 7.607 16.377 10.028 1.00 89.94 384 GLU A CA 1
ATOM 2946 C C . GLU A 1 384 ? 8.381 15.052 10.120 1.00 89.94 384 GLU A C 1
ATOM 2948 O O . GLU A 1 384 ? 8.561 14.487 11.210 1.00 89.94 384 GLU A O 1
ATOM 2953 N N . SER A 1 385 ? 8.814 14.516 8.976 1.00 85.38 385 SER A N 1
ATOM 2954 C CA . SER A 1 385 ? 9.428 13.200 8.917 1.00 85.38 385 SER A CA 1
ATOM 2955 C C . SER A 1 385 ? 10.756 13.148 9.675 1.00 85.38 385 SER A C 1
ATOM 2957 O O . SER A 1 385 ? 11.463 14.132 9.885 1.00 85.38 385 SER A O 1
ATOM 2959 N N . ARG A 1 386 ? 11.080 11.949 10.158 1.00 83.06 386 ARG A N 1
ATOM 2960 C CA . ARG A 1 386 ? 12.294 11.669 10.928 1.00 83.06 386 ARG A CA 1
ATOM 2961 C C . ARG A 1 386 ? 13.019 10.490 10.310 1.00 83.06 386 ARG A C 1
ATOM 2963 O O . ARG A 1 386 ? 12.406 9.654 9.650 1.00 83.06 386 ARG A O 1
ATOM 2970 N N . ARG A 1 387 ? 14.299 10.350 10.650 1.00 80.44 387 ARG A N 1
ATOM 2971 C CA . ARG A 1 387 ? 15.120 9.217 10.227 1.00 80.44 387 ARG A CA 1
ATOM 2972 C C . ARG A 1 387 ? 14.515 7.868 10.630 1.00 80.44 387 ARG A C 1
ATOM 2974 O O . ARG A 1 387 ? 14.114 7.663 11.783 1.00 80.44 387 ARG A O 1
ATOM 2981 N N . TRP A 1 388 ? 14.564 6.927 9.689 1.00 82.50 388 TRP A N 1
ATOM 2982 C CA . TRP A 1 388 ? 14.209 5.525 9.889 1.00 82.50 388 TRP A CA 1
ATOM 2983 C C . TRP A 1 388 ? 14.960 4.882 11.069 1.00 82.50 388 TRP A C 1
ATOM 2985 O O . TRP A 1 388 ? 16.135 5.168 11.330 1.00 82.50 388 TRP A O 1
ATOM 2995 N N . SER A 1 389 ? 14.306 3.964 11.786 1.00 80.56 389 SER A N 1
ATOM 2996 C CA . SER A 1 389 ? 14.862 3.342 12.995 1.00 80.56 389 SER A CA 1
ATOM 2997 C C . SER A 1 389 ? 14.775 1.816 12.983 1.00 80.56 389 SER A C 1
ATOM 2999 O O . SER A 1 389 ? 13.686 1.246 13.065 1.00 80.56 389 SER A O 1
ATOM 3001 N N . LYS A 1 390 ? 15.941 1.143 13.028 1.00 84.38 390 LYS A N 1
ATOM 3002 C CA . LYS A 1 390 ? 16.040 -0.320 13.244 1.00 84.38 390 LYS A CA 1
ATOM 3003 C C . LYS A 1 390 ? 15.299 -0.752 14.507 1.00 84.38 390 LYS A C 1
ATOM 3005 O O . LYS A 1 390 ? 14.605 -1.761 14.499 1.00 84.38 390 LYS A O 1
ATOM 3010 N N . GLY A 1 391 ? 15.435 0.029 15.580 1.00 86.06 391 GLY A N 1
ATOM 3011 C CA . GLY A 1 391 ? 14.771 -0.253 16.849 1.00 86.06 391 GLY A CA 1
ATOM 3012 C C . GLY A 1 391 ? 13.249 -0.173 16.739 1.00 86.06 391 GLY A C 1
ATOM 3013 O O . GLY A 1 391 ? 12.562 -0.986 17.346 1.00 86.06 391 GLY A O 1
ATOM 3014 N N . THR A 1 392 ? 12.717 0.753 15.935 1.00 84.12 392 THR A N 1
ATOM 3015 C CA . THR A 1 392 ? 11.271 0.820 15.675 1.00 84.12 392 THR A CA 1
ATOM 3016 C C . THR A 1 392 ? 10.816 -0.384 14.854 1.00 84.12 392 THR A C 1
ATOM 3018 O O . THR A 1 392 ? 9.798 -0.975 15.188 1.00 84.12 392 THR A O 1
ATOM 3021 N N . ALA A 1 393 ? 11.590 -0.809 13.850 1.00 84.75 393 ALA A N 1
ATOM 3022 C CA . ALA A 1 393 ? 11.259 -1.986 13.043 1.00 84.75 393 ALA A CA 1
ATOM 3023 C C . ALA A 1 393 ? 11.182 -3.268 13.882 1.00 84.75 393 ALA A C 1
ATOM 3025 O O . ALA A 1 393 ? 10.201 -3.999 13.797 1.00 84.75 393 ALA A O 1
ATOM 3026 N N . ILE A 1 394 ? 12.161 -3.496 14.762 1.00 87.69 394 ILE A N 1
ATOM 3027 C CA . ILE A 1 394 ? 12.132 -4.638 15.688 1.00 87.69 394 ILE A CA 1
ATOM 3028 C C . ILE A 1 394 ? 10.922 -4.533 16.624 1.00 87.69 394 ILE A C 1
ATOM 3030 O O . ILE A 1 394 ? 10.184 -5.503 16.785 1.00 87.69 394 ILE A O 1
ATOM 3034 N N . LYS A 1 395 ? 10.669 -3.347 17.199 1.00 87.62 395 LYS A N 1
ATOM 3035 C CA . LYS A 1 395 ? 9.501 -3.121 18.063 1.00 87.62 395 LYS A CA 1
ATOM 3036 C C . LYS A 1 395 ? 8.191 -3.430 17.345 1.00 87.62 395 LYS A C 1
ATOM 3038 O O . LYS A 1 395 ? 7.357 -4.101 17.939 1.00 87.62 395 LYS A O 1
ATOM 3043 N N . ALA A 1 396 ? 8.034 -2.999 16.095 1.00 86.06 396 ALA A N 1
ATOM 3044 C CA . ALA A 1 396 ? 6.846 -3.258 15.290 1.00 86.06 396 ALA A CA 1
ATOM 3045 C C . ALA A 1 396 ? 6.628 -4.756 15.037 1.00 86.06 396 ALA A C 1
ATOM 3047 O O . ALA A 1 396 ? 5.515 -5.236 15.207 1.00 86.06 396 ALA A O 1
ATOM 3048 N N . ILE A 1 397 ? 7.688 -5.511 14.731 1.00 85.31 397 ILE A N 1
ATOM 3049 C CA . ILE A 1 397 ? 7.605 -6.972 14.558 1.00 85.31 397 ILE A CA 1
ATOM 3050 C C . ILE A 1 397 ? 7.201 -7.666 15.872 1.00 85.31 397 ILE A C 1
ATOM 3052 O O . ILE A 1 397 ? 6.425 -8.616 15.867 1.00 85.31 397 ILE A O 1
ATOM 3056 N N . THR A 1 398 ? 7.697 -7.184 17.016 1.00 86.06 398 THR A N 1
ATOM 3057 C CA . THR A 1 398 ? 7.404 -7.774 18.340 1.00 86.06 398 THR A CA 1
ATOM 3058 C C . THR A 1 398 ? 6.127 -7.249 19.010 1.00 86.06 398 THR A C 1
ATOM 3060 O O . THR A 1 398 ? 5.766 -7.704 20.099 1.00 86.06 398 THR A O 1
ATOM 3063 N N . ALA A 1 399 ? 5.447 -6.266 18.414 1.00 86.56 399 ALA A N 1
ATOM 3064 C CA . ALA A 1 399 ? 4.302 -5.616 19.034 1.00 86.56 399 ALA A CA 1
ATOM 3065 C C . ALA A 1 399 ? 3.098 -6.569 19.089 1.00 86.56 399 ALA A C 1
ATOM 3067 O O . ALA A 1 399 ? 2.597 -7.033 18.071 1.00 86.56 399 ALA A O 1
ATOM 3068 N N . LYS A 1 400 ? 2.580 -6.818 20.299 1.00 77.75 400 LYS A N 1
ATOM 3069 C CA . LYS A 1 400 ? 1.402 -7.681 20.514 1.00 77.75 400 LYS A CA 1
ATOM 3070 C C . LYS A 1 400 ? 0.084 -7.071 20.012 1.00 77.75 400 LYS A C 1
ATOM 3072 O O . LYS A 1 400 ? -0.884 -7.801 19.829 1.00 77.75 400 LYS A O 1
ATOM 3077 N N . ARG A 1 401 ? 0.017 -5.744 19.852 1.00 70.38 401 ARG A N 1
ATOM 3078 C CA . ARG A 1 401 ? -1.190 -5.009 19.439 1.00 70.38 401 ARG A CA 1
ATOM 3079 C C . ARG A 1 401 ? -0.833 -3.926 18.436 1.00 70.38 401 ARG A C 1
ATOM 3081 O O . ARG A 1 401 ? -0.271 -2.894 18.800 1.00 70.38 401 ARG A O 1
ATOM 3088 N N . SER A 1 402 ? -1.174 -4.187 17.190 1.00 80.50 402 SER A N 1
ATOM 3089 C CA . SER A 1 402 ? -0.987 -3.272 16.069 1.00 80.50 402 SER A CA 1
ATOM 3090 C C . SER A 1 402 ? -2.302 -2.804 15.460 1.00 80.50 402 SER A C 1
ATOM 3092 O O . SER A 1 402 ? -2.364 -1.667 15.014 1.00 80.50 402 SER A O 1
ATOM 3094 N N . CYS A 1 403 ? -3.337 -3.653 15.484 1.00 93.88 403 CYS A N 1
ATOM 3095 C CA . CYS A 1 403 ? -4.682 -3.340 15.020 1.00 93.88 403 CYS A CA 1
ATOM 3096 C C . CYS A 1 403 ? -5.487 -2.660 16.132 1.00 93.88 403 CYS A C 1
ATOM 3098 O O . CYS A 1 403 ? -5.635 -3.212 17.225 1.00 93.88 403 CYS A O 1
ATOM 3100 N N . LEU A 1 404 ? -6.032 -1.491 15.818 1.00 95.94 404 LEU A N 1
ATOM 3101 C CA . LEU A 1 404 ? -7.042 -0.790 16.598 1.00 95.94 404 LEU A CA 1
ATOM 3102 C C . LEU A 1 404 ? -8.387 -1.492 16.410 1.00 95.94 404 LEU A C 1
ATOM 3104 O O . LEU A 1 404 ? -8.715 -1.925 15.306 1.00 95.94 404 LEU A O 1
ATOM 3108 N N . ARG A 1 405 ? -9.169 -1.628 17.478 1.00 94.62 405 ARG A N 1
ATOM 3109 C CA . ARG A 1 405 ? -10.476 -2.290 17.434 1.00 94.62 405 ARG A CA 1
ATOM 3110 C C . ARG A 1 405 ? -11.560 -1.271 17.720 1.00 94.62 405 ARG A C 1
ATOM 3112 O O . ARG A 1 405 ? -11.576 -0.697 18.798 1.00 94.62 405 ARG A O 1
ATOM 3119 N N . ALA A 1 406 ? -12.493 -1.086 16.789 1.00 94.44 406 ALA A N 1
ATOM 3120 C CA . ALA A 1 406 ? -13.527 -0.058 16.911 1.00 94.44 406 ALA A CA 1
ATOM 3121 C C . ALA A 1 406 ? -14.337 -0.142 18.223 1.00 94.44 406 ALA A C 1
ATOM 3123 O O . ALA A 1 406 ? -14.640 0.888 18.811 1.00 94.44 406 ALA A O 1
ATOM 3124 N N . HIS A 1 407 ? -14.623 -1.351 18.726 1.00 94.50 407 HIS A N 1
ATOM 3125 C CA . HIS A 1 407 ? -15.364 -1.535 19.983 1.00 94.50 407 HIS A CA 1
ATOM 3126 C C . HIS A 1 407 ? -14.599 -1.082 21.238 1.00 94.50 407 HIS A C 1
ATOM 3128 O O . HIS A 1 407 ? -15.226 -0.822 22.256 1.00 94.50 407 HIS A O 1
ATOM 3134 N N . GLU A 1 408 ? -13.266 -0.982 21.184 1.00 95.62 408 GLU A N 1
ATOM 3135 C CA . GLU A 1 408 ? -12.455 -0.443 22.289 1.00 95.62 408 GLU A CA 1
ATOM 3136 C C . GLU A 1 408 ? -12.568 1.091 22.378 1.00 95.62 408 GLU A C 1
ATOM 3138 O O . GLU A 1 408 ? -12.150 1.682 23.367 1.00 95.62 408 GLU A O 1
ATOM 3143 N N . TYR A 1 409 ? -13.163 1.726 21.361 1.00 96.50 409 TYR A N 1
ATOM 3144 C CA . TYR A 1 409 ? -13.305 3.175 21.215 1.00 96.50 409 TYR A CA 1
ATOM 3145 C C . TYR A 1 409 ? -14.754 3.554 20.854 1.00 96.50 409 TYR A C 1
ATOM 3147 O O . TYR A 1 409 ? -15.008 4.362 19.954 1.00 96.50 409 TYR A O 1
ATOM 3155 N N . ALA A 1 410 ? -15.720 2.910 21.519 1.00 95.19 410 ALA A N 1
ATOM 3156 C CA . ALA A 1 410 ? -17.150 3.138 21.297 1.00 95.19 410 ALA A CA 1
ATOM 3157 C C . ALA A 1 410 ? -17.604 4.539 21.747 1.00 95.19 410 ALA A C 1
ATOM 3159 O O . ALA A 1 410 ? -18.445 5.147 21.083 1.00 95.19 410 ALA A O 1
ATOM 3160 N N . GLU A 1 411 ? -16.984 5.077 22.798 1.00 96.62 411 GLU A N 1
ATOM 3161 C CA . GLU A 1 411 ? -17.297 6.400 23.345 1.00 96.62 411 GLU A CA 1
ATOM 3162 C C . GLU A 1 411 ? -16.488 7.522 22.663 1.00 96.62 411 GLU A C 1
ATOM 3164 O O . GLU A 1 411 ? -15.319 7.304 22.311 1.00 96.62 411 GLU A O 1
ATOM 3169 N N . PRO A 1 412 ? -17.066 8.726 22.480 1.00 96.12 412 PRO A N 1
ATOM 3170 C CA . PRO A 1 412 ? -16.363 9.876 21.908 1.00 96.12 412 PRO A CA 1
ATOM 3171 C C . PRO A 1 412 ? -15.082 10.256 22.660 1.00 96.12 412 PRO A C 1
ATOM 3173 O O . PRO A 1 412 ? -14.056 10.535 22.042 1.00 96.12 412 PRO A O 1
ATOM 3176 N N . GLU A 1 413 ? -15.093 10.211 23.992 1.00 96.94 413 GLU A N 1
ATOM 3177 C CA . GLU A 1 413 ? -13.944 10.561 24.832 1.00 96.94 413 GLU A CA 1
ATOM 3178 C C . GLU A 1 413 ? -12.766 9.615 24.572 1.00 96.94 413 GLU A C 1
ATOM 3180 O O . GLU A 1 413 ? -11.637 10.062 24.362 1.00 96.94 413 GLU A O 1
ATOM 3185 N N . ALA A 1 414 ? -13.038 8.309 24.473 1.00 97.25 414 ALA A N 1
ATOM 3186 C CA . ALA A 1 414 ? -12.028 7.307 24.137 1.00 97.25 414 ALA A CA 1
ATOM 3187 C C . ALA A 1 414 ? -11.448 7.531 22.730 1.00 97.25 414 ALA A C 1
ATOM 3189 O O . ALA A 1 414 ? -10.261 7.294 22.491 1.00 97.25 414 ALA A O 1
ATOM 3190 N N . ARG A 1 415 ? -12.264 8.012 21.781 1.00 97.62 415 ARG A N 1
ATOM 3191 C CA . ARG A 1 415 ? -11.791 8.375 20.438 1.00 97.62 415 ARG A CA 1
ATOM 3192 C C . ARG A 1 415 ? -10.903 9.615 20.457 1.00 97.62 415 ARG A C 1
ATOM 3194 O O . ARG A 1 415 ? -9.887 9.627 19.765 1.00 97.62 415 ARG A O 1
ATOM 3201 N N . LEU A 1 416 ? -11.220 10.622 21.266 1.00 96.94 416 LEU A N 1
ATOM 3202 C CA . LEU A 1 416 ? -10.355 11.791 21.444 1.00 96.94 416 LEU A CA 1
ATOM 3203 C C . LEU A 1 416 ? -8.993 11.402 22.037 1.00 96.94 416 LEU A C 1
ATOM 3205 O O . LEU A 1 416 ? -7.961 11.823 21.513 1.00 96.94 416 LEU A O 1
ATOM 3209 N N . GLU A 1 417 ? -8.975 10.543 23.060 1.00 97.62 417 GLU A N 1
ATOM 3210 C CA . GLU A 1 417 ? -7.729 9.999 23.621 1.00 97.62 417 GLU A CA 1
ATOM 3211 C C . GLU A 1 417 ? -6.922 9.221 22.574 1.00 97.62 417 GLU A C 1
ATOM 3213 O O . GLU A 1 417 ? -5.710 9.420 22.437 1.00 97.62 417 GLU A O 1
ATOM 3218 N N . LEU A 1 418 ? -7.594 8.385 21.772 1.00 97.50 418 LEU A N 1
ATOM 3219 C CA . LEU A 1 418 ? -6.960 7.678 20.662 1.00 97.50 418 LEU A CA 1
ATOM 3220 C C . LEU A 1 418 ? -6.338 8.650 19.654 1.00 97.50 418 LEU A C 1
ATOM 3222 O O . LEU A 1 418 ? -5.243 8.386 19.157 1.00 97.50 418 LEU A O 1
ATOM 3226 N N . MET A 1 419 ? -6.989 9.774 19.352 1.00 97.88 419 MET A N 1
ATOM 3227 C CA . MET A 1 419 ? -6.426 10.756 18.429 1.00 97.88 419 MET A CA 1
ATOM 3228 C C . MET A 1 419 ? -5.113 11.352 18.945 1.00 97.88 419 MET A C 1
ATOM 3230 O O . MET A 1 419 ? -4.148 11.475 18.187 1.00 97.88 419 MET A O 1
ATOM 3234 N N . GLU A 1 420 ? -5.038 11.676 20.235 1.00 97.69 420 GLU A N 1
ATOM 3235 C CA . GLU A 1 420 ? -3.802 12.160 20.862 1.00 97.69 420 GLU A CA 1
ATOM 3236 C C . GLU A 1 420 ? -2.689 11.103 20.834 1.00 97.69 420 GLU A C 1
ATOM 3238 O O . GLU A 1 420 ? -1.514 11.405 20.583 1.00 97.69 420 GLU A O 1
ATOM 3243 N N . ASP A 1 421 ? -3.046 9.834 21.026 1.00 97.00 421 ASP A N 1
ATOM 3244 C CA . ASP A 1 421 ? -2.118 8.714 20.884 1.00 97.00 421 ASP A CA 1
ATOM 3245 C C . ASP A 1 421 ? -1.618 8.542 19.447 1.00 97.00 421 ASP A C 1
ATOM 3247 O O . ASP A 1 421 ? -0.418 8.320 19.232 1.00 97.00 421 ASP A O 1
ATOM 3251 N N . LEU A 1 422 ? -2.504 8.687 18.459 1.00 96.81 422 LEU A N 1
ATOM 3252 C CA . LEU A 1 422 ? -2.161 8.654 17.040 1.00 96.81 422 LEU A CA 1
ATOM 3253 C C . LEU A 1 422 ? -1.205 9.796 16.688 1.00 96.81 422 LEU A C 1
ATOM 3255 O O . LEU A 1 422 ? -0.123 9.519 16.164 1.00 96.81 422 LEU A O 1
ATOM 3259 N N . ARG A 1 423 ? -1.511 11.038 17.078 1.00 96.75 423 ARG A N 1
ATOM 3260 C CA . ARG A 1 423 ? -0.634 12.208 16.882 1.00 96.75 423 ARG A CA 1
ATOM 3261 C C . ARG A 1 423 ? 0.748 11.993 17.506 1.00 96.75 423 ARG A C 1
ATOM 3263 O O . ARG A 1 423 ? 1.767 12.155 16.833 1.00 96.75 423 ARG A O 1
ATOM 3270 N N . ARG A 1 424 ? 0.818 11.499 18.752 1.00 95.62 424 ARG A N 1
ATOM 3271 C CA . ARG A 1 424 ? 2.098 11.110 19.385 1.00 95.62 424 ARG A CA 1
ATOM 3272 C C . ARG A 1 424 ? 2.837 10.028 18.607 1.00 95.62 424 ARG A C 1
ATOM 3274 O O . ARG A 1 424 ? 4.070 10.044 18.546 1.00 95.62 424 ARG A O 1
ATOM 3281 N N . SER A 1 425 ? 2.116 9.056 18.053 1.00 94.75 425 SER A N 1
ATOM 3282 C CA . SER A 1 425 ? 2.712 7.988 17.249 1.00 94.75 425 SER A CA 1
ATOM 3283 C C . SER A 1 425 ? 3.332 8.525 15.956 1.00 94.75 425 SER A C 1
ATOM 3285 O O . SER A 1 425 ? 4.402 8.061 15.549 1.00 94.75 425 SER A O 1
ATOM 3287 N N . TRP A 1 426 ? 2.734 9.555 15.351 1.00 94.75 426 TRP A N 1
ATOM 3288 C CA . TRP A 1 426 ? 3.235 10.175 14.127 1.00 94.75 426 TRP A CA 1
ATOM 3289 C C . TRP A 1 426 ? 4.581 10.873 14.330 1.00 94.75 426 TRP A C 1
ATOM 3291 O O . TRP A 1 426 ? 5.435 10.811 13.447 1.00 94.75 426 TRP A O 1
ATOM 3301 N N . CYS A 1 427 ? 4.851 11.399 15.525 1.00 93.12 427 CYS A N 1
ATOM 3302 C CA . CYS A 1 427 ? 6.145 11.998 15.862 1.00 93.12 427 CYS A CA 1
ATOM 3303 C C . CYS A 1 427 ? 7.277 10.972 16.081 1.00 93.12 427 CYS A C 1
ATOM 3305 O O . CYS A 1 427 ? 8.437 11.348 16.282 1.00 93.12 427 CYS A O 1
ATOM 3307 N N . LYS A 1 428 ? 6.993 9.664 16.089 1.00 91.50 428 LYS A N 1
ATOM 3308 C CA . LYS A 1 428 ? 8.027 8.632 16.272 1.00 91.50 428 LYS A CA 1
ATOM 3309 C C . LYS A 1 428 ? 8.770 8.343 14.970 1.00 91.50 428 LYS A C 1
ATOM 3311 O O . LYS A 1 428 ? 8.225 8.477 13.871 1.00 91.50 428 LYS A O 1
ATOM 3316 N N . LYS A 1 429 ? 10.025 7.892 15.117 1.00 89.88 429 LYS A N 1
ATOM 3317 C CA . LYS A 1 429 ? 10.885 7.482 13.996 1.00 89.88 429 LYS A CA 1
ATOM 3318 C C . LYS A 1 429 ? 10.167 6.421 13.149 1.00 89.88 429 LYS A C 1
ATOM 3320 O O . LYS A 1 429 ? 9.831 5.379 13.719 1.00 89.88 429 LYS A O 1
ATOM 3325 N N . PRO A 1 430 ? 9.928 6.678 11.854 1.00 90.38 430 PRO A N 1
ATOM 3326 C CA . PRO A 1 430 ? 9.145 5.802 10.997 1.00 90.38 430 PRO A CA 1
ATOM 3327 C C . PRO A 1 430 ? 9.871 4.491 10.669 1.00 90.38 430 PRO A C 1
ATOM 3329 O O . PRO A 1 430 ? 11.091 4.358 10.817 1.00 90.38 430 PRO A O 1
ATOM 3332 N N . ILE A 1 431 ? 9.077 3.534 10.204 1.00 91.44 431 ILE A N 1
ATOM 3333 C CA . ILE A 1 431 ? 9.469 2.364 9.416 1.00 91.44 431 ILE A CA 1
ATOM 3334 C C . ILE A 1 431 ? 8.816 2.457 8.027 1.00 91.44 431 ILE A C 1
ATOM 3336 O O . ILE A 1 431 ? 8.067 3.401 7.787 1.00 91.44 431 ILE A O 1
ATOM 3340 N N . CYS A 1 432 ? 9.087 1.522 7.109 1.00 92.25 432 CYS A N 1
ATOM 3341 C CA . CYS A 1 432 ? 8.563 1.600 5.734 1.00 92.25 432 CYS A CA 1
ATOM 3342 C C . CYS A 1 432 ? 7.026 1.716 5.697 1.00 92.25 432 CYS A C 1
ATOM 3344 O O . CYS A 1 432 ? 6.489 2.632 5.088 1.00 92.25 432 CYS A O 1
ATOM 3346 N N . SER A 1 433 ? 6.315 0.888 6.464 1.00 95.19 433 SER A N 1
ATOM 3347 C CA . SER A 1 433 ? 4.850 0.933 6.591 1.00 95.19 433 SER A CA 1
ATOM 3348 C C . SER A 1 433 ? 4.312 2.207 7.253 1.00 95.19 433 SER A C 1
ATOM 3350 O O . SER A 1 433 ? 3.153 2.563 7.048 1.00 95.19 433 SER A O 1
ATOM 3352 N N . SER A 1 434 ? 5.125 2.917 8.046 1.00 95.44 434 SER A N 1
ATOM 3353 C CA . SER A 1 434 ? 4.671 4.112 8.761 1.00 95.44 434 SER A CA 1
ATOM 3354 C C . SER A 1 434 ? 4.251 5.238 7.825 1.00 95.44 434 SER A C 1
ATOM 3356 O O . SER A 1 434 ? 3.413 6.036 8.227 1.00 95.44 434 SER A O 1
ATOM 3358 N N . VAL A 1 435 ? 4.850 5.339 6.634 1.00 95.69 435 VAL A N 1
ATOM 3359 C CA . VAL A 1 435 ? 4.570 6.423 5.680 1.00 95.69 435 VAL A CA 1
ATOM 3360 C C . VAL A 1 435 ? 3.106 6.367 5.261 1.00 95.69 435 VAL A C 1
ATOM 3362 O O . VAL A 1 435 ? 2.347 7.279 5.580 1.00 95.69 435 VAL A O 1
ATOM 3365 N N . ALA A 1 436 ? 2.686 5.241 4.680 1.00 97.69 436 ALA A N 1
ATOM 3366 C CA . ALA A 1 436 ? 1.307 5.022 4.259 1.00 97.69 436 ALA A CA 1
ATOM 3367 C C . ALA A 1 436 ? 0.305 5.223 5.407 1.00 97.69 436 ALA A C 1
ATOM 3369 O O . ALA A 1 436 ? -0.684 5.935 5.246 1.00 97.69 436 ALA A O 1
ATOM 3370 N N . ILE A 1 437 ? 0.587 4.660 6.589 1.00 97.88 437 ILE A N 1
ATOM 3371 C CA . ILE A 1 437 ? -0.304 4.773 7.754 1.00 97.88 437 ILE A CA 1
ATOM 3372 C C . ILE A 1 437 ? -0.483 6.237 8.169 1.00 97.88 437 ILE A C 1
ATOM 3374 O O . ILE A 1 437 ? -1.613 6.696 8.329 1.00 97.88 437 ILE A O 1
ATOM 3378 N N . LYS A 1 438 ? 0.620 6.977 8.341 1.00 97.50 438 LYS A N 1
ATOM 3379 C CA . LYS A 1 438 ? 0.581 8.370 8.804 1.00 97.50 438 LYS A CA 1
ATOM 3380 C C . LYS A 1 438 ? -0.142 9.264 7.802 1.00 97.50 438 LYS A C 1
ATOM 3382 O O . LYS A 1 438 ? -1.007 10.025 8.220 1.00 97.50 438 LYS A O 1
ATOM 3387 N N . VAL A 1 439 ? 0.161 9.139 6.507 1.00 98.06 439 VAL A N 1
ATOM 3388 C CA . VAL A 1 439 ? -0.474 9.964 5.466 1.00 98.06 439 VAL A CA 1
ATOM 3389 C C . VAL A 1 439 ? -1.980 9.723 5.424 1.00 98.06 439 VAL A C 1
ATOM 3391 O O . VAL A 1 439 ? -2.743 10.681 5.481 1.00 98.06 439 VAL A O 1
ATOM 3394 N N . TRP A 1 440 ? -2.432 8.466 5.421 1.00 98.50 440 TRP A N 1
ATOM 3395 C CA . TRP A 1 440 ? -3.866 8.163 5.407 1.00 98.50 440 TRP A CA 1
ATOM 3396 C C . TRP A 1 440 ? -4.593 8.638 6.665 1.00 98.50 440 TRP A C 1
ATOM 3398 O O . TRP A 1 440 ? -5.686 9.194 6.578 1.00 98.50 440 TRP A O 1
ATOM 3408 N N . GLN A 1 441 ? -3.996 8.466 7.844 1.00 98.12 441 GLN A N 1
ATOM 3409 C CA . GLN A 1 441 ? -4.605 8.948 9.085 1.00 98.12 441 GLN A CA 1
ATOM 3410 C C . GLN A 1 441 ? -4.653 10.476 9.151 1.00 98.12 441 GLN A C 1
ATOM 3412 O O . GLN A 1 441 ? -5.662 11.039 9.577 1.00 98.12 441 GLN A O 1
ATOM 3417 N N . LYS A 1 442 ? -3.603 11.149 8.668 1.00 97.94 442 LYS A N 1
ATOM 3418 C CA . LYS A 1 442 ? -3.565 12.606 8.547 1.00 97.94 442 LYS A CA 1
ATOM 3419 C C . LYS A 1 442 ? -4.586 13.113 7.531 1.00 97.94 442 LYS A C 1
ATOM 3421 O O . LYS A 1 442 ? -5.286 14.079 7.812 1.00 97.94 442 LYS A O 1
ATOM 3426 N N . TYR A 1 443 ? -4.736 12.431 6.397 1.00 98.12 443 TYR A N 1
ATOM 3427 C CA . TYR A 1 443 ? -5.783 12.718 5.420 1.00 98.12 443 TYR A CA 1
ATOM 3428 C C . TYR A 1 443 ? -7.169 12.657 6.069 1.00 98.12 443 TYR A C 1
ATOM 3430 O O . TYR A 1 443 ? -7.959 13.586 5.910 1.00 98.12 443 TYR A O 1
ATOM 3438 N N . PHE A 1 444 ? -7.455 11.619 6.863 1.00 97.56 444 PHE A N 1
ATOM 3439 C CA . PHE A 1 444 ? -8.734 11.526 7.566 1.00 97.56 444 PHE A CA 1
ATOM 3440 C C . PHE A 1 444 ? -8.946 12.675 8.550 1.00 97.56 444 PHE A C 1
ATOM 3442 O O . PHE A 1 444 ? -10.014 13.280 8.507 1.00 97.56 444 PHE A O 1
ATOM 3449 N N . GLU A 1 445 ? -7.936 13.027 9.349 1.00 97.44 445 GLU A N 1
ATOM 3450 C CA . GLU A 1 445 ? -7.970 14.194 10.243 1.00 97.44 445 GLU A CA 1
ATOM 3451 C C . GLU A 1 445 ? -8.263 15.498 9.489 1.00 97.44 445 GLU A C 1
ATOM 3453 O O . GLU A 1 445 ? -9.131 16.274 9.887 1.00 97.44 445 GLU A O 1
ATOM 3458 N N . MET A 1 446 ? -7.574 15.734 8.373 1.00 96.94 446 MET A N 1
ATOM 3459 C CA . MET A 1 446 ? -7.751 16.951 7.582 1.00 96.94 446 MET A CA 1
ATOM 3460 C C . MET A 1 446 ? -9.108 16.973 6.859 1.00 96.94 446 MET A C 1
ATOM 3462 O O . MET A 1 446 ? -9.715 18.032 6.719 1.00 96.94 446 MET A O 1
ATOM 3466 N N . SER A 1 447 ? -9.625 15.809 6.451 1.00 96.06 447 SER A N 1
ATOM 3467 C CA . SER A 1 447 ? -10.867 15.679 5.663 1.00 96.06 447 SER A CA 1
ATOM 3468 C C . SER A 1 447 ? -12.142 15.957 6.442 1.00 96.06 447 SER A C 1
ATOM 3470 O O . SER A 1 447 ? -13.215 16.071 5.852 1.00 96.06 447 SER A O 1
ATOM 3472 N N . THR A 1 448 ? -12.041 16.025 7.765 1.00 94.94 448 THR A N 1
ATOM 3473 C CA . THR A 1 448 ? -13.172 16.270 8.660 1.00 94.94 448 THR A CA 1
ATOM 3474 C C . THR A 1 448 ? -13.195 17.697 9.208 1.00 94.94 448 THR A C 1
ATOM 3476 O O . THR A 1 448 ? -14.151 18.068 9.885 1.00 94.94 448 THR A O 1
ATOM 3479 N N . GLY A 1 449 ? -12.172 18.510 8.916 1.00 92.06 449 GLY A N 1
ATOM 3480 C CA . GLY A 1 449 ? -12.075 19.895 9.380 1.00 92.06 449 GLY A CA 1
ATOM 3481 C C . GLY A 1 449 ? -11.963 20.036 10.906 1.00 92.06 449 GLY A C 1
ATOM 3482 O O . GLY A 1 449 ? -11.721 19.071 11.629 1.00 92.06 449 GLY A O 1
ATOM 3483 N N . GLN A 1 450 ? -12.142 21.262 11.410 1.00 80.06 450 GLN A N 1
ATOM 3484 C CA . GLN A 1 450 ? -11.931 21.600 12.829 1.00 80.06 450 GLN A CA 1
ATOM 3485 C C . GLN A 1 450 ? -12.949 20.976 13.791 1.00 80.06 450 GLN A C 1
ATOM 3487 O O . GLN A 1 450 ? -12.641 20.782 14.963 1.00 80.06 450 GLN A O 1
ATOM 3492 N N . GLN A 1 451 ? -14.153 20.656 13.319 1.00 75.94 451 GLN A N 1
ATOM 3493 C CA . GLN A 1 451 ? -15.228 20.133 14.168 1.00 75.94 451 GLN A CA 1
ATOM 3494 C C . GLN A 1 451 ? -15.306 18.599 14.172 1.00 75.94 451 GLN A C 1
ATOM 3496 O O . GLN A 1 451 ? -16.201 18.024 14.781 1.00 75.94 451 GLN A O 1
ATOM 3501 N N . GLY A 1 452 ? -14.373 17.923 13.496 1.00 88.75 452 GLY A N 1
ATOM 3502 C CA . GLY A 1 452 ? -14.534 16.525 13.120 1.00 88.75 452 GLY A CA 1
ATOM 3503 C C . GLY A 1 452 ? -13.545 15.534 13.725 1.00 88.75 452 GLY A C 1
ATOM 3504 O O . GLY A 1 452 ? -13.420 14.451 13.169 1.00 88.75 452 GLY A O 1
ATOM 3505 N N . THR A 1 453 ? -12.844 15.844 14.824 1.00 95.56 453 THR A N 1
ATOM 3506 C CA . THR A 1 453 ? -11.858 14.912 15.421 1.00 95.56 453 THR A CA 1
ATOM 3507 C C . THR A 1 453 ? -12.458 13.532 15.704 1.00 95.56 453 THR A C 1
ATOM 3509 O O . THR A 1 453 ? -11.863 12.517 15.350 1.00 95.56 453 THR A O 1
ATOM 3512 N N . ASP A 1 454 ? -13.661 13.488 16.279 1.00 95.81 454 ASP A N 1
ATOM 3513 C CA . ASP A 1 454 ? -14.373 12.232 16.528 1.00 95.81 454 ASP A CA 1
ATOM 3514 C C . ASP A 1 454 ? -14.615 11.453 15.223 1.00 95.81 454 ASP A C 1
ATOM 3516 O O . ASP A 1 454 ? -14.278 10.273 15.108 1.00 95.81 454 ASP A O 1
ATOM 3520 N N . LEU A 1 455 ? -15.099 12.149 14.190 1.00 94.75 455 LEU A N 1
ATOM 3521 C CA . LEU A 1 455 ? -15.336 11.585 12.863 1.00 94.75 455 LEU A CA 1
ATOM 3522 C C . LEU A 1 455 ? -14.037 11.115 12.185 1.00 94.75 455 LEU A C 1
ATOM 3524 O O . LEU A 1 455 ? -14.041 10.084 11.510 1.00 94.75 455 LEU A O 1
ATOM 3528 N N . ALA A 1 456 ? -12.923 11.826 12.369 1.00 96.69 456 ALA A N 1
ATOM 3529 C CA . ALA A 1 456 ? -11.617 11.421 11.859 1.00 96.69 456 ALA A CA 1
ATOM 3530 C C . ALA A 1 456 ? -11.203 10.083 12.463 1.00 96.69 456 ALA A C 1
ATOM 3532 O O . ALA A 1 456 ? -10.813 9.171 11.736 1.00 96.69 456 ALA A O 1
ATOM 3533 N N . VAL A 1 457 ? -11.357 9.931 13.778 1.00 97.38 457 VAL A N 1
ATOM 3534 C CA . VAL A 1 457 ? -11.033 8.687 14.479 1.00 97.38 457 VAL A CA 1
ATOM 3535 C C . VAL A 1 457 ? -11.946 7.556 14.027 1.00 97.38 457 VAL A C 1
ATOM 3537 O O . VAL A 1 457 ? -11.456 6.462 13.760 1.00 97.38 457 VAL A O 1
ATOM 3540 N N . GLN A 1 458 ? -13.245 7.806 13.842 1.00 95.31 458 GLN A N 1
ATOM 3541 C CA . GLN A 1 458 ? -14.151 6.812 13.262 1.00 95.31 458 GLN A CA 1
ATOM 3542 C C . GLN A 1 458 ? -13.702 6.379 11.854 1.00 95.31 458 GLN A C 1
ATOM 3544 O O . GLN A 1 458 ? -13.690 5.185 11.550 1.00 95.31 458 GLN A O 1
ATOM 3549 N N . ARG A 1 459 ? -13.270 7.318 10.997 1.00 95.25 459 ARG A N 1
ATOM 3550 C CA . ARG A 1 459 ? -12.721 7.011 9.661 1.00 95.25 459 ARG A CA 1
ATOM 3551 C C . ARG A 1 459 ? -11.410 6.227 9.742 1.00 95.25 459 ARG A C 1
ATOM 3553 O O . ARG A 1 459 ? -11.230 5.283 8.978 1.00 95.25 459 ARG A O 1
ATOM 3560 N N . ILE A 1 460 ? -10.530 6.559 10.685 1.00 96.94 460 ILE A N 1
ATOM 3561 C CA . ILE A 1 460 ? -9.278 5.834 10.936 1.00 96.94 460 ILE A CA 1
ATOM 3562 C C . ILE A 1 460 ? -9.572 4.408 11.405 1.00 96.94 460 ILE A C 1
ATOM 3564 O O . ILE A 1 460 ? -9.043 3.463 10.831 1.00 96.94 460 ILE A O 1
ATOM 3568 N N . LEU A 1 461 ? -10.457 4.229 12.386 1.00 96.31 461 LEU A N 1
ATOM 3569 C CA . LEU A 1 461 ? -10.881 2.915 12.876 1.00 96.31 461 LEU A CA 1
ATOM 3570 C C . LEU A 1 461 ? -11.554 2.077 11.783 1.00 96.31 461 LEU A C 1
ATOM 3572 O O . LEU A 1 461 ? -11.450 0.854 11.792 1.00 96.31 461 LEU A O 1
ATOM 3576 N N . ARG A 1 462 ? -12.232 2.726 10.835 1.00 93.94 462 ARG A N 1
ATOM 3577 C CA . ARG A 1 462 ? -12.883 2.053 9.712 1.00 93.94 462 ARG A CA 1
ATOM 3578 C C . ARG A 1 462 ? -11.912 1.653 8.606 1.00 93.94 462 ARG A C 1
ATOM 3580 O O . ARG A 1 462 ? -12.070 0.574 8.050 1.00 93.94 462 ARG A O 1
ATOM 3587 N N . TRP A 1 463 ? -10.955 2.513 8.256 1.00 95.56 463 TRP A N 1
ATOM 3588 C CA . TRP A 1 463 ? -10.176 2.370 7.021 1.00 95.56 463 TRP A CA 1
ATOM 3589 C C . TRP A 1 463 ? -8.666 2.218 7.225 1.00 95.56 463 TRP A C 1
ATOM 3591 O O . TRP A 1 463 ? -8.017 1.629 6.374 1.00 95.56 463 TRP A O 1
ATOM 3601 N N . MET A 1 464 ? -8.078 2.714 8.313 1.00 97.81 464 MET A N 1
ATOM 3602 C CA . MET A 1 464 ? -6.638 2.593 8.608 1.00 97.81 464 MET A CA 1
ATOM 3603 C C . MET A 1 464 ? -6.395 2.310 10.108 1.00 97.81 464 MET A C 1
ATOM 3605 O O . MET A 1 464 ? -5.739 3.106 10.792 1.00 97.81 464 MET A O 1
ATOM 3609 N N . PRO A 1 465 ? -6.929 1.201 10.663 1.00 97.38 465 PRO A N 1
ATOM 3610 C CA . PRO A 1 465 ? -6.977 0.963 12.106 1.00 97.38 465 PRO A CA 1
ATOM 3611 C C . PRO A 1 465 ? -5.663 0.384 12.635 1.00 97.38 465 PRO A C 1
ATOM 3613 O O . PRO A 1 465 ? -5.623 -0.715 13.183 1.00 97.38 465 PRO A O 1
ATOM 3616 N N . VAL A 1 466 ? -4.558 1.095 12.449 1.00 97.56 466 VAL A N 1
ATOM 3617 C CA . VAL A 1 466 ? -3.223 0.619 12.824 1.00 97.56 466 VAL A CA 1
ATOM 3618 C C . VAL A 1 466 ? -2.351 1.737 13.377 1.00 97.56 466 VAL A C 1
ATOM 3620 O O . VAL A 1 466 ? -2.495 2.892 13.003 1.00 97.56 466 VAL A O 1
ATOM 3623 N N . PHE A 1 467 ? -1.393 1.417 14.244 1.00 96.75 467 PHE A N 1
ATOM 3624 C CA . PHE A 1 467 ? -0.398 2.405 14.679 1.00 96.75 467 PHE A CA 1
ATOM 3625 C C . PHE A 1 467 ? 0.790 2.459 13.720 1.00 96.75 467 PHE A C 1
ATOM 3627 O O . PHE A 1 467 ? 1.410 1.431 13.433 1.00 96.75 467 PHE A O 1
ATOM 3634 N N . GLY A 1 468 ? 1.181 3.663 13.297 1.00 93.88 468 GLY A N 1
ATOM 3635 C CA . GLY A 1 468 ? 2.297 3.852 12.368 1.00 93.88 468 GLY A CA 1
ATOM 3636 C C . GLY A 1 468 ? 3.631 3.300 12.881 1.00 93.88 468 GLY A C 1
ATOM 3637 O O . GLY A 1 468 ? 4.417 2.778 12.099 1.00 93.88 468 GLY A O 1
ATOM 3638 N N . ASP A 1 469 ? 3.896 3.367 14.189 1.00 91.88 469 ASP A N 1
ATOM 3639 C CA . ASP A 1 469 ? 5.164 2.948 14.808 1.00 91.88 469 ASP A CA 1
ATOM 3640 C C . ASP A 1 469 ? 5.196 1.484 15.282 1.00 91.88 469 ASP A C 1
ATOM 3642 O O . ASP A 1 469 ? 6.208 1.046 15.834 1.00 91.88 469 ASP A O 1
ATOM 3646 N N . ARG A 1 470 ? 4.098 0.733 15.113 1.00 93.88 470 ARG A N 1
ATOM 3647 C CA . ARG A 1 470 ? 3.937 -0.630 15.664 1.00 93.88 470 ARG A CA 1
ATOM 3648 C C . ARG A 1 470 ? 3.456 -1.667 14.653 1.00 93.88 470 ARG A C 1
ATOM 3650 O O . ARG A 1 470 ? 3.124 -2.778 15.052 1.00 93.88 470 ARG A O 1
ATOM 3657 N N . THR A 1 471 ? 3.401 -1.320 13.374 1.00 94.38 471 THR A N 1
ATOM 3658 C CA . THR A 1 471 ? 2.761 -2.165 12.359 1.00 94.38 471 THR A CA 1
ATOM 3659 C C . THR A 1 471 ? 3.772 -2.585 11.309 1.00 94.38 471 THR A C 1
ATOM 3661 O O . THR A 1 471 ? 4.220 -1.757 10.526 1.00 94.38 471 THR A O 1
ATOM 3664 N N . ALA A 1 472 ? 4.145 -3.864 11.287 1.00 93.44 472 ALA A N 1
ATOM 3665 C CA . ALA A 1 472 ? 4.974 -4.427 10.220 1.00 93.44 472 ALA A CA 1
ATOM 3666 C C . ALA A 1 472 ? 4.207 -4.474 8.874 1.00 93.44 472 ALA A C 1
ATOM 3668 O O . ALA A 1 472 ? 2.974 -4.456 8.891 1.00 93.44 472 ALA A O 1
ATOM 3669 N N . PRO A 1 473 ? 4.885 -4.551 7.714 1.00 93.62 473 PRO A N 1
ATOM 3670 C CA . PRO A 1 473 ? 4.222 -4.615 6.406 1.00 93.62 473 PRO A CA 1
ATOM 3671 C C . PRO A 1 473 ? 3.212 -5.763 6.284 1.00 93.62 473 PRO A C 1
ATOM 3673 O O . PRO A 1 473 ? 2.055 -5.530 5.940 1.00 93.62 473 PRO A O 1
ATOM 3676 N N . SER A 1 474 ? 3.602 -6.986 6.652 1.00 92.12 474 SER A N 1
ATOM 3677 C CA . SER A 1 474 ? 2.704 -8.156 6.662 1.00 92.12 474 SER A CA 1
ATOM 3678 C C . SER A 1 474 ? 1.411 -7.923 7.461 1.00 92.12 474 SER A C 1
ATOM 3680 O O . SER A 1 474 ? 0.310 -8.285 7.048 1.00 92.12 474 SER A O 1
ATOM 3682 N N . MET A 1 475 ? 1.539 -7.258 8.602 1.00 93.69 475 MET A N 1
ATOM 3683 C CA . MET A 1 475 ? 0.451 -6.953 9.522 1.00 93.69 475 MET A CA 1
ATOM 3684 C C . MET A 1 475 ? -0.431 -5.794 9.047 1.00 93.69 475 MET A C 1
ATOM 3686 O O . MET A 1 475 ? -1.641 -5.820 9.283 1.00 93.69 475 MET A O 1
ATOM 3690 N N . LEU A 1 476 ? 0.154 -4.806 8.361 1.00 96.31 476 LEU A N 1
ATOM 3691 C CA . LEU A 1 476 ? -0.587 -3.760 7.659 1.00 96.31 476 LEU A CA 1
ATOM 3692 C C . LEU A 1 476 ? -1.522 -4.408 6.634 1.00 96.31 476 LEU A C 1
ATOM 3694 O O . LEU A 1 476 ? -2.728 -4.184 6.681 1.00 96.31 476 LEU A O 1
ATOM 3698 N N . LEU A 1 477 ? -0.987 -5.288 5.785 1.00 95.94 477 LEU A N 1
ATOM 3699 C CA . LEU A 1 477 ? -1.762 -6.000 4.773 1.00 95.94 477 LEU A CA 1
ATOM 3700 C C . LEU A 1 477 ? -2.889 -6.859 5.378 1.00 95.94 477 LEU A C 1
ATOM 3702 O O . LEU A 1 477 ? -4.047 -6.745 4.963 1.00 95.94 477 LEU A O 1
ATOM 3706 N N . GLU A 1 478 ? -2.573 -7.694 6.378 1.00 95.06 478 GLU A N 1
ATOM 3707 C CA . GLU A 1 478 ? -3.576 -8.536 7.052 1.00 95.06 478 GLU A CA 1
ATOM 3708 C C . GLU A 1 478 ? -4.703 -7.690 7.663 1.00 95.06 478 GLU A C 1
ATOM 3710 O O . GLU A 1 478 ? -5.867 -8.088 7.627 1.00 95.06 478 GLU A O 1
ATOM 3715 N N . THR A 1 479 ? -4.371 -6.526 8.227 1.00 95.81 479 THR A N 1
ATOM 3716 C CA . THR A 1 479 ? -5.359 -5.646 8.856 1.00 95.81 479 THR A CA 1
ATOM 3717 C C . THR A 1 479 ? -6.218 -4.957 7.803 1.00 95.81 479 THR A C 1
ATOM 3719 O O . THR A 1 479 ? -7.442 -5.083 7.828 1.00 95.81 479 THR A O 1
ATOM 3722 N N . LEU A 1 480 ? -5.604 -4.275 6.839 1.00 96.62 480 LEU A N 1
ATOM 3723 C CA . LEU A 1 480 ? -6.315 -3.456 5.856 1.00 96.62 480 LEU A CA 1
ATOM 3724 C C . LEU A 1 480 ? -7.208 -4.269 4.916 1.00 96.62 480 LEU A C 1
ATOM 3726 O O . LEU A 1 480 ? -8.293 -3.813 4.560 1.00 96.62 480 LEU A O 1
ATOM 3730 N N . SER A 1 481 ? -6.824 -5.503 4.587 1.00 95.75 481 SER A N 1
ATOM 3731 C CA . SER A 1 481 ? -7.656 -6.401 3.769 1.00 95.75 481 SER A CA 1
ATOM 3732 C C . SER A 1 481 ? -9.008 -6.760 4.401 1.00 95.75 481 SER A C 1
ATOM 3734 O O . SER A 1 481 ? -9.956 -7.079 3.688 1.00 95.75 481 SER A O 1
ATOM 3736 N N . THR A 1 482 ? -9.128 -6.646 5.727 1.00 94.56 482 THR A N 1
ATOM 3737 C CA . THR A 1 482 ? -10.408 -6.797 6.449 1.00 94.56 482 THR A CA 1
ATOM 3738 C C . THR A 1 482 ? -11.186 -5.485 6.597 1.00 94.56 482 THR A C 1
ATOM 3740 O O . THR A 1 482 ? -12.313 -5.488 7.080 1.00 94.56 482 THR A O 1
ATOM 3743 N N . HIS A 1 483 ? -10.608 -4.374 6.136 1.00 93.56 483 HIS A N 1
ATOM 3744 C CA . HIS A 1 483 ? -11.149 -3.017 6.213 1.00 93.56 483 HIS A CA 1
ATOM 3745 C C . HIS A 1 483 ? -11.363 -2.431 4.805 1.00 93.56 483 HIS A C 1
ATOM 3747 O O . HIS A 1 483 ? -11.135 -1.253 4.560 1.00 93.56 483 HIS A O 1
ATOM 3753 N N . GLY A 1 484 ? -11.765 -3.273 3.846 1.00 91.81 484 GLY A N 1
ATOM 3754 C CA . GLY A 1 484 ? -12.174 -2.872 2.492 1.00 91.81 484 GLY A CA 1
ATOM 3755 C C . GLY A 1 484 ? -11.054 -2.598 1.483 1.00 91.81 484 GLY A C 1
ATOM 3756 O O . GLY A 1 484 ? -11.345 -2.335 0.309 1.00 91.81 484 GLY A O 1
ATOM 3757 N N . TRP A 1 485 ? -9.789 -2.706 1.895 1.00 95.25 485 TRP A N 1
ATOM 3758 C CA . TRP A 1 485 ? -8.661 -2.642 0.969 1.00 95.25 485 TRP A CA 1
ATOM 3759 C C . TRP A 1 485 ? -8.549 -3.931 0.157 1.00 95.25 485 TRP A C 1
ATOM 3761 O O . TRP A 1 485 ? -8.728 -5.031 0.686 1.00 95.25 485 TRP A O 1
ATOM 3771 N N . MET A 1 486 ? -8.226 -3.808 -1.129 1.00 93.81 486 MET A N 1
ATOM 3772 C CA . MET A 1 486 ? -8.128 -4.958 -2.034 1.00 93.81 486 MET A CA 1
ATOM 3773 C C . MET A 1 486 ? -6.685 -5.227 -2.418 1.00 93.81 486 MET A C 1
ATOM 3775 O O . MET A 1 486 ? -6.024 -4.348 -2.961 1.00 93.81 486 MET A O 1
ATOM 3779 N N . LEU A 1 487 ? -6.211 -6.447 -2.175 1.00 95.69 487 LEU A N 1
ATOM 3780 C CA . LEU A 1 487 ? -4.914 -6.889 -2.666 1.00 95.69 487 LEU A CA 1
ATOM 3781 C C . LEU A 1 487 ? -5.029 -7.299 -4.141 1.00 95.69 487 LEU A C 1
ATOM 3783 O O . LEU A 1 487 ? -5.954 -8.013 -4.531 1.00 95.69 487 LEU A O 1
ATOM 3787 N N . ARG A 1 488 ? -4.052 -6.890 -4.946 1.00 94.00 488 ARG A N 1
ATOM 3788 C CA . ARG A 1 488 ? -3.856 -7.271 -6.344 1.00 94.00 488 ARG A CA 1
ATOM 3789 C C . ARG A 1 488 ? -2.428 -7.764 -6.545 1.00 94.00 488 ARG A C 1
ATOM 3791 O O . ARG A 1 488 ? -1.479 -7.222 -5.981 1.00 94.00 488 ARG A O 1
ATOM 3798 N N . SER A 1 489 ? -2.303 -8.820 -7.343 1.00 91.00 489 SER A N 1
ATOM 3799 C CA . SER A 1 489 ? -1.017 -9.326 -7.849 1.00 91.00 489 SER A CA 1
ATOM 3800 C C . SER A 1 489 ? -0.876 -9.191 -9.356 1.00 91.00 489 SER A C 1
ATOM 3802 O O . SER A 1 489 ? 0.247 -9.198 -9.843 1.00 91.00 489 SER A O 1
ATOM 3804 N N . HIS A 1 490 ? -2.003 -9.088 -10.061 1.00 88.75 490 HIS A N 1
ATOM 3805 C CA . HIS A 1 490 ? -2.071 -9.054 -11.510 1.00 88.75 490 HIS A CA 1
ATOM 3806 C C . HIS A 1 490 ? -2.891 -7.834 -11.938 1.00 88.75 490 HIS A C 1
ATOM 3808 O O . HIS A 1 490 ? -3.939 -7.549 -11.348 1.00 88.75 490 HIS A O 1
ATOM 3814 N N . PHE A 1 491 ? -2.407 -7.133 -12.957 1.00 82.94 491 PHE A N 1
ATOM 3815 C CA . PHE A 1 491 ? -3.076 -6.030 -13.630 1.00 82.94 491 PHE A CA 1
ATOM 3816 C C . PHE A 1 491 ? -3.492 -6.497 -15.011 1.00 82.94 491 PHE A C 1
ATOM 3818 O O . PHE A 1 491 ? -2.656 -6.889 -15.822 1.00 82.94 491 PHE A O 1
ATOM 3825 N N . CYS A 1 492 ? -4.791 -6.456 -15.277 1.00 72.12 492 CYS A N 1
ATOM 3826 C CA . CYS A 1 492 ? -5.298 -6.651 -16.621 1.00 72.12 492 CYS A CA 1
ATOM 3827 C C . CYS A 1 492 ? -5.308 -5.282 -17.307 1.00 72.12 492 CYS A C 1
ATOM 3829 O O . CYS A 1 492 ? -6.094 -4.405 -16.936 1.00 72.12 492 CYS A O 1
ATOM 3831 N N . THR A 1 493 ? -4.403 -5.090 -18.267 1.00 63.81 493 THR A N 1
ATOM 3832 C CA . THR A 1 493 ? -4.343 -3.892 -19.120 1.00 63.81 493 THR A CA 1
ATOM 3833 C C . THR A 1 493 ? -5.330 -3.942 -20.275 1.00 63.81 493 THR A C 1
ATOM 3835 O O . THR A 1 493 ? -5.399 -2.977 -21.031 1.00 63.81 493 THR A O 1
ATOM 3838 N N . ASP A 1 494 ? -6.133 -5.005 -20.396 1.00 59.72 494 ASP A N 1
ATOM 3839 C CA . ASP A 1 494 ? -7.138 -5.167 -21.454 1.00 59.72 494 ASP A CA 1
ATOM 3840 C C . ASP A 1 494 ? -8.358 -4.253 -21.252 1.00 59.72 494 ASP A C 1
ATOM 3842 O O . ASP A 1 494 ? -9.493 -4.614 -21.564 1.00 59.72 494 ASP A O 1
ATOM 3846 N N . SER A 1 495 ? -8.147 -3.040 -20.738 1.00 49.06 495 SER A N 1
ATOM 3847 C CA . SER A 1 495 ? -9.102 -1.976 -20.973 1.00 49.06 495 SER A CA 1
ATOM 3848 C C . SER A 1 495 ? -9.039 -1.661 -22.471 1.00 49.06 495 SER A C 1
ATOM 3850 O O . SER A 1 495 ? -7.960 -1.341 -22.981 1.00 49.06 495 SER A O 1
ATOM 3852 N N . PRO A 1 496 ? -10.148 -1.775 -23.218 1.00 50.28 496 PRO A N 1
ATOM 3853 C CA . PRO A 1 496 ? -10.192 -1.485 -24.645 1.00 50.28 496 PRO A CA 1
ATOM 3854 C C . PRO A 1 496 ? -10.100 0.034 -24.875 1.00 50.28 496 PRO A C 1
ATOM 3856 O O . PRO A 1 496 ? -11.031 0.660 -25.370 1.00 50.28 496 PRO A O 1
ATOM 3859 N N . VAL A 1 497 ? -8.965 0.652 -24.533 1.00 48.97 497 VAL A N 1
ATOM 3860 C CA . VAL A 1 497 ? -8.721 2.103 -24.650 1.00 48.97 497 VAL A CA 1
ATOM 3861 C C . VAL A 1 497 ? -8.568 2.542 -26.118 1.00 48.97 497 VAL A C 1
ATOM 3863 O O . VAL A 1 497 ? -8.533 3.730 -26.418 1.00 48.97 497 VAL A O 1
ATOM 3866 N N . HIS A 1 498 ? -8.579 1.602 -27.069 1.00 44.19 498 HIS A N 1
ATOM 3867 C CA . HIS A 1 498 ? -8.495 1.901 -28.501 1.00 44.19 498 HIS A CA 1
ATOM 3868 C C . HIS A 1 498 ? -9.652 1.388 -29.363 1.00 44.19 498 HIS A C 1
ATOM 3870 O O . HIS A 1 498 ? -9.546 1.422 -30.586 1.00 44.19 498 HIS A O 1
ATOM 3876 N N . SER A 1 499 ? -10.805 1.029 -28.785 1.00 40.97 499 SER A N 1
ATOM 3877 C CA . SER A 1 499 ? -12.047 0.991 -29.581 1.00 40.97 499 SER A CA 1
ATOM 3878 C C . SER A 1 499 ? -12.740 2.357 -29.575 1.00 40.97 499 SER A C 1
ATOM 3880 O O . SER A 1 499 ? -13.933 2.492 -29.315 1.00 40.97 499 SER A O 1
ATOM 3882 N N . SER A 1 500 ? -11.968 3.407 -29.857 1.00 43.56 500 SER A N 1
ATOM 3883 C CA . SER A 1 500 ? -12.505 4.706 -30.237 1.00 43.56 500 SER A CA 1
ATOM 3884 C C . SER A 1 500 ? -13.217 4.525 -31.575 1.00 43.56 500 SER A C 1
ATOM 3886 O O . SER A 1 500 ? -12.579 4.461 -32.620 1.00 43.56 500 SER A O 1
ATOM 3888 N N . ALA A 1 501 ? -14.539 4.377 -31.515 1.00 45.72 501 ALA A N 1
ATOM 3889 C CA . ALA A 1 501 ? -15.491 4.919 -32.476 1.00 45.72 501 ALA A CA 1
ATOM 3890 C C . ALA A 1 501 ? -14.980 5.044 -33.929 1.00 45.72 501 ALA A C 1
ATOM 3892 O O . ALA A 1 501 ? -14.890 6.145 -34.471 1.00 45.72 501 ALA A O 1
ATOM 3893 N N . VAL A 1 502 ? -14.709 3.922 -34.605 1.00 43.47 502 VAL A N 1
ATOM 3894 C CA . VAL A 1 502 ? -14.846 3.914 -36.066 1.00 43.47 502 VAL A CA 1
ATOM 3895 C C . VAL A 1 502 ? -16.338 4.058 -36.320 1.00 43.47 502 VAL A C 1
ATOM 3897 O O . VAL A 1 502 ? -17.127 3.158 -36.027 1.00 43.47 502 VAL A O 1
ATOM 3900 N N . GLY A 1 503 ? -16.717 5.260 -36.746 1.00 43.59 503 GLY A N 1
ATOM 3901 C CA . GLY A 1 503 ? -18.096 5.670 -36.917 1.00 43.59 503 GLY A CA 1
ATOM 3902 C C . GLY A 1 503 ? -18.910 4.639 -37.689 1.00 43.59 503 GLY A C 1
ATOM 3903 O O . GLY A 1 503 ? -18.637 4.344 -38.851 1.00 43.59 503 GLY A O 1
ATOM 3904 N N . ARG A 1 504 ? -19.996 4.172 -37.067 1.00 42.38 504 ARG A N 1
ATOM 3905 C CA . ARG A 1 504 ? -21.219 3.895 -37.818 1.00 42.38 504 ARG A CA 1
ATOM 3906 C C . ARG A 1 504 ? -21.724 5.237 -38.347 1.00 42.38 504 ARG A C 1
ATOM 3908 O O . ARG A 1 504 ? -22.572 5.872 -37.730 1.00 42.38 504 ARG A O 1
ATOM 3915 N N . ALA A 1 505 ? -21.167 5.679 -39.471 1.00 41.59 505 ALA A N 1
ATOM 3916 C CA . ALA A 1 505 ? -21.911 6.529 -40.381 1.00 41.59 505 ALA A CA 1
ATOM 3917 C C . ALA A 1 505 ? -23.080 5.671 -40.885 1.00 41.59 505 ALA A C 1
ATOM 3919 O O . ALA A 1 505 ? -22.879 4.667 -41.569 1.00 41.59 505 ALA A O 1
ATOM 3920 N N . GLY A 1 506 ? -24.276 5.993 -40.398 1.00 55.69 506 GLY A N 1
ATOM 3921 C CA . GLY A 1 506 ? -25.521 5.432 -40.893 1.00 55.69 506 GLY A CA 1
ATOM 3922 C C . GLY A 1 506 ? -25.781 5.851 -42.339 1.00 55.69 506 GLY A C 1
ATOM 3923 O O . GLY A 1 506 ? -25.252 6.861 -42.803 1.00 55.69 506 GLY A O 1
ATOM 3924 N N . LEU A 1 507 ? -26.572 4.994 -42.984 1.00 42.50 507 LEU A N 1
ATOM 3925 C CA . LEU A 1 507 ? -27.197 5.084 -44.305 1.00 42.50 507 LEU A CA 1
ATOM 3926 C C . LEU A 1 507 ? -27.784 6.454 -44.657 1.00 42.50 507 LEU A C 1
ATOM 3928 O O . LEU A 1 507 ? -28.367 7.089 -43.748 1.00 42.50 507 LEU A O 1
#

Foldseek 3Di:
DDDDDDDPDPPDDPDDDDDDDDDDDDDDDDDDDDDDDDDDDDDDDDDDDDDDDDDDDDDDDDDDDDPPDDVVNVVVVVVVVVVPDDDDDDDDDDDDDDDDDDDDDDDDDDDDDDDDDDDDDDDDDDDDDDDDDDDDDDDDDDDDDDDDDPPPDPPPVPPPPLQLQFDADPVRAGWFKFAQDFDDDPWDWDAAPPPRDIDGSHFIWIADPVPRHIHGQVRSLVSNLPRDAPPPPPPPPPPPPPDVPLKDAFLKWKFWADDPRRATFIKGFLGTKDFDDPVLVVVLCVLVVVLVQWTKIWTWIWWADDDPPDDWDFIWTWTWIWTAHQVFLWIWTAWIGTPPGPDTGGDNDTITIKIKAFQQDPRRDPHHDDSVLLVVLLVVLSVLAGHADPVLQVQLVVPPDFFAAVVCQVDLVSLLVVLVVLVVLSNDHFDGQLSSLSSQLSSLVVVQPDVCSSVSSVVCNQAPRGRRSRHGPRRSRRRRSSNNIDMHRGRNPPPPPPPPDPDPPDD

Organism: Alexandrium catenella (NCBI:txid292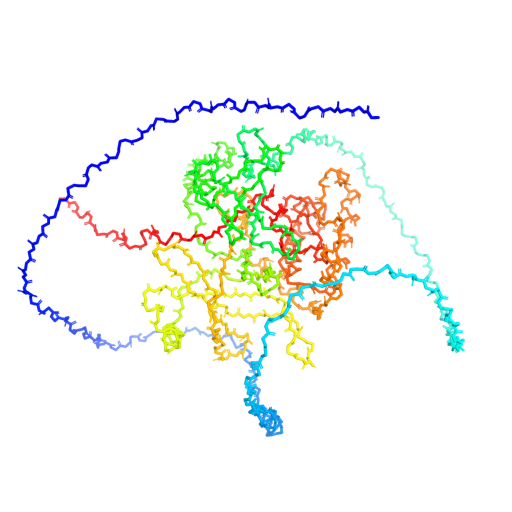5)

Secondary structure (DSSP, 8-state):
-----------PPP-PPP-PPPPP-------------PPPPP-PPP--PPPP---------PPPPP----HHHHHHHHHHHHT-PPPPPPPPPP--------------PPP----PPPPPP----PPP----PPPPP----PPPPP--------------GGGTTS-B-TTSPBPEEE-S--SS-----EE-TTT--EE-TTS-EEEETTTTEEEEHHHHHHHHHHSPPP---TT--------------TT-EEEE---TTSPPEEEEE-S--EEPPHHHHHHHHHH-GGGGGSEEEEEEEEE-PPP-TT-----EEEEEEEEE-TTT-BEEEEEEEETT---EEEEEEEEEEEEEE-TTSTTT-SS---HHHHHHHHHHHHHT-----HHHHHHHHH-S--B--GGGG-SHHHHHHHHHHHHHHHTSPP-HHHHHHHHHHHHHHHHT-TT-HHHHHHHHHHH--B-TTT--HHHHHHHHTTTT-EEESB------TT---------

Radius of gyration: 30.61 Å; chains: 1; bounding box: 75×85×89 Å

pLDDT: mean 72.1, std 26.32, range [24.36, 98.5]

Sequence (507 aa):
MWVSPCGEKLCAAPSALPSRPLAPRSGAAQATGRGPILQWPEVRPPTGPPLYLPAKQELLALAPPAVVTTPQQQHQQQQQQQQQQPMHLVPCRPLHRPVAAPAPEKPVQWTAAQVAPAPLQQHHESKPAVQAARPPNLREAVVPLPSDAETKQPELGQRTRSLDFAIRCPGGHAMKARVSRELWTRSYEAECCGCHQHISAKDASYNCKECVYDLCMDCSTELQASMPGPTLDADQDDLFCLGPCNEIAEGDIFFCGPDKWGIHHVVLASSTMTPAERTISEKILQHHPDLANDVILCCNTIECTRPFRGQDYPWYPAMSVYTHRPSTGELFLIGDIAEGTAILGISDELVPVKLLLHPLRPGRTSTLFNSNLFQAAMEHCARESRRWSKGTAIKAITAKRSCLRAHEYAEPEARLELMEDLRRSWCKKPICSSVAIKVWQKYFEMSTGQQGTDLAVQRILRWMPVFGDRTAPSMLLETLSTHGWMLRSHFCTDSPVHSSAVGRAGL